Protein AF-A0A2V8J1L5-F1 (afdb_monomer_lite)

Secondary structure (DSSP, 8-state):
-EEEEHHHHHHHHHHS-HHHHHHHTT--HHHHHHHHHHTT---PPTTHHHHHHTT---PPPPPPPPPTT--SEEEE---------S--------HHHHHHHSGGG-----TTPPP--HHHHHHHHHHHHSPP-TTSEEEPPTTS--EEEEGGGHHHHHHHHHHHHHHHHHTT-EEEEETTEEEEEETTEEEEEEEEEEEEEEEPPPPHHHHHHHHTT-----EEEEEEEEEEEEEE-SS-EEEEEE--SS--SGGGHHHHHHHHHHHHHHHHHHHHHHHHHHHHHHHHHHHHHHHHHHHHHHHHHHHHHHHHHHHHHHHHHHHHHHHHHHHHH----TTSHHHHHHHHHHHHHHHH-SSHHHHT--SEEEEEEEEEHHHHHHHHHH---SSPPP-TT---TTPPSSEEEESS----STTEEEEEEEEEHHHHGGGEE-S-TTSPPEEEE-HHHHHHHHHSS-TT--PPP-----------

Structure (mmCIF, N/CA/C/O backbone):
data_AF-A0A2V8J1L5-F1
#
_entry.id   AF-A0A2V8J1L5-F1
#
loop_
_atom_site.group_PDB
_atom_site.id
_atom_site.type_symbol
_atom_site.label_atom_id
_atom_site.label_alt_id
_atom_site.label_comp_id
_atom_site.label_asym_id
_atom_site.label_entity_id
_atom_site.label_seq_id
_atom_site.pdbx_PDB_ins_code
_atom_site.Cartn_x
_atom_site.Cartn_y
_atom_site.Cartn_z
_atom_site.occupancy
_atom_site.B_iso_or_equiv
_atom_site.auth_seq_id
_atom_site.auth_comp_id
_atom_site.auth_asym_id
_atom_site.auth_atom_id
_atom_site.pdbx_PDB_model_num
ATOM 1 N N . MET A 1 1 ? -48.090 1.209 -6.505 1.00 56.41 1 MET A N 1
ATOM 2 C CA . MET A 1 1 ? -47.798 2.512 -7.142 1.00 56.41 1 MET A CA 1
ATOM 3 C C . MET A 1 1 ? -48.940 3.460 -6.830 1.00 56.41 1 MET A C 1
ATOM 5 O O . MET A 1 1 ? -50.083 3.038 -6.953 1.00 56.41 1 MET A O 1
ATOM 9 N N . LYS A 1 2 ? -48.657 4.685 -6.379 1.00 75.19 2 LYS A N 1
ATOM 10 C CA . LYS A 1 2 ? -49.671 5.734 -6.174 1.00 75.19 2 LYS A CA 1
ATOM 11 C C . LYS A 1 2 ? -49.362 6.879 -7.139 1.00 75.19 2 LYS A C 1
ATOM 13 O O . LYS A 1 2 ? -48.231 7.352 -7.162 1.00 75.19 2 LYS A O 1
ATOM 18 N N . THR A 1 3 ? -50.331 7.294 -7.946 1.00 74.50 3 THR A N 1
ATOM 19 C CA . THR A 1 3 ? -50.197 8.422 -8.880 1.00 74.50 3 THR A CA 1
ATOM 20 C C . THR A 1 3 ? -50.952 9.624 -8.342 1.00 74.50 3 THR A C 1
ATOM 22 O O . THR A 1 3 ? -52.100 9.479 -7.930 1.00 74.50 3 THR A O 1
ATOM 25 N N . LEU A 1 4 ? -50.324 10.792 -8.352 1.00 80.69 4 LEU A N 1
ATOM 26 C CA . LEU A 1 4 ? -50.929 12.054 -7.924 1.00 80.69 4 LEU A CA 1
ATOM 27 C C . LEU A 1 4 ? -50.424 13.205 -8.784 1.00 80.69 4 LEU A C 1
ATOM 29 O O . LEU A 1 4 ? -49.338 13.133 -9.354 1.00 80.69 4 LEU A O 1
ATOM 33 N N . THR A 1 5 ? -51.209 14.262 -8.903 1.00 79.88 5 THR A N 1
ATOM 34 C CA . THR A 1 5 ? -50.835 15.425 -9.710 1.00 79.88 5 THR A CA 1
ATOM 35 C C . THR A 1 5 ? -49.842 16.326 -8.974 1.00 79.88 5 THR A C 1
ATOM 37 O O . THR A 1 5 ? -49.750 16.341 -7.743 1.00 79.88 5 THR A O 1
ATOM 40 N N . ARG A 1 6 ? -49.072 17.111 -9.732 1.00 79.75 6 ARG A N 1
ATOM 41 C CA . ARG A 1 6 ? -48.124 18.092 -9.179 1.00 79.75 6 ARG A CA 1
ATOM 42 C C . ARG A 1 6 ? -48.792 19.101 -8.234 1.00 79.75 6 ARG A C 1
ATOM 44 O O . ARG A 1 6 ? -48.203 19.442 -7.207 1.00 79.75 6 ARG A O 1
ATOM 51 N N . ASP A 1 7 ? -50.005 19.537 -8.561 1.00 77.94 7 ASP A N 1
ATOM 52 C CA . ASP A 1 7 ? -50.777 20.490 -7.756 1.00 77.94 7 ASP A CA 1
ATOM 53 C C . ASP A 1 7 ? -51.245 19.868 -6.433 1.00 77.94 7 ASP A C 1
ATOM 55 O O . ASP A 1 7 ? -51.150 20.498 -5.379 1.00 77.94 7 ASP A O 1
ATOM 59 N N . GLU A 1 8 ? -51.658 18.598 -6.458 1.00 78.00 8 GLU A N 1
ATOM 60 C CA . GLU A 1 8 ? -52.021 17.847 -5.252 1.00 78.00 8 GLU A CA 1
ATOM 61 C C . GLU A 1 8 ? -50.819 17.653 -4.321 1.00 78.00 8 GLU A C 1
ATOM 63 O O . GLU A 1 8 ? -50.937 17.857 -3.112 1.00 78.00 8 GLU A O 1
ATOM 68 N N . LEU A 1 9 ? -49.636 17.322 -4.859 1.00 79.88 9 LEU A N 1
ATOM 69 C CA . LEU A 1 9 ? -48.426 17.186 -4.039 1.00 79.88 9 LEU A CA 1
ATOM 70 C C . LEU A 1 9 ? -48.035 18.507 -3.371 1.00 79.88 9 LEU A C 1
ATOM 72 O O . LEU A 1 9 ? -47.649 18.519 -2.201 1.00 79.88 9 LEU A O 1
ATOM 76 N N . TYR A 1 10 ? -48.146 19.612 -4.110 1.00 83.75 10 TYR A N 1
ATOM 77 C CA . TYR A 1 10 ? -47.922 20.950 -3.579 1.00 83.75 10 TYR A CA 1
ATOM 78 C C . TYR A 1 10 ? -48.914 21.264 -2.455 1.00 83.75 10 TYR A C 1
ATOM 80 O O . TYR A 1 10 ? -48.485 21.636 -1.365 1.00 83.75 10 TYR A O 1
ATOM 88 N N . ALA A 1 11 ? -50.214 21.035 -2.661 1.00 82.38 11 ALA A N 1
ATOM 89 C CA . ALA A 1 11 ? -51.213 21.244 -1.618 1.00 82.38 11 ALA A CA 1
ATOM 90 C C . ALA A 1 11 ? -50.866 20.455 -0.344 1.00 82.38 11 ALA A C 1
ATOM 92 O O . ALA A 1 11 ? -50.776 21.045 0.731 1.00 82.38 11 ALA A O 1
ATOM 93 N N . PHE A 1 12 ? -50.548 19.161 -0.462 1.00 82.38 12 PHE A N 1
ATOM 94 C CA . PHE A 1 12 ? -50.238 18.320 0.697 1.00 82.38 12 PHE A CA 1
ATOM 95 C C . PHE A 1 12 ? -49.022 18.790 1.498 1.00 82.38 12 PHE A C 1
ATOM 97 O O . PHE A 1 12 ? -49.065 18.803 2.730 1.00 82.38 12 PHE A O 1
ATOM 104 N N . VAL A 1 13 ? -47.944 19.192 0.821 1.00 83.06 13 VAL A N 1
ATOM 105 C CA . VAL A 1 13 ? -46.700 19.633 1.472 1.00 83.06 13 VAL A CA 1
ATOM 106 C C . VAL A 1 13 ? -46.868 20.977 2.199 1.00 83.06 13 VAL A C 1
ATOM 108 O O . VAL A 1 13 ? -46.108 21.267 3.124 1.00 83.06 13 VAL A O 1
ATOM 111 N N . TRP A 1 14 ? -47.876 21.774 1.831 1.00 83.75 14 TRP A N 1
ATOM 112 C CA . TRP A 1 14 ? -48.206 23.049 2.479 1.00 83.75 14 TRP A CA 1
ATOM 113 C C . TRP A 1 14 ? -49.392 22.976 3.454 1.00 83.75 14 TRP A C 1
ATOM 115 O O . TRP A 1 14 ? -49.579 23.915 4.227 1.00 83.75 14 TRP A O 1
ATOM 125 N N . THR A 1 15 ? -50.152 21.874 3.486 1.00 81.88 15 THR A N 1
ATOM 126 C CA . THR A 1 15 ? -51.226 21.632 4.472 1.00 81.88 15 THR A CA 1
ATOM 127 C C . THR A 1 15 ? -50.797 20.753 5.643 1.00 81.88 15 THR A C 1
ATOM 129 O O . THR A 1 15 ? -51.363 20.875 6.729 1.00 81.88 15 THR A O 1
ATOM 132 N N . GLU A 1 16 ? -49.785 19.895 5.471 1.00 81.56 16 GLU A N 1
ATOM 133 C CA . GLU A 1 16 ? -49.310 18.996 6.526 1.00 81.56 16 GLU A CA 1
ATOM 134 C C . GLU A 1 16 ? -47.774 18.908 6.624 1.00 81.56 16 GLU A C 1
ATOM 136 O O . GLU A 1 16 ? -47.071 19.041 5.622 1.00 81.56 16 GLU A O 1
ATOM 141 N N . PRO A 1 17 ? -47.222 18.615 7.822 1.00 82.25 17 PRO A N 1
ATOM 142 C CA . PRO A 1 17 ? -45.799 18.341 7.992 1.00 82.25 17 PRO A CA 1
ATOM 143 C C . PRO A 1 17 ? -45.277 17.234 7.064 1.00 82.25 17 PRO A C 1
ATOM 145 O O . PRO A 1 17 ? -45.873 16.162 6.942 1.00 82.25 17 PRO A O 1
ATOM 148 N N . THR A 1 18 ? -44.106 17.468 6.467 1.00 79.25 18 THR A N 1
ATOM 149 C CA . THR A 1 18 ? -43.484 16.622 5.432 1.00 79.25 18 THR A CA 1
ATOM 150 C C . THR A 1 18 ? -43.302 15.162 5.857 1.00 79.25 18 THR A C 1
ATOM 152 O O . THR A 1 18 ? -43.417 14.262 5.031 1.00 79.25 18 THR A O 1
ATOM 155 N N . ASN A 1 19 ? -43.085 14.894 7.147 1.00 78.94 19 ASN A N 1
ATOM 156 C CA . ASN A 1 19 ? -42.999 13.536 7.691 1.00 78.94 19 ASN A CA 1
ATOM 157 C C . ASN A 1 19 ? -44.333 12.765 7.615 1.00 78.94 19 ASN A C 1
ATOM 159 O O . ASN A 1 19 ? -44.323 11.566 7.342 1.00 78.94 19 ASN A O 1
ATOM 163 N N . LYS A 1 20 ? -45.477 13.435 7.812 1.00 81.94 20 LYS A N 1
ATOM 164 C CA . LYS A 1 20 ? -46.812 12.829 7.682 1.00 81.94 20 LYS A CA 1
ATOM 165 C C . LYS A 1 20 ? -47.155 12.556 6.224 1.00 81.94 20 LYS A C 1
ATOM 167 O O . LYS A 1 20 ? -47.644 11.474 5.909 1.00 81.94 20 LYS A O 1
ATOM 172 N N . VAL A 1 21 ? -46.847 13.505 5.339 1.00 82.62 21 VAL A N 1
ATOM 173 C CA . VAL A 1 21 ? -47.047 13.330 3.895 1.00 82.62 21 VAL A CA 1
ATOM 174 C C . VAL A 1 21 ? -46.188 12.175 3.379 1.00 82.62 21 VAL A C 1
ATOM 176 O O . VAL A 1 21 ? -46.703 11.292 2.703 1.00 82.62 21 VAL A O 1
ATOM 179 N N . ALA A 1 22 ? -44.912 12.109 3.767 1.00 82.62 22 ALA A N 1
ATOM 180 C CA . ALA A 1 22 ? -44.010 11.031 3.365 1.00 82.62 22 ALA A CA 1
ATOM 181 C C . ALA A 1 22 ? -44.508 9.648 3.832 1.00 82.62 22 ALA A C 1
ATOM 183 O O . ALA A 1 22 ? -44.512 8.699 3.048 1.00 82.62 22 ALA A O 1
ATOM 184 N N . ALA A 1 23 ? -45.025 9.559 5.064 1.00 80.81 23 ALA A N 1
ATOM 185 C CA . ALA A 1 23 ? -45.602 8.330 5.605 1.00 80.81 23 ALA A CA 1
ATOM 186 C C . ALA A 1 23 ? -46.853 7.854 4.840 1.00 80.81 23 ALA A C 1
ATOM 188 O O . ALA A 1 23 ? -47.013 6.657 4.638 1.00 80.81 23 ALA A O 1
ATOM 189 N N . ARG A 1 24 ? -47.719 8.760 4.354 1.00 79.94 24 ARG A N 1
ATOM 190 C CA . ARG A 1 24 ? -48.908 8.385 3.551 1.00 79.94 24 ARG A CA 1
ATOM 191 C C . ARG A 1 24 ? -48.561 7.702 2.229 1.00 79.94 24 ARG A C 1
ATOM 193 O O . ARG A 1 24 ? -49.374 6.942 1.693 1.00 79.94 24 ARG A O 1
ATOM 200 N N . TYR A 1 25 ? -47.380 7.994 1.696 1.00 78.12 25 TYR A N 1
ATOM 201 C CA . TYR A 1 25 ? -46.907 7.475 0.417 1.00 78.12 25 TYR A CA 1
ATOM 202 C C . TYR A 1 25 ? -45.793 6.430 0.564 1.00 78.12 25 TYR A C 1
ATOM 204 O O . TYR A 1 25 ? -45.195 6.061 -0.441 1.00 78.12 25 TYR A O 1
ATOM 212 N N . ASP A 1 26 ? -45.539 5.936 1.782 1.00 77.56 26 ASP A N 1
ATOM 213 C CA . ASP A 1 26 ? -44.512 4.928 2.088 1.00 77.56 26 ASP A CA 1
ATOM 214 C C . ASP A 1 26 ? -43.117 5.297 1.552 1.00 77.56 26 ASP A C 1
ATOM 216 O O . ASP A 1 26 ? -42.356 4.455 1.076 1.00 77.56 26 ASP A O 1
ATOM 220 N N . ILE A 1 27 ? -42.765 6.582 1.615 1.00 80.62 27 ILE A N 1
ATOM 221 C CA . ILE A 1 27 ? -41.447 7.095 1.225 1.00 80.62 27 ILE A CA 1
ATOM 222 C C . ILE A 1 27 ? -40.771 7.785 2.407 1.00 80.62 27 ILE A C 1
ATOM 224 O O . ILE A 1 27 ? -41.415 8.280 3.329 1.00 80.62 27 ILE A O 1
ATOM 228 N N . SER A 1 28 ? -39.440 7.849 2.388 1.00 79.88 28 SER A N 1
ATOM 229 C CA . SER A 1 28 ? -38.703 8.619 3.396 1.00 79.88 28 SER A CA 1
ATOM 230 C C . SER A 1 28 ? -38.920 10.127 3.215 1.00 79.88 28 SER A C 1
ATOM 232 O O . SER A 1 28 ? -39.103 10.608 2.098 1.00 79.88 28 SER A O 1
ATOM 234 N N . GLU A 1 29 ? -38.809 10.904 4.296 1.00 76.88 29 GLU A N 1
ATOM 235 C CA . GLU A 1 29 ? -38.898 12.375 4.252 1.00 76.88 29 GLU A CA 1
ATOM 236 C C . GLU A 1 29 ? -37.869 12.988 3.280 1.00 76.88 29 GLU A C 1
ATOM 238 O O . GLU A 1 29 ? -38.171 13.914 2.527 1.00 76.88 29 GLU A O 1
ATOM 243 N N . ARG A 1 30 ? -36.661 12.4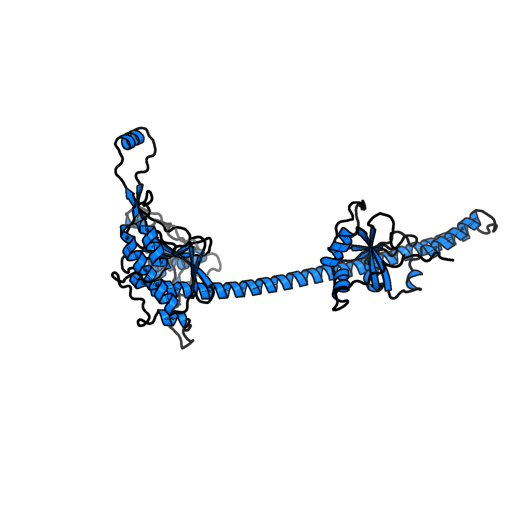05 3.214 1.00 79.38 30 ARG A N 1
ATOM 244 C CA . ARG A 1 30 ? -35.637 12.768 2.218 1.00 79.38 30 ARG A CA 1
ATOM 245 C C . ARG A 1 30 ? -36.055 12.400 0.790 1.00 79.38 30 ARG A C 1
ATOM 247 O O . ARG A 1 30 ? -35.729 13.135 -0.138 1.00 79.38 30 ARG A O 1
ATOM 254 N N . GLY A 1 31 ? -36.746 11.274 0.612 1.00 79.38 31 GLY A N 1
ATOM 255 C CA . GLY A 1 31 ? -37.302 10.833 -0.669 1.00 79.38 31 GLY A CA 1
ATOM 256 C C . GLY A 1 31 ? -38.382 11.781 -1.184 1.00 79.38 31 GLY A C 1
ATOM 257 O O . GLY A 1 31 ? -38.307 12.212 -2.332 1.00 79.38 31 GLY A O 1
ATOM 258 N N . LEU A 1 32 ? -39.306 12.197 -0.313 1.00 82.44 32 LEU A N 1
ATOM 259 C CA . LEU A 1 32 ? -40.313 13.211 -0.630 1.00 82.44 32 LEU A CA 1
ATOM 260 C C . LEU A 1 32 ? -39.659 14.552 -1.007 1.00 82.44 32 LEU A C 1
ATOM 262 O O . LEU A 1 32 ? -40.033 15.155 -2.006 1.00 82.44 32 LEU A O 1
ATOM 266 N N . GLY A 1 33 ? -38.616 14.978 -0.284 1.00 82.25 33 GLY A N 1
ATOM 267 C CA . GLY A 1 33 ? -37.857 16.187 -0.633 1.00 82.25 33 GLY A CA 1
ATOM 268 C C . GLY A 1 33 ? -37.204 16.128 -2.022 1.00 82.25 33 GLY A C 1
ATOM 269 O O . GLY A 1 33 ? -37.282 17.092 -2.782 1.00 82.25 33 GLY A O 1
ATOM 270 N N . LYS A 1 34 ? -36.606 14.986 -2.393 1.00 81.19 34 LYS A N 1
ATOM 271 C CA . LYS A 1 34 ? -36.044 14.772 -3.742 1.00 81.19 34 LYS A CA 1
ATOM 272 C C . LYS A 1 34 ? -37.122 14.778 -4.828 1.00 81.19 34 LYS A C 1
ATOM 274 O O . LYS A 1 34 ? -36.873 15.281 -5.921 1.00 81.19 34 LYS A O 1
ATOM 279 N N . LEU A 1 35 ? -38.296 14.226 -4.529 1.00 81.81 35 LEU A N 1
ATOM 280 C CA . LEU A 1 35 ? -39.433 14.206 -5.443 1.00 81.81 35 LEU A CA 1
ATOM 281 C C . LEU A 1 35 ? -39.946 15.627 -5.716 1.00 81.81 35 LEU A C 1
ATOM 283 O O . LEU A 1 35 ? -40.062 16.017 -6.875 1.00 81.81 35 LEU A O 1
ATOM 287 N N . CYS A 1 36 ? -40.153 16.430 -4.668 1.00 81.56 36 CYS A N 1
ATOM 288 C CA . CYS A 1 36 ? -40.554 17.830 -4.812 1.00 81.56 36 CYS A CA 1
ATOM 289 C C . CYS A 1 36 ? -39.526 18.638 -5.617 1.00 81.56 36 CYS A C 1
ATOM 291 O O . CYS A 1 36 ? -39.906 19.389 -6.511 1.00 81.56 36 CYS A O 1
ATOM 293 N N . ALA A 1 37 ? -38.227 18.428 -5.372 1.00 83.12 37 ALA A N 1
ATOM 294 C CA . ALA A 1 37 ? -37.167 19.090 -6.131 1.00 83.12 37 ALA A CA 1
ATOM 295 C C . ALA A 1 37 ? -37.188 18.715 -7.625 1.00 83.12 37 ALA A C 1
ATOM 297 O O . ALA A 1 37 ? -37.082 19.591 -8.480 1.00 83.12 37 ALA A O 1
ATOM 298 N N . ARG A 1 38 ? -37.383 17.429 -7.954 1.00 80.69 38 ARG A N 1
ATOM 299 C CA . ARG A 1 38 ? -37.445 16.942 -9.344 1.00 80.69 38 ARG A CA 1
ATOM 300 C C . ARG A 1 38 ? -38.617 17.543 -10.127 1.00 80.69 38 ARG A C 1
ATOM 302 O O . ARG A 1 38 ? -38.470 17.813 -11.313 1.00 80.69 38 ARG A O 1
ATOM 309 N N . HIS A 1 39 ? -39.750 17.766 -9.463 1.00 77.31 39 HIS A N 1
ATOM 310 C CA . HIS A 1 39 ? -40.958 18.346 -10.063 1.00 77.31 39 HIS A CA 1
ATOM 311 C C . HIS A 1 39 ? -41.092 19.862 -9.835 1.00 77.31 39 HIS A C 1
ATOM 313 O O . HIS A 1 39 ? -42.157 20.430 -10.082 1.00 77.31 39 HIS A O 1
ATOM 319 N N . ASN A 1 40 ? -40.024 20.528 -9.377 1.00 81.06 40 ASN A N 1
ATOM 320 C CA . ASN A 1 40 ? -39.986 21.968 -9.118 1.00 81.06 40 ASN A CA 1
ATOM 321 C C . ASN A 1 40 ? -41.160 22.455 -8.239 1.00 81.06 40 ASN A C 1
ATOM 323 O O . ASN A 1 40 ? -41.874 23.402 -8.582 1.00 81.06 40 ASN A O 1
ATOM 327 N N . ILE A 1 41 ? -41.412 21.738 -7.142 1.00 83.69 41 ILE A N 1
ATOM 328 C CA . ILE A 1 41 ? -42.432 22.050 -6.138 1.00 83.69 41 ILE A CA 1
ATOM 329 C C . ILE A 1 41 ? -41.723 22.685 -4.932 1.00 83.69 41 ILE A C 1
ATOM 331 O O . ILE A 1 41 ? -40.901 22.010 -4.300 1.00 83.69 41 ILE A O 1
ATOM 335 N N . PRO A 1 42 ? -42.018 23.951 -4.579 1.00 83.38 42 PRO A N 1
ATOM 336 C CA . PRO A 1 42 ? -41.418 24.583 -3.410 1.00 83.38 42 PRO A CA 1
ATOM 337 C C . PRO A 1 42 ? -41.948 23.932 -2.127 1.00 83.38 42 PRO A C 1
ATOM 339 O O . PRO A 1 42 ? -43.129 23.593 -2.026 1.00 83.38 42 PRO A O 1
ATOM 342 N N . VAL A 1 43 ? -41.067 23.757 -1.140 1.00 85.88 43 VAL A N 1
ATOM 343 C CA . VAL A 1 43 ? -41.372 23.105 0.144 1.00 85.88 43 VAL A CA 1
ATOM 344 C C . VAL A 1 43 ? -41.197 24.090 1.309 1.00 85.88 43 VAL A C 1
ATOM 346 O O . VAL A 1 43 ? -40.298 24.932 1.247 1.00 85.88 43 VAL A O 1
ATOM 349 N N . PRO A 1 44 ? -41.999 23.999 2.389 1.00 82.19 44 PRO A N 1
ATOM 350 C CA . PRO A 1 44 ? -41.877 24.895 3.532 1.00 82.19 44 PRO A CA 1
ATOM 351 C C . PRO A 1 44 ? -40.461 24.882 4.135 1.00 82.19 44 PRO A C 1
ATOM 353 O O . PRO A 1 44 ? -39.918 23.806 4.413 1.00 82.19 44 PRO A O 1
ATOM 356 N N . PRO A 1 45 ? -39.850 26.053 4.397 1.00 79.06 45 PRO A N 1
ATOM 357 C CA . PRO A 1 45 ? -38.526 26.118 5.002 1.00 79.06 45 PRO A CA 1
ATOM 358 C C . PRO A 1 45 ? -38.532 25.599 6.447 1.00 79.06 45 PRO A C 1
ATOM 360 O O . PRO A 1 45 ? -39.563 25.530 7.126 1.00 79.06 45 PRO A O 1
ATOM 363 N N . ARG A 1 46 ? -37.348 25.257 6.967 1.00 74.81 46 ARG A N 1
ATOM 364 C CA . ARG A 1 46 ? -37.203 24.762 8.346 1.00 74.81 46 ARG A CA 1
ATOM 365 C C . ARG A 1 46 ? -37.795 25.754 9.353 1.00 74.81 46 ARG A C 1
ATOM 367 O O . ARG A 1 46 ? -37.508 26.948 9.320 1.00 74.81 46 ARG A O 1
ATOM 374 N N . GLY A 1 47 ? -38.628 25.241 10.258 1.00 71.62 47 GLY A N 1
ATOM 375 C CA . GLY A 1 47 ? -39.319 26.042 11.271 1.00 71.62 47 GLY A CA 1
ATOM 376 C C . GLY A 1 47 ? -40.588 26.751 10.783 1.00 71.62 47 GLY A C 1
ATOM 377 O O . GLY A 1 47 ? -41.243 27.393 11.601 1.00 71.62 47 GLY A O 1
ATOM 378 N N . TRP A 1 48 ? -40.977 26.620 9.507 1.00 84.94 48 TRP A N 1
ATOM 379 C CA . TRP A 1 48 ? -42.242 27.158 8.987 1.00 84.94 48 TRP A CA 1
ATOM 380 C C . TRP A 1 48 ? -43.444 26.583 9.749 1.00 84.94 48 TRP A C 1
ATOM 382 O O . TRP A 1 48 ? -44.192 27.341 10.354 1.00 84.94 48 TRP A O 1
ATOM 392 N N . TRP A 1 49 ? -43.530 25.254 9.879 1.00 81.75 49 TRP A N 1
ATOM 393 C CA . TRP A 1 49 ? -44.587 24.577 10.644 1.00 81.75 49 TRP A CA 1
ATOM 394 C C . TRP A 1 49 ? -44.631 24.960 12.131 1.00 81.75 49 TRP A C 1
ATOM 396 O O . TRP A 1 49 ? -45.712 25.074 12.702 1.00 81.75 49 TRP A O 1
ATOM 406 N N . ALA A 1 50 ? -43.478 25.225 12.754 1.00 78.88 50 ALA A N 1
ATOM 407 C CA . ALA A 1 50 ? -43.416 25.696 14.140 1.00 78.88 50 ALA A CA 1
ATOM 408 C C . ALA A 1 50 ? -43.940 27.137 14.284 1.00 78.88 50 ALA A C 1
ATOM 410 O O . ALA A 1 50 ? -44.591 27.465 15.273 1.00 78.88 50 ALA A O 1
ATOM 411 N N . LYS A 1 51 ? -43.694 27.997 13.284 1.00 79.19 51 LYS A N 1
ATOM 412 C CA . LYS A 1 51 ? -44.239 29.362 13.225 1.00 79.19 51 LYS A CA 1
ATOM 413 C C . LYS A 1 51 ? -45.749 29.355 12.955 1.00 79.19 51 LYS A C 1
ATOM 415 O O . LYS A 1 51 ? -46.454 30.122 13.606 1.00 79.19 51 LYS A O 1
ATOM 420 N N . THR A 1 52 ? -46.235 28.467 12.082 1.00 80.31 52 THR A N 1
ATOM 421 C CA . THR A 1 52 ? -47.673 28.264 11.824 1.00 80.31 52 THR A CA 1
ATOM 422 C C . THR A 1 52 ? -48.401 27.773 13.075 1.00 80.31 52 THR A C 1
ATOM 424 O O . THR A 1 52 ? -49.411 28.353 13.458 1.00 80.31 52 THR A O 1
ATOM 427 N N . ALA A 1 53 ? -47.854 26.773 13.777 1.00 77.88 53 ALA A N 1
ATOM 428 C CA . ALA A 1 53 ? -48.431 26.258 15.023 1.00 77.88 53 ALA A CA 1
ATOM 429 C C . ALA A 1 53 ? -48.447 27.298 16.161 1.00 77.88 53 ALA A C 1
ATOM 431 O O . ALA A 1 53 ? -49.318 27.260 17.022 1.00 77.88 53 ALA A O 1
ATOM 432 N N . ALA A 1 54 ? -47.513 28.254 16.142 1.00 79.50 54 ALA A N 1
ATOM 433 C CA . ALA A 1 54 ? -47.458 29.381 17.072 1.00 79.50 54 ALA A CA 1
ATOM 434 C C . ALA A 1 54 ? -48.312 30.595 16.634 1.00 79.50 54 ALA A C 1
ATOM 436 O O . ALA A 1 54 ? -48.136 31.685 17.176 1.00 79.50 54 ALA A O 1
ATOM 437 N N . GLY A 1 55 ? -49.188 30.443 15.629 1.00 77.25 55 GLY A N 1
ATOM 438 C CA . GLY A 1 55 ? -50.126 31.479 15.177 1.00 77.25 55 GLY A CA 1
ATOM 439 C C . GLY A 1 55 ? -49.498 32.660 14.424 1.00 77.25 55 GLY A C 1
ATOM 440 O O . GLY A 1 55 ? -50.141 33.695 14.255 1.00 77.25 55 GLY A O 1
ATOM 441 N N . LYS A 1 56 ? -48.239 32.554 13.975 1.00 75.81 56 LYS A N 1
ATOM 442 C CA . LYS A 1 56 ? -47.554 33.644 13.258 1.00 75.81 56 LYS A CA 1
ATOM 443 C C . LYS A 1 56 ? -47.936 33.655 11.777 1.00 75.81 56 LYS A C 1
ATOM 445 O O . LYS A 1 56 ? -48.001 32.606 11.141 1.00 75.81 56 LYS A O 1
ATOM 450 N N . ARG A 1 57 ? -48.104 34.852 11.196 1.00 72.44 57 ARG A N 1
ATOM 451 C CA . ARG A 1 57 ? -48.298 35.018 9.744 1.00 72.44 57 ARG A CA 1
ATOM 452 C C . ARG A 1 57 ? -47.035 34.576 9.000 1.00 72.44 57 ARG A C 1
ATOM 454 O O . ARG A 1 57 ? -45.970 35.163 9.180 1.00 72.44 57 ARG A O 1
ATOM 461 N N . VAL A 1 58 ? -47.160 33.548 8.168 1.00 79.06 58 VAL A N 1
ATOM 462 C CA . VAL A 1 58 ? -46.084 33.002 7.331 1.00 79.06 58 VAL A CA 1
ATOM 463 C C . VAL A 1 58 ? -46.475 33.095 5.856 1.00 79.06 58 VAL A C 1
ATOM 465 O O . VAL A 1 58 ? -47.648 32.975 5.516 1.00 79.06 58 VAL A O 1
ATOM 468 N N . LYS A 1 59 ? -45.498 33.338 4.976 1.00 76.56 59 LYS A N 1
ATOM 469 C CA . LYS A 1 59 ? -45.710 33.397 3.523 1.00 76.56 59 LYS A CA 1
ATOM 470 C C . LYS A 1 59 ? -45.610 31.986 2.934 1.00 76.56 59 LYS A C 1
ATOM 472 O O . LYS A 1 59 ? -44.688 31.247 3.285 1.00 76.56 59 LYS A O 1
ATOM 477 N N . GLN A 1 60 ? -46.550 31.637 2.060 1.00 81.56 60 GLN A N 1
ATOM 478 C CA . GLN A 1 60 ? -46.496 30.447 1.211 1.00 81.56 60 GLN A CA 1
ATOM 479 C C . GLN A 1 60 ? -45.987 30.852 -0.177 1.00 81.56 60 GLN A C 1
ATOM 481 O O . GLN A 1 60 ? -46.444 31.848 -0.738 1.00 81.56 60 GLN A O 1
ATOM 486 N N . GLU A 1 61 ? -44.999 30.126 -0.701 1.00 80.00 61 GLU A N 1
ATOM 487 C CA . GLU A 1 61 ? -44.459 30.374 -2.043 1.00 80.00 61 GLU A CA 1
ATOM 488 C C . GLU A 1 61 ? -45.377 29.743 -3.095 1.00 80.00 61 GLU A C 1
ATOM 490 O O . GLU A 1 61 ? -45.679 28.555 -2.960 1.00 80.00 61 GLU A O 1
ATOM 495 N N . PRO A 1 62 ? -45.843 30.493 -4.115 1.00 79.25 62 PRO A N 1
ATOM 496 C CA . PRO A 1 62 ? -46.747 29.965 -5.134 1.00 79.25 62 PRO A CA 1
ATOM 497 C C . PRO A 1 62 ? -46.050 28.918 -6.010 1.00 79.25 62 PRO A C 1
ATOM 499 O O . PRO A 1 62 ? -44.845 28.994 -6.251 1.00 79.25 62 PRO A O 1
ATOM 502 N N . LEU A 1 63 ? -46.821 27.949 -6.504 1.00 80.62 63 LEU A N 1
ATOM 503 C CA . LEU A 1 63 ? -46.316 26.890 -7.374 1.00 80.62 63 LEU A CA 1
ATOM 504 C C . LEU A 1 63 ? -45.902 27.465 -8.750 1.00 80.62 63 LEU A C 1
ATOM 506 O O . LEU A 1 63 ? -46.744 28.055 -9.429 1.00 80.62 63 LEU A O 1
ATOM 510 N N . PRO A 1 64 ? -44.639 27.300 -9.198 1.00 79.50 64 PRO A N 1
ATOM 511 C CA . PRO A 1 64 ? -44.196 27.783 -10.511 1.00 79.50 64 PRO A CA 1
ATOM 512 C C . PRO A 1 64 ? -44.908 27.064 -11.675 1.00 79.50 64 PRO A C 1
ATOM 514 O O . PRO A 1 64 ? -45.261 25.893 -11.512 1.00 79.50 64 PRO A O 1
ATOM 517 N N . PRO A 1 65 ? -45.078 27.682 -12.861 1.00 73.31 65 PRO A N 1
ATOM 518 C CA . PRO A 1 65 ? -45.653 27.008 -14.030 1.00 73.31 65 PRO A CA 1
ATOM 519 C C . PRO A 1 65 ? -44.761 25.857 -14.535 1.00 73.31 65 PRO A C 1
ATOM 521 O O . PRO A 1 65 ? -43.542 25.878 -14.360 1.00 73.31 65 PRO A O 1
ATOM 524 N N . LEU A 1 66 ? -45.376 24.839 -15.149 1.00 69.50 66 LEU A N 1
ATOM 525 C CA . LEU A 1 66 ? -44.671 23.700 -15.755 1.00 69.50 66 LEU A CA 1
ATOM 526 C C . LEU A 1 66 ? -43.874 24.141 -16.994 1.00 69.50 66 LEU A C 1
ATOM 528 O O . LEU A 1 66 ? -44.374 24.904 -17.819 1.00 69.50 66 LEU A O 1
ATOM 532 N N . ALA A 1 67 ? -42.653 23.626 -17.151 1.00 62.28 67 ALA A N 1
ATOM 533 C CA . ALA A 1 67 ? -41.879 23.786 -18.383 1.00 62.28 67 ALA A CA 1
ATOM 534 C C . ALA A 1 67 ? -42.421 22.862 -19.493 1.00 62.28 67 ALA A C 1
ATOM 536 O O . ALA A 1 67 ? -42.945 21.781 -19.204 1.00 62.28 67 ALA A O 1
ATOM 537 N N . ALA A 1 68 ? -42.280 23.263 -20.762 1.00 45.81 68 ALA A N 1
ATOM 538 C CA . ALA A 1 68 ? -42.744 22.478 -21.908 1.00 45.81 68 ALA A CA 1
ATOM 539 C C . ALA A 1 68 ? -42.129 21.062 -21.898 1.00 45.81 68 ALA A C 1
ATOM 541 O O . ALA A 1 68 ? -40.910 20.913 -21.942 1.00 45.81 68 ALA A O 1
ATOM 542 N N . GLY A 1 69 ? -42.979 20.030 -21.816 1.00 55.19 69 GLY A N 1
ATOM 543 C CA . GLY A 1 69 ? -42.576 18.616 -21.828 1.00 55.19 69 GLY A CA 1
ATOM 544 C C . GLY A 1 69 ? -42.503 17.912 -20.464 1.00 55.19 69 GLY A C 1
ATOM 545 O O . GLY A 1 69 ? -42.186 16.725 -20.428 1.00 55.19 69 GLY A O 1
ATOM 546 N N . GLN A 1 70 ? -42.810 18.578 -19.343 1.00 57.84 70 GLN A N 1
ATOM 547 C CA . GLN A 1 70 ? -42.879 17.908 -18.035 1.00 57.84 70 GLN A CA 1
ATOM 548 C C . GLN A 1 70 ? -44.254 17.258 -17.783 1.00 57.84 70 GLN A C 1
ATOM 550 O O . GLN A 1 70 ? -45.276 17.933 -17.924 1.00 57.84 70 GLN A O 1
ATOM 555 N N . PRO A 1 71 ? -44.310 15.978 -17.360 1.00 60.50 71 PRO A N 1
ATOM 556 C CA . PRO A 1 71 ? -45.571 15.324 -17.026 1.00 60.50 71 PRO A CA 1
ATOM 557 C C . PRO A 1 71 ? -46.183 15.936 -15.756 1.00 60.50 71 PRO A C 1
ATOM 559 O O . PRO A 1 71 ? -45.503 16.110 -14.743 1.00 60.50 71 PRO A O 1
ATOM 562 N N . SER A 1 72 ? -47.484 16.242 -15.800 1.00 61.38 72 SER A N 1
ATOM 563 C CA . SER A 1 72 ? -48.269 16.747 -14.659 1.00 61.38 72 SER A CA 1
ATOM 564 C C . SER A 1 72 ? -48.595 15.666 -13.620 1.00 61.38 72 SER A C 1
ATOM 566 O O . SER A 1 72 ? -48.962 15.989 -12.488 1.00 61.38 72 SER A O 1
ATOM 568 N N . LEU A 1 73 ? -48.434 14.393 -13.996 1.00 68.06 73 LEU A N 1
ATOM 569 C CA . LEU A 1 73 ? -48.650 13.224 -13.151 1.00 68.06 73 LEU A CA 1
ATOM 570 C C . LEU A 1 73 ? -47.331 12.780 -12.498 1.00 68.06 73 LEU A C 1
ATOM 572 O O . LEU A 1 73 ? -46.338 12.523 -13.180 1.00 68.06 73 LEU A O 1
ATOM 576 N N . ILE A 1 74 ? -47.336 12.661 -11.174 1.00 70.69 74 ILE A N 1
ATOM 577 C CA . ILE A 1 74 ? -46.226 12.179 -10.357 1.00 70.69 74 ILE A CA 1
ATOM 578 C C . ILE A 1 74 ? -46.546 10.751 -9.916 1.00 70.69 74 ILE A C 1
ATOM 580 O O . ILE A 1 74 ? -47.479 10.512 -9.147 1.00 70.69 74 ILE A O 1
ATOM 584 N N . THR A 1 75 ? -45.751 9.793 -10.384 1.00 72.81 75 THR A N 1
ATOM 585 C CA . THR A 1 75 ? -45.828 8.403 -9.925 1.00 72.81 75 THR A CA 1
ATOM 586 C C . THR A 1 75 ? -44.919 8.225 -8.717 1.00 72.81 75 THR A C 1
ATOM 588 O O . THR A 1 75 ? -43.698 8.336 -8.829 1.00 72.81 75 THR A O 1
ATOM 591 N N . ILE A 1 76 ? -45.509 7.942 -7.556 1.00 70.88 76 ILE A N 1
ATOM 592 C CA . ILE A 1 76 ? -44.773 7.564 -6.352 1.00 70.88 76 ILE A CA 1
ATOM 593 C C . ILE A 1 76 ? -44.770 6.043 -6.229 1.00 70.88 76 ILE A C 1
ATOM 595 O O . ILE A 1 76 ? -45.781 5.388 -5.940 1.00 70.88 76 ILE A O 1
ATOM 599 N N . GLU A 1 77 ? -43.587 5.478 -6.431 1.00 66.06 77 GLU A N 1
ATOM 600 C CA . GLU A 1 77 ? -43.254 4.136 -5.981 1.00 66.06 77 GLU A CA 1
ATOM 601 C C . GLU A 1 77 ? -42.931 4.218 -4.490 1.00 66.06 77 GLU A C 1
ATOM 603 O O . GLU A 1 77 ? -41.833 4.605 -4.088 1.00 66.06 77 GLU A O 1
ATOM 608 N N . GLY A 1 78 ? -43.931 3.922 -3.654 1.00 58.12 78 GLY A N 1
ATOM 609 C CA . GLY A 1 78 ? -43.689 3.684 -2.235 1.00 58.12 78 GLY A CA 1
ATOM 610 C C . GLY A 1 78 ? -42.650 2.578 -2.080 1.00 58.12 78 GLY A C 1
ATOM 611 O O . GLY A 1 78 ? -42.580 1.677 -2.921 1.00 58.12 78 GLY A O 1
ATOM 612 N N . GLN A 1 79 ? -41.844 2.636 -1.021 1.00 53.72 79 GLN A N 1
ATOM 613 C CA . GLN A 1 79 ? -41.017 1.498 -0.653 1.00 53.72 79 GLN A CA 1
ATOM 614 C C . GLN A 1 79 ? -41.974 0.333 -0.427 1.00 53.72 79 GLN A C 1
ATOM 616 O O . GLN A 1 79 ? -42.685 0.299 0.576 1.00 53.72 79 GLN A O 1
ATOM 621 N N . GLN A 1 80 ? -42.022 -0.608 -1.370 1.00 45.53 80 GLN A N 1
ATOM 622 C CA . GLN A 1 80 ? -42.583 -1.911 -1.081 1.00 45.53 80 GLN A CA 1
ATOM 623 C C . GLN A 1 80 ? -41.782 -2.420 0.110 1.00 45.53 80 GLN A C 1
ATOM 625 O O . GLN A 1 80 ? -40.603 -2.758 -0.003 1.00 45.53 80 GLN A O 1
ATOM 630 N N . LYS A 1 81 ? -42.405 -2.395 1.288 1.00 42.84 81 LYS A N 1
ATOM 631 C CA . LYS A 1 81 ? -41.995 -3.253 2.380 1.00 42.84 81 LYS A CA 1
ATOM 632 C C . LYS A 1 81 ? -42.165 -4.637 1.785 1.00 42.84 81 LYS A C 1
ATOM 634 O O . LYS A 1 81 ? -43.300 -5.051 1.583 1.00 42.84 81 LYS A O 1
ATOM 639 N N . ALA A 1 82 ? -41.057 -5.229 1.346 1.00 33.78 82 ALA A N 1
ATOM 640 C CA . ALA A 1 82 ? -41.070 -6.520 0.691 1.00 33.78 82 ALA A CA 1
ATOM 641 C C . ALA A 1 82 ? -41.899 -7.457 1.571 1.00 33.78 82 ALA A C 1
ATOM 643 O O . ALA A 1 82 ? -41.508 -7.758 2.702 1.00 33.78 82 ALA A O 1
ATOM 644 N N . GLU A 1 83 ? -43.081 -7.842 1.093 1.00 32.38 83 GLU A N 1
ATOM 645 C CA . GLU A 1 83 ? -43.673 -9.070 1.580 1.00 32.38 83 GLU A CA 1
ATOM 646 C C . GLU A 1 83 ? -42.667 -10.169 1.230 1.00 32.38 83 GLU A C 1
ATOM 648 O O . GLU A 1 83 ? -42.093 -10.134 0.137 1.00 32.38 83 GLU A O 1
ATOM 653 N N . PRO A 1 84 ? -42.349 -11.071 2.170 1.00 39.41 84 PRO A N 1
ATOM 654 C CA . PRO A 1 84 ? -41.339 -12.088 1.951 1.00 39.41 84 PRO A CA 1
ATOM 655 C C . PRO A 1 84 ? -41.889 -13.103 0.951 1.00 39.41 84 PRO A C 1
ATOM 657 O O . PRO A 1 84 ? -42.495 -14.110 1.312 1.00 39.41 84 PRO A O 1
ATOM 660 N N . THR A 1 85 ? -41.698 -12.817 -0.331 1.00 34.34 85 THR A N 1
ATOM 661 C CA . THR A 1 85 ? -41.952 -13.753 -1.411 1.00 34.34 85 THR A CA 1
ATOM 662 C C . THR A 1 85 ? -40.918 -14.868 -1.302 1.00 34.34 85 THR A C 1
ATOM 664 O O . THR A 1 85 ? -39.739 -14.659 -1.566 1.00 34.34 85 THR A O 1
ATOM 667 N N . ALA A 1 86 ? -41.397 -16.029 -0.859 1.00 36.44 86 ALA A N 1
ATOM 668 C CA . ALA A 1 86 ? -40.851 -17.365 -1.076 1.00 36.44 86 ALA A CA 1
ATOM 669 C C . ALA A 1 86 ? -39.331 -17.558 -0.882 1.00 36.44 86 ALA A C 1
ATOM 671 O O . ALA A 1 86 ? -38.537 -17.350 -1.791 1.00 36.44 86 ALA A O 1
ATOM 672 N N . ALA A 1 87 ? -38.977 -18.102 0.288 1.00 40.62 87 ALA A N 1
ATOM 673 C CA . ALA A 1 87 ? -37.980 -19.169 0.448 1.00 40.62 87 ALA A CA 1
ATOM 674 C C . ALA A 1 87 ? -36.639 -19.034 -0.306 1.00 40.62 87 ALA A C 1
ATOM 676 O O . ALA A 1 87 ? -36.088 -20.024 -0.779 1.00 40.62 87 ALA A O 1
ATOM 677 N N . LEU A 1 88 ? -36.067 -17.834 -0.349 1.00 43.28 88 LEU A N 1
ATOM 678 C CA . LEU A 1 88 ? -34.616 -17.698 -0.337 1.00 43.28 88 LEU A CA 1
ATOM 679 C C . LEU A 1 88 ? -34.217 -17.803 1.128 1.00 43.28 88 LEU A C 1
ATOM 681 O O . LEU A 1 88 ? -34.690 -17.010 1.943 1.00 43.28 88 LEU A O 1
ATOM 685 N N . GLU A 1 89 ? -33.451 -18.843 1.454 1.00 41.19 89 GLU A N 1
ATOM 686 C CA . GLU A 1 89 ? -32.888 -19.102 2.777 1.00 41.19 89 GLU A CA 1
ATOM 687 C C . GLU A 1 89 ? -32.563 -17.770 3.458 1.00 41.19 89 GLU A C 1
ATOM 689 O O . GLU A 1 89 ? -31.730 -16.998 2.975 1.00 41.19 89 GLU A O 1
ATOM 694 N N . ALA A 1 90 ? -33.281 -17.458 4.548 1.00 42.91 90 ALA A N 1
ATOM 695 C CA . ALA A 1 90 ? -32.880 -16.369 5.430 1.00 42.91 90 ALA A CA 1
ATOM 696 C C . ALA A 1 90 ? -31.375 -16.538 5.644 1.00 42.91 90 ALA A C 1
ATOM 698 O O . ALA A 1 90 ? -30.997 -17.682 5.904 1.00 42.91 90 ALA A O 1
ATOM 699 N N . PRO A 1 91 ? -30.529 -15.495 5.493 1.00 47.97 91 PRO A N 1
ATOM 700 C CA . PRO A 1 91 ? -29.094 -15.664 5.662 1.00 47.97 91 PRO A CA 1
ATOM 701 C C . PRO A 1 91 ? -28.908 -16.349 7.005 1.00 47.97 91 PRO A C 1
ATOM 703 O O . PRO A 1 91 ? -29.225 -15.762 8.046 1.00 47.97 91 PRO A O 1
ATOM 706 N N . SER A 1 92 ? -28.550 -17.635 6.958 1.00 64.75 92 SER A N 1
ATOM 707 C CA . SER A 1 92 ? -28.489 -18.460 8.147 1.00 64.75 92 SER A CA 1
ATOM 708 C C . SER A 1 92 ? -27.472 -17.753 9.010 1.00 64.75 92 SER A C 1
ATOM 710 O O . SER A 1 92 ? -26.340 -17.540 8.562 1.00 64.75 92 SER A O 1
ATOM 712 N N . LEU A 1 93 ? -27.906 -17.270 10.175 1.00 66.75 93 LEU A N 1
ATOM 713 C CA . LEU A 1 93 ? -27.006 -16.574 11.079 1.00 66.75 93 LEU A CA 1
ATOM 714 C C . LEU A 1 93 ? -25.756 -17.445 11.215 1.00 66.75 93 LEU A C 1
ATOM 716 O O . LEU A 1 93 ? -25.919 -18.661 11.369 1.00 66.75 93 LEU A O 1
ATOM 720 N N . PRO A 1 94 ? -24.546 -16.862 11.124 1.00 81.06 94 PRO A N 1
ATOM 721 C CA . PRO A 1 94 ? -23.325 -17.614 11.354 1.00 81.06 94 PRO A CA 1
ATOM 722 C C . PRO A 1 94 ? -23.509 -18.490 12.598 1.00 81.06 94 PRO A C 1
ATOM 724 O O . PRO A 1 94 ? -24.087 -17.997 13.578 1.00 81.06 94 PRO A O 1
ATOM 727 N N . PRO A 1 95 ? -23.119 -19.774 12.560 1.00 84.50 95 PRO A N 1
ATOM 728 C CA . PRO A 1 95 ? -23.441 -20.730 13.619 1.00 84.50 95 PRO A CA 1
ATOM 729 C C . PRO A 1 95 ? -22.996 -20.231 15.000 1.00 84.50 95 PRO A C 1
ATOM 731 O O . PRO A 1 95 ? -23.669 -20.482 15.995 1.00 84.50 95 PRO A O 1
ATOM 734 N N . GLU A 1 96 ? -21.930 -19.434 15.054 1.00 85.12 96 GLU A N 1
ATOM 735 C CA . GLU A 1 96 ? -21.429 -18.787 16.263 1.00 85.12 96 GLU A CA 1
ATOM 736 C C . GLU A 1 96 ? -22.386 -17.706 16.800 1.00 85.12 96 GLU A C 1
ATOM 738 O O . GLU A 1 96 ? -22.582 -17.598 18.006 1.00 85.12 96 GLU A O 1
ATOM 743 N N . ILE A 1 97 ? -23.037 -16.926 15.929 1.00 84.12 97 ILE A N 1
ATOM 744 C CA . ILE A 1 97 ? -24.065 -15.945 16.327 1.00 84.12 97 ILE A CA 1
ATOM 745 C C . ILE A 1 97 ? -25.355 -16.660 16.737 1.00 84.12 97 ILE A C 1
ATOM 747 O O . ILE A 1 97 ? -26.004 -16.255 17.700 1.00 84.12 97 ILE A O 1
ATOM 751 N N . ALA A 1 98 ? -25.738 -17.720 16.019 1.00 85.19 98 ALA A N 1
ATOM 752 C CA . ALA A 1 98 ? -26.905 -18.527 16.368 1.00 85.19 98 ALA A CA 1
ATOM 753 C C . ALA A 1 98 ? -26.746 -19.166 17.758 1.00 85.19 98 ALA A C 1
ATOM 755 O O . ALA A 1 98 ? -27.679 -19.123 18.558 1.00 85.19 98 ALA A O 1
ATOM 756 N N . PHE A 1 99 ? -25.545 -19.665 18.070 1.00 88.06 99 PHE A N 1
ATOM 757 C CA . PHE A 1 99 ? -25.197 -20.206 19.381 1.00 88.06 99 PHE A CA 1
ATOM 758 C C . PHE A 1 99 ? -25.394 -19.181 20.508 1.00 88.06 99 PHE A C 1
ATOM 760 O O . PHE A 1 99 ? -25.999 -19.510 21.525 1.00 88.06 99 PHE A O 1
ATOM 767 N N . GLU A 1 100 ? -24.952 -17.931 20.329 1.00 88.25 100 GLU A N 1
ATOM 768 C CA . GLU A 1 100 ? -25.108 -16.885 21.355 1.00 88.25 100 GLU A CA 1
ATOM 769 C C . GLU A 1 100 ? -26.551 -16.423 21.571 1.00 88.25 100 GLU A C 1
ATOM 771 O O . GLU A 1 100 ? -26.874 -15.906 22.642 1.00 88.25 100 GLU A O 1
ATOM 776 N N . ARG A 1 101 ? -27.417 -16.604 20.569 1.00 86.88 101 ARG A N 1
ATOM 777 C CA . ARG A 1 101 ? -28.838 -16.238 20.644 1.00 86.88 101 ARG A CA 1
ATOM 778 C C . ARG A 1 101 ? -29.703 -17.278 21.330 1.00 86.88 101 ARG A C 1
ATOM 780 O O . ARG A 1 101 ? -30.824 -16.946 21.717 1.00 86.88 101 ARG A O 1
ATOM 787 N N . ASP A 1 102 ? -29.209 -18.503 21.467 1.00 86.62 102 ASP A N 1
ATOM 788 C CA . ASP A 1 102 ? -29.899 -19.546 22.209 1.00 86.62 102 ASP A CA 1
ATOM 789 C C . ASP A 1 102 ? -29.929 -19.174 23.707 1.00 86.62 102 ASP A C 1
ATOM 791 O O . ASP A 1 102 ? -28.865 -19.020 24.318 1.00 86.62 102 ASP A O 1
ATOM 795 N N . PRO A 1 103 ? -31.121 -19.040 24.326 1.00 87.25 103 PRO A N 1
ATOM 796 C CA . PRO A 1 103 ? -31.255 -18.741 25.750 1.00 87.25 103 PRO A CA 1
ATOM 797 C C . PRO A 1 103 ? -30.485 -19.697 26.669 1.00 87.25 103 PRO A C 1
ATOM 799 O O . PRO A 1 103 ? -30.091 -19.297 27.764 1.00 87.25 103 PRO A O 1
ATOM 802 N N . VAL A 1 104 ? -30.239 -20.940 26.239 1.00 87.25 104 VAL A N 1
ATOM 803 C CA . VAL A 1 104 ? -29.463 -21.933 27.001 1.00 87.25 104 VAL A CA 1
ATOM 804 C C . VAL A 1 104 ? -27.996 -21.509 27.160 1.00 87.25 104 VAL A C 1
ATOM 806 O O . VAL A 1 104 ? -27.349 -21.866 28.144 1.00 87.25 104 VAL A O 1
ATOM 809 N N . ASN A 1 105 ? -27.479 -20.696 26.236 1.00 87.81 105 ASN A N 1
ATOM 810 C CA . ASN A 1 105 ? -26.098 -20.208 26.231 1.00 87.81 105 ASN A CA 1
ATOM 811 C C . ASN A 1 105 ? -25.953 -18.804 26.837 1.00 87.81 105 ASN A C 1
ATOM 813 O O . ASN A 1 105 ? -24.872 -18.201 26.780 1.00 87.81 105 ASN A O 1
ATOM 817 N N . PHE A 1 106 ? -27.022 -18.255 27.420 1.00 89.56 106 PHE A N 1
ATOM 818 C CA . PHE A 1 106 ? -26.968 -16.934 28.030 1.00 89.56 106 PHE A CA 1
ATOM 819 C C . PHE A 1 106 ? -26.038 -16.914 29.241 1.00 89.56 106 PHE A C 1
ATOM 821 O O . PHE A 1 106 ? -26.064 -17.787 30.109 1.00 89.56 106 PHE A O 1
ATOM 828 N N . ILE A 1 107 ? -25.191 -15.888 29.295 1.00 89.00 107 ILE A N 1
ATOM 829 C CA . ILE A 1 107 ? -24.260 -15.699 30.400 1.00 89.00 107 ILE A CA 1
ATOM 830 C C . ILE A 1 107 ? -25.036 -15.117 31.573 1.00 89.00 107 ILE A C 1
ATOM 832 O O . ILE A 1 107 ? -25.482 -13.972 31.531 1.00 89.00 107 ILE A O 1
ATOM 836 N N . VAL A 1 108 ? -25.151 -15.899 32.640 1.00 87.94 108 VAL A N 1
ATOM 837 C CA . VAL A 1 108 ? -25.755 -15.455 33.895 1.00 87.94 108 VAL A CA 1
ATOM 838 C C . VAL A 1 108 ? -24.651 -14.958 34.823 1.00 87.94 108 VAL A C 1
ATOM 840 O O . VAL A 1 108 ? -23.735 -15.703 35.172 1.00 87.94 108 VAL A O 1
ATOM 843 N N . VAL A 1 109 ? -24.727 -13.686 35.217 1.00 89.12 109 VAL A N 1
ATOM 844 C CA . VAL A 1 109 ? -23.765 -13.074 36.141 1.00 89.12 109 VAL A CA 1
ATOM 845 C C . VAL A 1 109 ? -24.284 -13.192 37.570 1.00 89.12 109 VAL A C 1
ATOM 847 O O . VAL A 1 109 ? -25.247 -12.524 37.942 1.00 89.12 109 VAL A O 1
ATOM 850 N N . ASP A 1 110 ? -23.614 -13.994 38.394 1.00 86.06 110 ASP A N 1
ATOM 851 C CA . ASP A 1 110 ? -23.849 -13.999 39.838 1.00 86.06 110 ASP A CA 1
ATOM 852 C C . ASP A 1 110 ? -23.084 -12.840 40.505 1.00 86.06 110 ASP A C 1
ATOM 854 O O . ASP A 1 110 ? -21.850 -12.822 40.558 1.00 86.06 110 ASP A O 1
ATOM 858 N N . GLN A 1 111 ? -23.836 -11.868 41.035 1.00 79.06 111 GLN A N 1
ATOM 859 C CA . GLN A 1 111 ? -23.295 -10.689 41.723 1.00 79.06 111 GLN A CA 1
ATOM 860 C C . GLN A 1 111 ? -22.690 -10.988 43.105 1.00 79.06 111 GLN A C 1
ATOM 862 O O . GLN A 1 111 ? -22.205 -10.079 43.776 1.00 79.06 111 GLN A O 1
ATOM 867 N N . ASN A 1 112 ? -22.684 -12.242 43.553 1.00 81.25 112 ASN A N 1
ATOM 868 C CA . ASN A 1 112 ? -22.015 -12.674 44.780 1.00 81.25 112 ASN A CA 1
ATOM 869 C C . ASN A 1 112 ? -20.925 -13.724 44.519 1.00 81.25 112 ASN A C 1
ATOM 871 O O . ASN A 1 112 ? -20.305 -14.222 45.463 1.00 81.25 112 ASN A O 1
ATOM 875 N N . ALA A 1 113 ? -20.639 -14.031 43.250 1.00 82.25 113 ALA A N 1
ATOM 876 C CA . ALA A 1 113 ? -19.631 -15.013 42.891 1.00 82.25 113 ALA A CA 1
ATOM 877 C C . ALA A 1 113 ? -18.234 -14.607 43.381 1.00 82.25 113 ALA A C 1
ATOM 879 O O . ALA A 1 113 ? -17.812 -13.446 43.295 1.00 82.25 113 ALA A O 1
ATOM 880 N N . ARG A 1 114 ? -17.474 -15.604 43.851 1.00 87.25 114 ARG A N 1
ATOM 881 C CA . ARG A 1 114 ? -16.053 -15.432 44.172 1.00 87.25 114 ARG A CA 1
ATOM 882 C C . ARG A 1 114 ? -15.264 -15.181 42.889 1.00 87.25 114 ARG A C 1
ATOM 884 O O . ARG A 1 114 ? -15.477 -15.843 41.873 1.00 87.25 114 ARG A O 1
ATOM 891 N N . LEU A 1 115 ? -14.308 -14.257 42.948 1.00 88.50 115 LEU A N 1
ATOM 892 C CA . LEU A 1 115 ? -13.369 -14.056 41.849 1.00 88.50 115 LEU A CA 1
ATOM 893 C C . LEU A 1 115 ? -12.440 -15.272 41.767 1.00 88.50 115 LEU A C 1
ATOM 895 O O . LEU A 1 115 ? -11.778 -15.611 42.747 1.00 88.50 115 LEU A O 1
ATOM 899 N N . THR A 1 116 ? -12.405 -15.940 40.621 1.00 88.75 116 THR A N 1
ATOM 900 C CA . THR A 1 116 ? -11.620 -17.145 40.321 1.00 88.75 116 THR A CA 1
ATOM 901 C C . THR A 1 116 ? -10.570 -16.868 39.247 1.00 88.75 116 THR A C 1
ATOM 903 O O . THR A 1 116 ? -9.441 -17.336 39.401 1.00 88.75 116 THR A O 1
ATOM 906 N N . HIS A 1 117 ? -10.896 -16.040 38.251 1.00 86.38 117 HIS A N 1
ATOM 907 C CA . HIS A 1 117 ? -10.038 -15.725 37.109 1.00 86.38 117 HIS A CA 1
ATOM 908 C C . HIS A 1 117 ? -8.839 -14.850 37.516 1.00 86.38 117 HIS A C 1
ATOM 910 O O . HIS A 1 117 ? -9.024 -13.786 38.110 1.00 86.38 117 HIS A O 1
ATOM 916 N N . SER A 1 118 ? -7.612 -15.259 37.169 1.00 86.44 118 SER A N 1
ATOM 917 C CA . SER A 1 118 ? -6.358 -14.587 37.570 1.00 86.44 118 SER A CA 1
ATOM 918 C C . SER A 1 118 ? -6.319 -13.109 37.162 1.00 86.44 118 SER A C 1
ATOM 920 O O . SER A 1 118 ? -6.247 -12.246 38.032 1.00 86.44 118 SER A O 1
ATOM 922 N N . LEU A 1 119 ? -6.524 -12.806 35.870 1.00 85.44 119 LEU A N 1
ATOM 923 C CA . LEU A 1 119 ? -6.534 -11.425 35.350 1.00 85.44 119 LEU A CA 1
ATOM 924 C C . LEU A 1 119 ? -7.517 -10.493 36.079 1.00 85.44 119 LEU A C 1
ATOM 926 O O . LEU A 1 119 ? -7.245 -9.303 36.238 1.00 85.44 119 LEU A O 1
ATOM 930 N N . ILE A 1 120 ? -8.662 -11.022 36.521 1.00 89.31 120 ILE A N 1
ATOM 931 C CA . ILE A 1 120 ? -9.689 -10.249 37.228 1.00 89.31 120 ILE A CA 1
ATOM 932 C C . ILE A 1 120 ? -9.362 -10.118 38.716 1.00 89.31 120 ILE A C 1
ATOM 934 O O . ILE A 1 120 ? -9.606 -9.063 39.299 1.00 89.31 120 ILE A O 1
ATOM 938 N N . LYS A 1 121 ? -8.788 -11.151 39.346 1.00 89.44 121 LYS A N 1
ATOM 939 C CA . LYS A 1 121 ? -8.297 -11.073 40.731 1.00 89.44 121 LYS A CA 1
ATOM 940 C C . LYS A 1 121 ? -7.230 -9.993 40.871 1.00 89.44 121 LYS A C 1
ATOM 942 O O . LYS A 1 121 ? -7.341 -9.151 41.764 1.00 89.44 121 LYS A O 1
ATOM 947 N N . ASP A 1 122 ? -6.253 -9.997 39.969 1.00 87.38 122 ASP A N 1
ATOM 948 C CA . ASP A 1 122 ? -5.149 -9.038 39.973 1.00 87.38 122 ASP A CA 1
ATOM 949 C C . ASP A 1 122 ? -5.675 -7.622 39.715 1.00 87.38 122 ASP A C 1
ATOM 951 O O . ASP A 1 122 ? -5.434 -6.715 40.515 1.00 87.38 122 ASP A O 1
ATOM 955 N N . ALA A 1 123 ? -6.531 -7.454 38.698 1.00 88.50 123 ALA A N 1
ATOM 956 C CA . ALA A 1 123 ? -7.207 -6.186 38.428 1.00 88.50 123 ALA A CA 1
ATOM 957 C C . ALA A 1 123 ? -8.026 -5.686 39.632 1.00 88.50 123 ALA A C 1
ATOM 959 O O . ALA A 1 123 ? -7.943 -4.512 39.996 1.00 88.50 123 ALA A O 1
ATOM 960 N N . SER A 1 124 ? -8.792 -6.559 40.295 1.00 89.94 124 SER A N 1
ATOM 961 C CA . SER A 1 124 ? -9.597 -6.186 41.462 1.00 89.94 124 SER A CA 1
ATOM 962 C C . SER A 1 124 ? -8.737 -5.757 42.648 1.00 89.94 124 SER A C 1
ATOM 964 O O . SER A 1 124 ? -9.162 -4.882 43.406 1.00 89.94 124 SER A O 1
ATOM 966 N N . LYS A 1 125 ? -7.582 -6.395 42.864 1.00 89.38 125 LYS A N 1
ATOM 967 C CA . LYS A 1 125 ? -6.658 -6.051 43.950 1.00 89.38 125 LYS A CA 1
ATOM 968 C C . LYS A 1 125 ? -6.046 -4.672 43.708 1.00 89.38 125 LYS A C 1
ATOM 970 O O . LYS A 1 125 ? -6.103 -3.822 44.596 1.00 89.38 125 LYS A O 1
ATOM 975 N N . GLU A 1 126 ? -5.562 -4.435 42.492 1.00 89.25 126 GLU A N 1
ATOM 976 C CA . GLU A 1 126 ? -4.964 -3.162 42.076 1.00 89.25 126 GLU A CA 1
ATOM 977 C C . GLU A 1 126 ? -5.964 -1.997 42.099 1.00 89.25 126 GLU A C 1
ATOM 979 O O . GLU A 1 126 ? -5.657 -0.910 42.584 1.00 89.25 126 GLU A O 1
ATOM 984 N N . LEU A 1 127 ? -7.202 -2.205 41.642 1.00 89.75 127 LEU A N 1
ATOM 985 C CA . LEU A 1 127 ? -8.227 -1.154 41.673 1.00 89.75 127 LEU A CA 1
ATOM 986 C C . LEU A 1 127 ? -8.616 -0.739 43.102 1.00 89.75 127 LEU A C 1
ATOM 988 O O . LEU A 1 127 ? -9.007 0.405 43.328 1.00 89.75 127 LEU A O 1
ATOM 992 N N . ARG A 1 128 ? -8.536 -1.647 44.083 1.00 90.94 128 ARG A N 1
ATOM 993 C CA . ARG A 1 128 ? -8.893 -1.337 45.479 1.00 90.94 128 ARG A CA 1
ATOM 994 C C . ARG A 1 128 ? -7.791 -0.575 46.211 1.00 90.94 128 ARG A C 1
ATOM 996 O O . ARG A 1 128 ? -8.109 0.289 47.029 1.00 90.94 128 ARG A O 1
ATOM 1003 N N . SER A 1 129 ? -6.527 -0.887 45.927 1.00 88.81 129 SER A N 1
ATOM 1004 C CA . SER A 1 129 ? -5.372 -0.269 46.589 1.00 88.81 129 SER A CA 1
ATOM 1005 C C . SER A 1 129 ? -5.107 1.159 46.105 1.00 88.81 129 SER A C 1
ATOM 1007 O O . SER A 1 129 ? -4.651 1.999 46.879 1.00 88.81 129 SER A O 1
ATOM 1009 N N . ARG A 1 130 ? -5.414 1.461 44.840 1.00 88.00 130 ARG A N 1
ATOM 1010 C CA . ARG A 1 130 ? -5.060 2.743 44.221 1.00 88.00 130 ARG A CA 1
ATOM 1011 C C . ARG A 1 130 ? -5.974 3.904 44.657 1.00 88.00 130 ARG A C 1
ATOM 1013 O O . ARG A 1 130 ? -7.162 3.709 44.960 1.00 88.00 130 ARG A O 1
ATOM 1020 N N . PRO A 1 131 ? -5.444 5.141 44.699 1.00 87.56 131 PRO A N 1
ATOM 1021 C CA . PRO A 1 131 ? -6.267 6.334 44.851 1.00 87.56 131 PRO A CA 1
ATOM 1022 C C . PRO A 1 131 ? -7.097 6.574 43.582 1.00 87.56 131 PRO A C 1
ATOM 1024 O O . PRO A 1 131 ? -6.673 6.241 42.474 1.00 87.56 131 PRO A O 1
ATOM 1027 N N . ALA A 1 132 ? -8.292 7.137 43.757 1.00 88.56 132 ALA A N 1
ATOM 1028 C CA . ALA A 1 132 ? -9.105 7.595 42.637 1.00 88.56 132 ALA A CA 1
ATOM 1029 C C . ALA A 1 132 ? -8.543 8.907 42.074 1.00 88.56 132 ALA A C 1
ATOM 1031 O O . ALA A 1 132 ? -7.916 9.679 42.801 1.00 88.56 132 ALA A O 1
ATOM 1032 N N . ASP A 1 133 ? -8.765 9.148 40.786 1.00 86.81 133 ASP A N 1
ATOM 1033 C CA . ASP A 1 133 ? -8.447 10.421 40.149 1.00 86.81 133 ASP A CA 1
ATOM 1034 C C . ASP A 1 133 ? -9.410 11.543 40.591 1.00 86.81 133 ASP A C 1
ATOM 1036 O O . ASP A 1 133 ? -10.316 11.345 41.406 1.00 86.81 133 ASP A O 1
ATOM 1040 N N . ARG A 1 134 ? -9.214 12.747 40.036 1.00 81.62 134 ARG A N 1
ATOM 1041 C CA . ARG A 1 134 ? -10.046 13.931 40.320 1.00 81.62 134 ARG A CA 1
ATOM 1042 C C . ARG A 1 134 ? -11.539 13.729 40.026 1.00 81.62 134 ARG A C 1
ATOM 1044 O O . ARG A 1 134 ? -12.360 14.446 40.587 1.00 81.62 134 ARG A O 1
ATOM 1051 N N . ASP A 1 135 ? -11.869 12.779 39.151 1.00 82.44 135 ASP A N 1
ATOM 1052 C CA . ASP A 1 135 ? -13.228 12.471 38.711 1.00 82.44 135 ASP A CA 1
ATOM 1053 C C . ASP A 1 135 ? -13.801 11.261 39.482 1.00 82.44 135 ASP A C 1
ATOM 1055 O O . ASP A 1 135 ? -14.892 10.783 39.173 1.00 82.44 135 ASP A O 1
ATOM 1059 N N . GLY A 1 136 ? -13.088 10.752 40.498 1.00 84.44 136 GLY A N 1
ATOM 1060 C CA . GLY A 1 136 ? -13.514 9.625 41.329 1.00 84.44 136 GLY A CA 1
ATOM 1061 C C . GLY A 1 136 ? -13.349 8.253 40.666 1.00 84.44 136 GLY A C 1
ATOM 1062 O O . GLY A 1 136 ? -13.928 7.274 41.148 1.00 84.44 136 GLY A O 1
ATOM 1063 N N . ILE A 1 137 ? -12.571 8.162 39.583 1.00 89.50 137 ILE A N 1
ATOM 1064 C CA . ILE A 1 137 ? -12.337 6.936 38.815 1.00 89.50 137 ILE A CA 1
ATOM 1065 C C . ILE A 1 137 ? -10.979 6.327 39.176 1.00 89.50 137 ILE A C 1
ATOM 1067 O O . ILE A 1 137 ? -9.974 7.014 39.343 1.00 89.50 137 ILE A O 1
ATOM 1071 N N . VAL A 1 138 ? -10.935 5.001 39.277 1.00 90.50 138 VAL A N 1
ATOM 1072 C CA . VAL A 1 138 ? -9.707 4.215 39.404 1.00 90.50 138 VAL A CA 1
ATOM 1073 C C . VAL A 1 138 ? -9.484 3.444 38.105 1.00 90.50 138 VAL A C 1
ATOM 1075 O O . VAL A 1 138 ? -10.434 2.976 37.474 1.00 90.50 138 VAL A O 1
ATOM 1078 N N . HIS A 1 139 ? -8.226 3.314 37.692 1.00 89.25 139 HIS A N 1
ATOM 1079 C CA . HIS A 1 139 ? -7.825 2.561 36.507 1.00 89.25 139 HIS A CA 1
ATOM 1080 C C . HIS A 1 139 ? -6.794 1.490 36.862 1.00 89.25 139 HIS A C 1
ATOM 1082 O O . HIS A 1 139 ? -5.978 1.675 37.770 1.00 89.25 139 HIS A O 1
ATOM 1088 N N . THR A 1 140 ? -6.829 0.378 36.135 1.00 86.81 140 THR A N 1
ATOM 1089 C CA . THR A 1 140 ? -5.844 -0.700 36.265 1.00 86.81 140 THR A CA 1
ATOM 1090 C C . THR A 1 140 ? -4.483 -0.321 35.660 1.00 86.81 140 THR A C 1
ATOM 1092 O O . THR A 1 140 ? -4.432 0.442 34.690 1.00 86.81 140 THR A O 1
ATOM 1095 N N . PRO A 1 141 ? -3.365 -0.822 36.224 1.00 79.06 141 PRO A N 1
ATOM 1096 C CA . PRO A 1 141 ? -2.026 -0.633 35.667 1.00 79.06 141 PRO A CA 1
ATOM 1097 C C . PRO A 1 141 ? -1.747 -1.557 34.468 1.00 79.06 141 PRO A C 1
ATOM 1099 O O . PRO A 1 141 ? -2.533 -2.453 34.146 1.00 79.06 141 PRO A O 1
ATOM 1102 N N . ALA A 1 142 ? -0.595 -1.352 33.818 1.00 73.69 142 ALA A N 1
ATOM 1103 C CA . ALA A 1 142 ? -0.131 -2.233 32.750 1.00 73.69 142 ALA A CA 1
ATOM 1104 C C . ALA A 1 142 ? 0.016 -3.684 33.245 1.00 73.69 142 ALA A C 1
ATOM 1106 O O . ALA A 1 142 ? 0.526 -3.917 34.337 1.00 73.69 142 ALA A O 1
ATOM 1107 N N . GLY A 1 143 ? -0.457 -4.649 32.448 1.00 74.25 143 GLY A N 1
ATOM 1108 C CA . GLY A 1 143 ? -0.444 -6.081 32.784 1.00 74.25 143 GLY A CA 1
ATOM 1109 C C . GLY A 1 143 ? -1.742 -6.625 33.400 1.00 74.25 143 GLY A C 1
ATOM 1110 O O . GLY A 1 143 ? -1.902 -7.837 33.484 1.00 74.25 143 GLY A O 1
ATOM 1111 N N . CYS A 1 144 ? -2.700 -5.765 33.758 1.00 82.00 144 CYS A N 1
ATOM 1112 C CA . CYS A 1 144 ? -4.033 -6.163 34.228 1.00 82.00 144 CYS A CA 1
ATOM 1113 C C . CYS A 1 144 ? -5.115 -5.966 33.151 1.00 82.00 144 CYS A C 1
ATOM 1115 O O . CYS A 1 144 ? -4.885 -5.322 32.125 1.00 82.00 144 CYS A O 1
ATOM 1117 N N . ALA A 1 145 ? -6.324 -6.483 33.399 1.00 84.00 145 ALA A N 1
ATOM 1118 C CA . ALA A 1 145 ? -7.469 -6.222 32.529 1.00 84.00 145 ALA A CA 1
ATOM 1119 C C . ALA A 1 145 ? -7.783 -4.708 32.433 1.00 84.00 145 ALA A C 1
ATOM 1121 O O . ALA A 1 145 ? -7.780 -4.033 33.460 1.00 84.00 145 ALA A O 1
ATOM 1122 N N . ASP A 1 146 ? -8.063 -4.162 31.240 1.00 88.44 146 ASP A N 1
ATOM 1123 C CA . ASP A 1 146 ? -8.307 -2.720 31.001 1.00 88.44 146 ASP A CA 1
ATOM 1124 C C . ASP A 1 146 ? -9.674 -2.314 31.584 1.00 88.44 146 ASP A C 1
ATOM 1126 O O . ASP A 1 146 ? -10.726 -2.505 30.962 1.00 88.44 146 ASP A O 1
ATOM 1130 N N . VAL A 1 147 ? -9.662 -1.771 32.807 1.00 91.00 147 VAL A N 1
ATOM 1131 C CA . VAL A 1 147 ? -10.865 -1.400 33.562 1.00 91.00 147 VAL A CA 1
ATOM 1132 C C . VAL A 1 147 ? -10.716 0.001 34.144 1.00 91.00 147 VAL A C 1
ATOM 1134 O O . VAL A 1 147 ? -9.695 0.331 34.747 1.00 91.00 147 VAL A O 1
ATOM 1137 N N . ARG A 1 148 ? -11.753 0.831 33.977 1.00 91.56 148 ARG A N 1
ATOM 1138 C CA . ARG A 1 148 ? -11.831 2.193 34.531 1.00 91.56 148 ARG A CA 1
ATOM 1139 C C . ARG A 1 148 ? -13.181 2.429 35.186 1.00 91.56 148 ARG A C 1
ATOM 1141 O O . ARG A 1 148 ? -14.169 2.660 34.490 1.00 91.56 148 ARG A O 1
ATOM 1148 N N . VAL A 1 149 ? -13.225 2.354 36.508 1.00 92.88 149 VAL A N 1
ATOM 1149 C CA . VAL A 1 149 ? -14.465 2.419 37.292 1.00 92.88 149 VAL A CA 1
ATOM 1150 C C . VAL A 1 149 ? -14.227 3.138 38.615 1.00 92.88 149 VAL A C 1
ATOM 1152 O O . VAL A 1 149 ? -13.096 3.237 39.083 1.00 92.88 149 VAL A O 1
ATOM 1155 N N . SER A 1 150 ? -15.284 3.639 39.237 1.00 92.38 150 SER A N 1
ATOM 1156 C CA . SER A 1 150 ? -15.229 4.175 40.597 1.00 92.38 150 SER A CA 1
ATOM 1157 C C . SER A 1 150 ? -15.051 3.065 41.633 1.00 92.38 150 SER A C 1
ATOM 1159 O O . SER A 1 150 ? -15.368 1.901 41.378 1.00 92.38 150 SER A O 1
ATOM 1161 N N . LYS A 1 151 ? -14.600 3.422 42.846 1.00 89.31 151 LYS A N 1
ATOM 1162 C CA . LYS A 1 151 ? -14.425 2.452 43.945 1.00 89.31 151 LYS A CA 1
ATOM 1163 C C . LYS A 1 151 ? -15.710 1.693 44.294 1.00 89.31 151 LYS A C 1
ATOM 1165 O O . LYS A 1 151 ? -15.640 0.512 44.623 1.00 89.31 151 LYS A O 1
ATOM 1170 N N . ALA A 1 152 ? -16.866 2.345 44.172 1.00 89.50 152 ALA A N 1
ATOM 1171 C CA . ALA A 1 152 ? -18.169 1.730 44.419 1.00 89.50 152 ALA A CA 1
ATOM 1172 C C . ALA A 1 152 ? -18.520 0.657 43.371 1.00 89.50 152 ALA A C 1
ATOM 1174 O O . ALA A 1 152 ? -19.099 -0.374 43.704 1.00 89.50 152 ALA A O 1
ATOM 1175 N N . SER A 1 153 ? -18.120 0.865 42.115 1.00 91.69 153 SER A N 1
ATOM 1176 C CA . SER A 1 153 ? -18.455 -0.018 40.995 1.00 91.69 153 SER A CA 1
ATOM 1177 C C . SER A 1 153 ? -17.484 -1.188 40.804 1.00 91.69 153 SER A C 1
ATOM 1179 O O . SER A 1 153 ? -17.752 -2.052 39.969 1.00 91.69 153 SER A O 1
ATOM 1181 N N . ILE A 1 154 ? -16.381 -1.265 41.568 1.00 90.25 154 ILE A N 1
ATOM 1182 C CA . ILE A 1 154 ? -15.366 -2.328 41.426 1.00 90.25 154 ILE A CA 1
ATOM 1183 C C . ILE A 1 154 ? -16.000 -3.719 41.540 1.00 90.25 154 ILE A C 1
ATOM 1185 O O . ILE A 1 154 ? -15.754 -4.560 40.684 1.00 90.25 154 ILE A O 1
ATOM 1189 N N . GLY A 1 155 ? -16.826 -3.971 42.562 1.00 90.00 155 GLY A N 1
ATOM 1190 C CA . GLY A 1 155 ? -17.415 -5.300 42.788 1.00 90.00 155 GLY A CA 1
ATOM 1191 C C . GLY A 1 155 ? -18.216 -5.796 41.582 1.00 90.00 155 GLY A C 1
ATOM 1192 O O . GLY A 1 155 ? -17.888 -6.830 40.998 1.00 90.00 155 GLY A O 1
ATOM 1193 N N . ARG A 1 156 ? -19.190 -4.985 41.153 1.00 91.00 156 ARG A N 1
ATOM 1194 C CA . ARG A 1 156 ? -20.042 -5.265 39.991 1.00 91.00 156 ARG A CA 1
ATOM 1195 C C . ARG A 1 156 ? -19.224 -5.406 38.704 1.00 91.00 156 ARG A C 1
ATOM 1197 O O . ARG A 1 156 ? -19.436 -6.344 37.942 1.00 91.00 156 ARG A O 1
ATOM 1204 N N . ALA A 1 157 ? -18.267 -4.508 38.467 1.00 91.12 157 ALA A N 1
ATOM 1205 C CA . ALA A 1 157 ? -17.433 -4.532 37.268 1.00 91.12 157 ALA A CA 1
ATOM 1206 C C . ALA A 1 157 ? -16.601 -5.819 37.157 1.00 91.12 157 ALA A C 1
ATOM 1208 O O . ALA A 1 157 ? -16.546 -6.423 36.087 1.00 91.12 157 ALA A O 1
ATOM 1209 N N . MET A 1 158 ? -15.990 -6.266 38.259 1.00 92.25 158 MET A N 1
ATOM 1210 C CA . MET A 1 158 ? -15.177 -7.486 38.274 1.00 92.25 158 MET A CA 1
ATOM 1211 C C . MET A 1 158 ? -16.015 -8.742 38.038 1.00 92.25 158 MET A C 1
ATOM 1213 O O . MET A 1 158 ? -15.569 -9.639 37.332 1.00 92.25 158 MET A O 1
ATOM 1217 N N . GLN A 1 159 ? -17.236 -8.805 38.570 1.00 91.62 159 GLN A N 1
ATOM 1218 C CA . GLN A 1 159 ? -18.123 -9.956 38.374 1.00 91.62 159 GLN A CA 1
ATOM 1219 C C . GLN A 1 159 ? -18.622 -10.065 36.937 1.00 91.62 159 GLN A C 1
ATOM 1221 O O . GLN A 1 159 ? -18.555 -11.141 36.347 1.00 91.62 159 GLN A O 1
ATOM 1226 N N . ILE A 1 160 ? -19.048 -8.942 36.350 1.00 91.81 160 ILE A N 1
ATOM 1227 C CA . ILE A 1 160 ? -19.467 -8.888 34.946 1.00 91.81 160 ILE A CA 1
ATOM 1228 C C . ILE A 1 160 ? -18.306 -9.297 34.037 1.00 91.81 160 ILE A C 1
ATOM 1230 O O . ILE A 1 160 ? -18.477 -10.128 33.145 1.00 91.81 160 ILE A O 1
ATOM 1234 N N . PHE A 1 161 ? -17.113 -8.742 34.268 1.00 91.62 161 PHE A N 1
ATOM 1235 C CA . PHE A 1 161 ? -15.961 -9.049 33.428 1.00 91.62 161 PHE A CA 1
ATOM 1236 C C . PHE A 1 161 ? -15.501 -10.500 33.613 1.00 91.62 161 PHE A C 1
ATOM 1238 O O . PHE A 1 161 ? -15.248 -11.181 32.627 1.00 91.62 161 PHE A O 1
ATOM 1245 N N . GLN A 1 162 ? -15.485 -11.026 34.840 1.00 92.75 162 GLN A N 1
ATOM 1246 C CA . GLN A 1 162 ? -15.184 -12.437 35.082 1.00 92.75 162 GLN A CA 1
ATOM 1247 C C . GLN A 1 162 ? -16.158 -13.373 34.366 1.00 92.75 162 GLN A C 1
ATOM 1249 O O . GLN A 1 162 ? -15.712 -14.324 33.731 1.00 92.75 162 GLN A O 1
ATOM 1254 N N . ALA A 1 163 ? -17.465 -13.122 34.467 1.00 92.06 163 ALA A N 1
ATOM 1255 C CA . ALA A 1 163 ? -18.466 -13.956 33.813 1.00 92.06 163 ALA A CA 1
ATOM 1256 C C . ALA A 1 163 ? -18.269 -13.961 32.292 1.00 92.06 163 ALA A C 1
ATOM 1258 O O . ALA A 1 163 ? -18.318 -15.019 31.671 1.00 92.06 163 ALA A O 1
ATOM 1259 N N . LEU A 1 164 ? -17.962 -1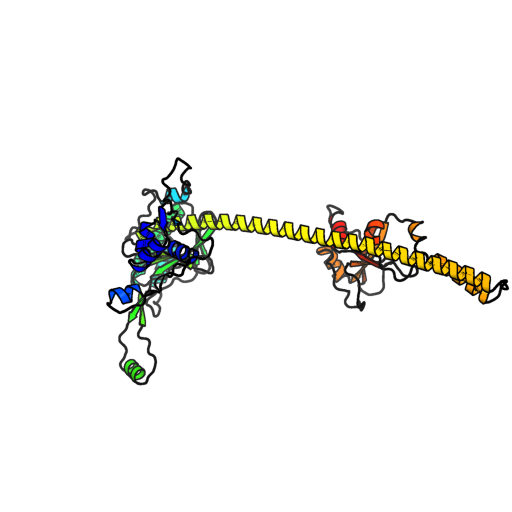2.798 31.707 1.00 91.69 164 LEU A N 1
ATOM 1260 C CA . LEU A 1 164 ? -17.620 -12.689 30.293 1.00 91.69 164 LEU A CA 1
ATOM 1261 C C . LEU A 1 164 ? -16.366 -13.507 29.944 1.00 91.69 164 LEU A C 1
ATOM 1263 O O . LEU A 1 164 ? -16.411 -14.291 29.001 1.00 91.69 164 LEU A O 1
ATOM 1267 N N . LEU A 1 165 ? -15.270 -13.349 30.693 1.00 90.50 165 LEU A N 1
ATOM 1268 C CA . LEU A 1 165 ? -14.007 -14.038 30.406 1.00 90.50 165 LEU A CA 1
ATOM 1269 C C . LEU A 1 165 ? -14.145 -15.559 30.529 1.00 90.50 165 LEU A C 1
ATOM 1271 O O . LEU A 1 165 ? -13.838 -16.264 29.575 1.00 90.50 165 LEU A O 1
ATOM 1275 N N . LEU A 1 166 ? -14.700 -16.063 31.634 1.00 91.69 166 LEU A N 1
ATOM 1276 C CA . LEU A 1 166 ? -14.911 -17.504 31.834 1.00 91.69 166 LEU A CA 1
ATOM 1277 C C . LEU A 1 166 ? -15.804 -18.107 30.746 1.00 91.69 166 LEU A C 1
ATOM 1279 O O . LEU A 1 166 ? -15.582 -19.225 30.282 1.00 91.69 166 LEU A O 1
ATOM 1283 N N . ALA A 1 167 ? -16.831 -17.368 30.327 1.00 91.06 167 ALA A N 1
ATOM 1284 C CA . ALA A 1 167 ? -17.731 -17.841 29.295 1.00 91.06 167 ALA A CA 1
ATOM 1285 C C . ALA A 1 167 ? -17.075 -17.802 27.901 1.00 91.06 167 ALA A C 1
ATOM 1287 O O . ALA A 1 167 ? -17.394 -18.641 27.064 1.00 91.06 167 ALA A O 1
ATOM 1288 N N . LEU A 1 168 ? -16.163 -16.864 27.631 1.00 90.88 168 LEU A N 1
ATOM 1289 C CA . LEU A 1 168 ? -15.360 -16.846 26.404 1.00 90.88 168 LEU A CA 1
ATOM 1290 C C . LEU A 1 168 ? -14.338 -17.995 26.376 1.00 90.88 168 LEU A C 1
ATOM 1292 O O . LEU A 1 168 ? -14.211 -18.652 25.346 1.00 90.88 168 LEU A O 1
ATOM 1296 N N . GLU A 1 169 ? -13.685 -18.299 27.504 1.00 90.62 169 GLU A N 1
ATOM 1297 C CA . GLU A 1 169 ? -12.773 -19.450 27.630 1.00 90.62 169 GLU A CA 1
ATOM 1298 C C . GLU A 1 169 ? -13.504 -20.773 27.397 1.00 90.62 169 GLU A C 1
ATOM 1300 O O . GLU A 1 169 ? -13.042 -21.612 26.627 1.00 90.62 169 GLU A O 1
ATOM 1305 N N . LYS A 1 170 ? -14.695 -20.940 27.992 1.00 90.31 170 LYS A N 1
ATOM 1306 C CA . LYS A 1 170 ? -15.539 -22.128 27.784 1.00 90.31 170 LYS A CA 1
ATOM 1307 C C . LYS A 1 170 ? -15.915 -22.330 26.310 1.00 90.31 170 LYS A C 1
ATOM 1309 O O . LYS A 1 170 ? -16.120 -23.462 25.883 1.00 90.31 170 LYS A O 1
ATOM 1314 N N . ARG A 1 171 ? -16.001 -21.243 25.539 1.00 88.06 171 ARG A N 1
ATOM 1315 C CA . ARG A 1 171 ? -16.290 -21.242 24.096 1.00 88.06 171 ARG A CA 1
ATOM 1316 C C . ARG A 1 171 ? -15.034 -21.365 23.221 1.00 88.06 171 ARG A C 1
ATOM 1318 O O . ARG A 1 171 ? -15.137 -21.295 22.002 1.00 88.06 171 ARG A O 1
ATOM 1325 N N . GLY A 1 172 ? -13.854 -21.551 23.819 1.00 86.50 172 GLY A N 1
ATOM 1326 C CA . GLY A 1 172 ? -12.592 -21.746 23.099 1.00 86.50 172 GLY A CA 1
ATOM 1327 C C . GLY A 1 172 ? -11.938 -20.460 22.584 1.00 86.50 172 GLY A C 1
ATOM 1328 O O . GLY A 1 172 ? -11.017 -20.526 21.772 1.00 86.50 172 GLY A O 1
ATOM 1329 N N . HIS A 1 173 ? -12.388 -19.286 23.032 1.00 89.94 173 HIS A N 1
ATOM 1330 C CA . HIS A 1 173 ? -11.737 -18.019 22.703 1.00 89.94 173 HIS A CA 1
ATOM 1331 C C . HIS A 1 173 ? -10.559 -17.754 23.638 1.00 89.94 173 HIS A C 1
ATOM 1333 O O . HIS A 1 173 ? -10.604 -18.072 24.826 1.00 89.94 173 HIS A O 1
ATOM 1339 N N . THR A 1 174 ? -9.504 -17.136 23.107 1.00 88.56 174 THR A N 1
ATOM 1340 C CA . THR A 1 174 ? -8.309 -16.798 23.884 1.00 88.56 174 THR A CA 1
ATOM 1341 C C . THR A 1 174 ? -8.303 -15.326 24.260 1.00 88.56 174 THR A C 1
ATOM 1343 O O . THR A 1 174 ? -8.873 -14.473 23.576 1.00 88.56 174 THR A O 1
ATOM 1346 N N . MET A 1 175 ? -7.640 -15.018 25.368 1.00 88.06 175 MET A N 1
ATOM 1347 C CA . MET A 1 175 ? -7.461 -13.654 25.839 1.00 88.06 175 MET A CA 1
ATOM 1348 C C . MET A 1 175 ? -6.009 -13.407 26.205 1.00 88.06 175 MET A C 1
ATOM 1350 O O . MET A 1 175 ? -5.313 -14.290 26.702 1.00 88.06 175 MET A O 1
ATOM 1354 N N . SER A 1 176 ? -5.553 -12.188 25.962 1.00 87.75 176 SER A N 1
ATOM 1355 C CA . SER A 1 176 ? -4.215 -11.749 26.325 1.00 87.75 176 SER A CA 1
ATOM 1356 C C . SER A 1 176 ? -4.256 -10.323 26.853 1.00 87.75 176 SER A C 1
ATOM 1358 O O . SER A 1 176 ? -5.164 -9.541 26.563 1.00 87.75 176 SER A O 1
ATOM 1360 N N . VAL A 1 177 ? -3.268 -9.979 27.671 1.00 86.56 177 VAL A N 1
ATOM 1361 C CA . VAL A 1 177 ? -3.054 -8.607 28.119 1.00 86.56 177 VAL A CA 1
ATOM 1362 C C . VAL A 1 177 ? -1.688 -8.177 27.624 1.00 86.56 177 VAL A C 1
ATOM 1364 O O . VAL A 1 177 ? -0.687 -8.822 27.924 1.00 86.56 177 VAL A O 1
ATOM 1367 N N . LYS A 1 178 ? -1.648 -7.086 26.862 1.00 83.38 178 LYS A N 1
ATOM 1368 C CA . LYS A 1 178 ? -0.413 -6.499 26.339 1.00 83.38 178 LYS A CA 1
ATOM 1369 C C . LYS A 1 178 ? -0.448 -4.994 26.566 1.00 83.38 178 LYS A C 1
ATOM 1371 O O . LYS A 1 178 ? -1.456 -4.354 26.274 1.00 83.38 178 LYS A O 1
ATOM 1376 N N . ASP A 1 179 ? 0.613 -4.443 27.150 1.00 78.50 179 ASP A N 1
ATOM 1377 C CA . ASP A 1 179 ? 0.762 -3.003 27.423 1.00 78.50 179 ASP A CA 1
ATOM 1378 C C . ASP A 1 179 ? -0.418 -2.381 28.203 1.00 78.50 179 ASP A C 1
ATOM 1380 O O . ASP A 1 179 ? -0.825 -1.244 27.966 1.00 78.50 179 ASP A O 1
ATOM 1384 N N . GLY A 1 180 ? -1.027 -3.147 29.120 1.00 73.12 180 GLY A N 1
ATOM 1385 C CA . GLY A 1 180 ? -2.200 -2.702 29.892 1.00 73.12 180 GLY A CA 1
ATOM 1386 C C . GLY A 1 180 ? -3.512 -2.635 29.110 1.00 73.12 180 GLY A C 1
ATOM 1387 O O . GLY A 1 180 ? -4.481 -2.046 29.584 1.00 73.12 180 GLY A O 1
ATOM 1388 N N . LYS A 1 181 ? -3.552 -3.220 27.912 1.00 85.62 181 LYS A N 1
ATOM 1389 C CA . LYS A 1 181 ? -4.752 -3.378 27.091 1.00 85.62 181 LYS A CA 1
ATOM 1390 C C . LYS A 1 181 ? -5.166 -4.849 27.103 1.00 85.62 181 LYS A C 1
ATOM 1392 O O . LYS A 1 181 ? -4.326 -5.731 26.931 1.00 85.62 181 LYS A O 1
ATOM 1397 N N . THR A 1 182 ? -6.457 -5.116 27.279 1.00 87.19 182 THR A N 1
ATOM 1398 C CA . THR A 1 182 ? -7.011 -6.472 27.153 1.00 87.19 182 THR A CA 1
ATOM 1399 C C . THR A 1 182 ? -7.389 -6.741 25.709 1.00 87.19 182 THR A C 1
ATOM 1401 O O . THR A 1 182 ? -8.105 -5.944 25.104 1.00 87.19 182 THR A O 1
ATOM 1404 N N . PHE A 1 183 ? -6.938 -7.872 25.183 1.00 89.88 183 PHE A N 1
ATOM 1405 C CA . PHE A 1 183 ? -7.290 -8.375 23.866 1.00 89.88 183 PHE A CA 1
ATOM 1406 C C . PHE A 1 183 ? -8.057 -9.685 24.009 1.00 89.88 183 PHE A C 1
ATOM 1408 O O . PHE A 1 183 ? -7.644 -10.576 24.750 1.00 89.88 183 PHE A O 1
ATOM 1415 N N . ILE A 1 184 ? -9.177 -9.790 23.303 1.00 90.75 184 ILE A N 1
ATOM 1416 C CA . ILE A 1 184 ? -9.969 -11.012 23.180 1.00 90.75 184 ILE A CA 1
ATOM 1417 C C . ILE A 1 184 ? -9.899 -11.437 21.718 1.00 90.75 184 ILE A C 1
ATOM 1419 O O . ILE A 1 184 ? -10.295 -10.671 20.840 1.00 90.75 184 ILE A O 1
ATOM 1423 N N . THR A 1 185 ? -9.400 -12.642 21.460 1.00 90.19 185 THR A N 1
ATOM 1424 C CA . THR A 1 185 ? -9.267 -13.189 20.110 1.00 90.19 185 THR A CA 1
ATOM 1425 C C . THR A 1 185 ? -10.483 -14.044 19.778 1.00 90.19 185 THR A C 1
ATOM 1427 O O . THR A 1 185 ? -10.680 -15.117 20.352 1.00 90.19 185 THR A O 1
ATOM 1430 N N . VAL A 1 186 ? -11.293 -13.577 18.828 1.00 88.31 186 VAL A N 1
ATOM 1431 C CA . VAL A 1 186 ? -12.507 -14.259 18.357 1.00 88.31 186 VAL A CA 1
ATOM 1432 C C . VAL A 1 186 ? -12.330 -14.592 16.882 1.00 88.31 186 VAL A C 1
ATOM 1434 O O . VAL A 1 186 ? -12.009 -13.713 16.090 1.00 88.31 186 VAL A O 1
ATOM 1437 N N . LEU A 1 187 ? -12.507 -15.865 16.508 1.00 85.38 187 LEU A N 1
ATOM 1438 C CA . LEU A 1 187 ? -12.305 -16.356 15.132 1.00 85.38 187 LEU A CA 1
ATOM 1439 C C . LEU A 1 187 ? -10.929 -15.993 14.525 1.00 85.38 187 LEU A C 1
ATOM 1441 O O . LEU A 1 187 ? -10.807 -15.804 13.318 1.00 85.38 187 LEU A O 1
ATOM 1445 N N . GLY A 1 188 ? -9.893 -15.902 15.368 1.00 84.69 188 GLY A N 1
ATOM 1446 C CA . GLY A 1 188 ? -8.532 -15.522 14.968 1.00 84.69 188 GLY A CA 1
ATOM 1447 C C . GLY A 1 188 ? -8.267 -14.012 14.923 1.00 84.69 188 GLY A C 1
ATOM 1448 O O . GLY A 1 188 ? -7.121 -13.617 14.742 1.00 84.69 188 GLY A O 1
ATOM 1449 N N . GLU A 1 189 ? -9.280 -13.171 15.149 1.00 86.62 189 GLU A N 1
ATOM 1450 C CA . GLU A 1 189 ? -9.142 -11.711 15.150 1.00 86.62 189 GLU A CA 1
ATOM 1451 C C . GLU A 1 189 ? -9.025 -11.159 16.581 1.00 86.62 189 GLU A C 1
ATOM 1453 O O . GLU A 1 189 ? -9.936 -11.370 17.392 1.00 86.62 189 GLU A O 1
ATOM 1458 N N . PRO A 1 190 ? -7.935 -10.447 16.925 1.00 89.69 190 PRO A N 1
ATOM 1459 C CA . PRO A 1 190 ? -7.769 -9.845 18.241 1.00 89.69 190 PRO A CA 1
ATOM 1460 C C . PRO A 1 190 ? -8.541 -8.524 18.349 1.00 89.69 190 PRO A C 1
ATOM 1462 O O . PRO A 1 190 ? -8.281 -7.566 17.623 1.00 89.69 190 PRO A O 1
ATOM 1465 N N . PHE A 1 191 ? -9.440 -8.429 19.326 1.00 88.56 191 PHE A N 1
ATOM 1466 C CA . PHE A 1 191 ? -10.176 -7.205 19.638 1.00 88.56 191 PHE A CA 1
ATOM 1467 C C . PHE A 1 191 ? -9.743 -6.626 20.969 1.00 88.56 191 PHE A C 1
ATOM 1469 O O . PHE A 1 191 ? -9.765 -7.311 21.992 1.00 88.56 191 PHE A O 1
ATOM 1476 N N . ARG A 1 192 ? -9.428 -5.330 20.987 1.00 90.31 192 ARG A N 1
ATOM 1477 C CA . ARG A 1 192 ? -9.175 -4.625 22.238 1.00 90.31 192 ARG A CA 1
ATOM 1478 C C . ARG A 1 192 ? -10.496 -4.410 22.970 1.00 90.31 192 ARG A C 1
ATOM 1480 O O . ARG A 1 192 ? -11.405 -3.772 22.437 1.00 90.31 192 ARG A O 1
ATOM 1487 N N . VAL A 1 193 ? -10.579 -4.873 24.212 1.00 91.31 193 VAL A N 1
ATOM 1488 C CA . VAL A 1 193 ? -11.758 -4.729 25.072 1.00 91.31 193 VAL A CA 1
ATOM 1489 C C . VAL A 1 193 ? -11.398 -3.940 26.325 1.00 91.31 193 VAL A C 1
ATOM 1491 O O . VAL A 1 193 ? -10.360 -4.158 26.938 1.00 91.31 193 VAL A O 1
ATOM 1494 N N . SER A 1 194 ? -12.256 -2.993 26.699 1.00 90.69 194 SER A N 1
ATOM 1495 C CA . SER A 1 194 ? -12.105 -2.198 27.923 1.00 90.69 194 SER A CA 1
ATOM 1496 C C . SER A 1 194 ? -13.458 -2.014 28.597 1.00 90.69 194 SER A C 1
ATOM 1498 O O . SER A 1 194 ? -14.453 -1.726 27.924 1.00 90.69 194 SER A O 1
ATOM 1500 N N . LEU A 1 195 ? -13.494 -2.154 29.921 1.00 92.12 195 LEU A N 1
ATOM 1501 C CA . LEU A 1 195 ? -14.682 -1.906 30.735 1.00 92.12 195 LEU A CA 1
ATOM 1502 C C . LEU A 1 195 ? -14.583 -0.523 31.379 1.00 92.12 195 LEU A C 1
ATOM 1504 O O . LEU A 1 195 ? -13.661 -0.250 32.147 1.00 92.12 195 LEU A O 1
ATOM 1508 N N . LYS A 1 196 ? -15.533 0.363 31.076 1.00 91.31 196 LYS A N 1
ATOM 1509 C CA . LYS A 1 196 ? -15.531 1.744 31.573 1.00 91.31 196 LYS A CA 1
ATOM 1510 C C . LYS A 1 196 ? -16.849 2.126 32.217 1.00 91.31 196 LYS A C 1
ATOM 1512 O O . LYS A 1 196 ? -17.912 1.849 31.670 1.00 91.31 196 LYS A O 1
ATOM 1517 N N . GLU A 1 197 ? -16.764 2.845 33.323 1.00 91.62 197 GLU A N 1
ATOM 1518 C CA . GLU A 1 197 ? -17.887 3.566 33.906 1.00 91.62 197 GLU A CA 1
ATOM 1519 C C . GLU A 1 197 ? -18.060 4.923 33.212 1.00 91.62 197 GLU A C 1
ATOM 1521 O O . GLU A 1 197 ? -17.085 5.619 32.920 1.00 91.62 197 GLU A O 1
ATOM 1526 N N . HIS A 1 198 ? -19.301 5.293 32.897 1.00 86.81 198 HIS A N 1
ATOM 1527 C CA . HIS A 1 198 ? -19.600 6.626 32.392 1.00 86.81 198 HIS A CA 1
ATOM 1528 C C . HIS A 1 198 ? -19.556 7.642 33.536 1.00 86.81 198 HIS A C 1
ATOM 1530 O O . HIS A 1 198 ? -20.070 7.403 34.627 1.00 86.81 198 HIS A O 1
ATOM 1536 N N . SER A 1 199 ? -18.987 8.813 33.262 1.00 86.38 199 SER A N 1
ATOM 1537 C CA . SER A 1 199 ? -19.085 9.957 34.165 1.00 86.38 199 SER A CA 1
ATOM 1538 C C . SER A 1 199 ? -20.225 10.862 33.714 1.00 86.38 199 SER A C 1
ATOM 1540 O O . SER A 1 199 ? -20.368 11.159 32.526 1.00 86.38 199 SER A O 1
ATOM 1542 N N . ARG A 1 200 ? -21.039 11.319 34.663 1.00 85.38 200 ARG A N 1
ATOM 1543 C CA . ARG A 1 200 ? -22.058 12.346 34.450 1.00 85.38 200 ARG A CA 1
ATOM 1544 C C . ARG A 1 200 ? -21.519 13.693 34.901 1.00 85.38 200 ARG A C 1
ATOM 1546 O O . ARG A 1 200 ? -20.941 13.821 35.977 1.00 85.38 200 ARG A O 1
ATOM 1553 N N . GLN A 1 201 ? -21.728 14.703 34.070 1.00 87.44 201 GLN A N 1
ATOM 1554 C CA . GLN A 1 201 ? -21.392 16.078 34.400 1.00 87.44 201 GLN A CA 1
ATOM 1555 C C . GLN A 1 201 ? -22.447 16.636 35.355 1.00 87.44 201 GLN A C 1
ATOM 1557 O O . GLN A 1 201 ? -23.643 16.587 35.078 1.00 87.44 201 GLN A O 1
ATOM 1562 N N . THR A 1 202 ? -21.990 17.147 36.488 1.00 84.56 202 THR A N 1
ATOM 1563 C CA . THR A 1 202 ? -22.811 17.778 37.521 1.00 84.56 202 THR A CA 1
ATOM 1564 C C . THR A 1 202 ? -22.286 19.181 37.784 1.00 84.56 202 THR A C 1
ATOM 1566 O O . THR A 1 202 ? -21.111 19.459 37.555 1.00 84.56 202 THR A O 1
ATOM 1569 N N . VAL A 1 203 ? -23.156 20.084 38.223 1.00 84.44 203 VAL A N 1
ATOM 1570 C CA . VAL A 1 203 ? -22.762 21.444 38.600 1.00 84.44 203 VAL A CA 1
ATOM 1571 C C . VAL A 1 203 ? -22.448 21.427 40.089 1.00 84.44 203 VAL A C 1
ATOM 1573 O O . VAL A 1 203 ? -23.299 21.021 40.880 1.00 84.44 203 VAL A O 1
ATOM 1576 N N . ARG A 1 204 ? -21.229 21.818 40.469 1.00 83.94 204 ARG A N 1
ATOM 1577 C CA . ARG A 1 204 ? -20.891 22.059 41.874 1.00 83.94 204 ARG A CA 1
ATOM 1578 C C . ARG A 1 204 ? -21.220 23.493 42.257 1.00 83.94 204 ARG A C 1
ATOM 1580 O O . ARG A 1 204 ? -21.219 24.387 41.410 1.00 83.94 204 ARG A O 1
ATOM 1587 N N . GLU A 1 205 ? -21.445 23.703 43.544 1.00 82.44 205 GLU A N 1
ATOM 1588 C CA . GLU A 1 205 ? -21.510 25.047 44.102 1.00 82.44 205 GLU A CA 1
ATOM 1589 C C . GLU A 1 205 ? -20.139 25.726 43.960 1.00 82.44 205 GLU A C 1
ATOM 1591 O O . GLU A 1 205 ? -19.084 25.098 44.132 1.00 82.44 205 GLU A O 1
ATOM 1596 N N . LEU A 1 206 ? -20.167 26.992 43.543 1.00 82.88 206 LEU A N 1
ATOM 1597 C CA . LEU A 1 206 ? -18.972 27.819 43.417 1.00 82.88 206 LEU A CA 1
ATOM 1598 C C . LEU A 1 206 ? -18.573 28.316 44.806 1.00 82.88 206 LEU A C 1
ATOM 1600 O O . LEU A 1 206 ? -19.432 28.625 45.629 1.00 82.88 206 LEU A O 1
ATOM 1604 N N . THR A 1 207 ? -17.275 28.410 45.069 1.00 85.62 207 THR A N 1
ATOM 1605 C CA . THR A 1 207 ? -16.794 29.014 46.318 1.00 85.62 207 THR A CA 1
ATOM 1606 C C . THR A 1 207 ? -17.016 30.530 46.306 1.00 85.62 207 THR A C 1
ATOM 1608 O O . THR A 1 207 ? -17.181 31.139 45.248 1.00 85.62 207 THR A O 1
ATOM 1611 N N . GLU A 1 208 ? -16.999 31.180 47.473 1.00 82.38 208 GLU A N 1
ATOM 1612 C CA . GLU A 1 208 ? -17.138 32.646 47.563 1.00 82.38 208 GLU A CA 1
ATOM 1613 C C . GLU A 1 208 ? -16.073 33.402 46.749 1.00 82.38 208 GLU A C 1
ATOM 1615 O O . GLU A 1 208 ? -16.358 34.426 46.117 1.00 82.38 208 GLU A O 1
ATOM 1620 N N . ASP A 1 209 ? -14.856 32.865 46.684 1.00 82.25 209 ASP A N 1
ATOM 1621 C CA . ASP A 1 209 ? -13.782 33.429 45.867 1.00 82.25 209 ASP A CA 1
ATOM 1622 C C . ASP A 1 209 ? -14.009 33.209 44.371 1.00 82.25 209 ASP A C 1
ATOM 1624 O O . ASP A 1 209 ? -13.756 34.108 43.570 1.00 82.25 209 ASP A O 1
ATOM 1628 N N . GLU A 1 210 ? -14.574 32.075 43.969 1.00 84.62 210 GLU A N 1
ATOM 1629 C CA . GLU A 1 210 ? -14.983 31.834 42.584 1.00 84.62 210 GLU A CA 1
ATOM 1630 C C . GLU A 1 210 ? -16.169 32.716 42.173 1.00 84.62 210 GLU A C 1
ATOM 1632 O O . GLU A 1 210 ? -16.202 33.249 41.062 1.00 84.62 210 GLU A O 1
ATOM 1637 N N . HIS A 1 211 ? -17.119 32.952 43.081 1.00 85.38 211 HIS A N 1
ATOM 1638 C CA . HIS A 1 211 ? -18.166 33.952 42.898 1.00 85.38 211 HIS A CA 1
ATOM 1639 C C . HIS A 1 211 ? -17.571 35.357 42.732 1.00 85.38 211 HIS A C 1
ATOM 1641 O O . HIS A 1 211 ? -18.012 36.109 41.860 1.00 85.38 211 HIS A O 1
ATOM 1647 N N . ARG A 1 212 ? -16.535 35.710 43.506 1.00 81.69 212 ARG A N 1
ATOM 1648 C CA . ARG A 1 212 ? -15.793 36.977 43.376 1.00 81.69 212 ARG A CA 1
ATOM 1649 C C . ARG A 1 212 ? -15.084 37.093 42.025 1.00 81.69 212 ARG A C 1
ATOM 1651 O O . ARG A 1 212 ? -15.218 38.126 41.377 1.00 81.69 212 ARG A O 1
ATOM 1658 N N . GLN A 1 213 ? -14.404 36.044 41.570 1.00 83.56 213 GLN A N 1
ATOM 1659 C CA . GLN A 1 213 ? -13.747 36.001 40.258 1.00 83.56 213 GLN A CA 1
ATOM 1660 C C . GLN A 1 213 ? -14.758 36.167 39.118 1.00 83.56 213 GLN A C 1
ATOM 1662 O O . GLN A 1 213 ? -14.533 36.938 38.185 1.00 83.56 213 GLN A O 1
ATOM 1667 N N . ARG A 1 214 ? -15.923 35.522 39.230 1.00 82.25 214 ARG A N 1
ATOM 1668 C CA . ARG A 1 214 ? -17.009 35.653 38.255 1.00 82.25 214 ARG A CA 1
ATOM 1669 C C . ARG A 1 214 ? -17.578 37.076 38.210 1.00 82.25 214 ARG A C 1
ATOM 1671 O O . ARG A 1 214 ? -17.866 37.576 37.127 1.00 82.25 214 ARG A O 1
ATOM 1678 N N . ARG A 1 215 ? -17.678 37.754 39.365 1.00 85.31 215 ARG A N 1
ATOM 1679 C CA . ARG A 1 215 ? -18.033 39.188 39.457 1.00 85.31 215 ARG A CA 1
ATOM 1680 C C . ARG A 1 215 ? -16.988 40.102 38.798 1.00 85.31 215 ARG A C 1
ATOM 1682 O O . ARG A 1 215 ? -17.353 41.156 38.298 1.00 85.31 215 ARG A O 1
ATOM 1689 N N . GLN A 1 216 ? -15.719 39.691 38.761 1.00 85.62 216 GLN A N 1
ATOM 1690 C CA . GLN A 1 216 ? -14.618 40.398 38.087 1.00 85.62 216 GLN A CA 1
ATOM 1691 C C . GLN A 1 216 ? -14.492 40.055 36.588 1.00 85.62 216 GLN A C 1
ATOM 1693 O O . GLN A 1 216 ? -13.527 40.457 35.945 1.00 85.62 216 GLN A O 1
ATOM 1698 N N . GLY A 1 217 ? -15.443 39.306 36.019 1.00 81.75 217 GLY A N 1
ATOM 1699 C CA . GLY A 1 217 ? -15.445 38.942 34.599 1.00 81.75 217 GLY A CA 1
ATOM 1700 C C . GLY A 1 217 ? -14.573 37.734 34.234 1.00 81.75 217 GLY A C 1
ATOM 1701 O O . GLY A 1 217 ? -14.441 37.428 33.050 1.00 81.75 217 GLY A O 1
ATOM 1702 N N . MET A 1 218 ? -14.000 37.015 35.208 1.00 84.31 218 MET A N 1
ATOM 1703 C CA . MET A 1 218 ? -13.269 35.769 34.941 1.00 84.31 218 MET A CA 1
ATOM 1704 C C . MET A 1 218 ? -14.217 34.594 34.668 1.00 84.31 218 MET A C 1
ATOM 1706 O O . MET A 1 218 ? -15.280 34.450 35.278 1.00 84.31 218 MET A O 1
ATOM 1710 N N . THR A 1 219 ? -13.799 33.707 33.761 1.00 82.38 219 THR A N 1
ATOM 1711 C CA . THR A 1 219 ? -14.536 32.476 33.452 1.00 82.38 219 THR A CA 1
ATOM 1712 C C . THR A 1 219 ? -14.242 31.414 34.506 1.00 82.38 219 THR A C 1
ATOM 1714 O O . THR A 1 219 ? -13.126 30.909 34.584 1.00 82.38 219 THR A O 1
ATOM 1717 N N . VAL A 1 220 ? -15.262 31.032 35.277 1.00 82.31 220 VAL A N 1
ATOM 1718 C CA . VAL A 1 220 ? -15.197 29.907 36.219 1.00 82.31 220 VAL A CA 1
ATOM 1719 C C . VAL A 1 220 ? -16.056 28.765 35.694 1.00 82.31 220 VAL A C 1
ATOM 1721 O O . VAL A 1 220 ? -17.225 28.967 35.360 1.00 82.31 220 VAL A O 1
ATOM 1724 N N . ASN A 1 221 ? -15.481 27.564 35.621 1.00 81.62 221 ASN A N 1
ATOM 1725 C CA . ASN A 1 221 ? -16.180 26.359 35.190 1.00 81.62 221 ASN A CA 1
ATOM 1726 C C . ASN A 1 221 ? -16.742 25.597 36.415 1.00 81.62 221 ASN A C 1
ATOM 1728 O O . ASN A 1 221 ? -15.964 24.966 37.131 1.00 81.62 221 ASN A O 1
ATOM 1732 N N . PRO A 1 222 ? -18.068 25.617 36.664 1.00 84.50 222 PRO A N 1
ATOM 1733 C CA . PRO A 1 222 ? -18.676 24.926 37.802 1.00 84.50 222 PRO A CA 1
ATOM 1734 C C . PRO A 1 222 ? -18.924 23.434 37.533 1.00 84.50 222 PRO A C 1
ATOM 1736 O O . PRO A 1 222 ? -19.502 22.741 38.369 1.00 84.50 222 PRO A O 1
ATOM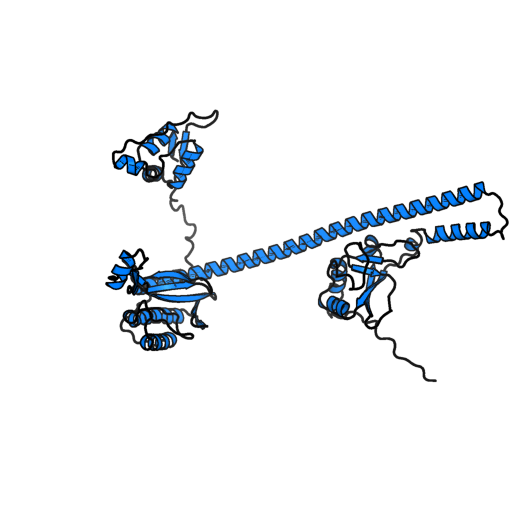 1739 N N . TYR A 1 223 ? -18.574 22.927 36.352 1.00 86.31 223 TYR A N 1
ATOM 1740 C CA . TYR A 1 223 ? -18.889 21.561 35.974 1.00 86.31 223 TYR A CA 1
ATOM 1741 C C . TYR A 1 223 ? -17.850 20.573 36.506 1.00 86.31 223 TYR A C 1
ATOM 1743 O O . TYR A 1 223 ? -16.658 20.694 36.230 1.00 86.31 223 TYR A O 1
ATOM 1751 N N . VAL A 1 224 ? -18.327 19.552 37.215 1.00 85.19 224 VAL A N 1
ATOM 1752 C CA . VAL A 1 224 ? -17.529 18.440 37.740 1.00 85.19 224 VAL A CA 1
ATOM 1753 C C . VAL A 1 224 ? -18.092 17.125 37.227 1.00 85.19 224 VAL A C 1
ATOM 1755 O O . VAL A 1 224 ? -19.306 16.900 37.240 1.00 85.19 224 VAL A O 1
ATOM 1758 N N . LEU A 1 225 ? -17.207 16.242 36.780 1.00 87.25 225 LEU A N 1
ATOM 1759 C CA . LEU A 1 225 ? -17.562 14.887 36.389 1.00 87.25 225 LEU A CA 1
ATOM 1760 C C . LEU A 1 225 ? -17.663 14.011 37.637 1.00 87.25 225 LEU A C 1
ATOM 1762 O O . LEU A 1 225 ? -16.760 13.991 38.467 1.00 87.25 225 LEU A O 1
ATOM 1766 N N . LYS A 1 226 ? -18.773 13.285 37.766 1.00 85.81 226 LYS A N 1
ATOM 1767 C CA . LYS A 1 226 ? -18.972 12.286 38.816 1.00 85.81 226 LYS A CA 1
ATOM 1768 C C . LYS A 1 226 ? -19.280 10.921 38.202 1.00 85.81 226 LYS A C 1
ATOM 1770 O O . LYS A 1 226 ? -19.980 10.870 37.187 1.00 85.81 226 LYS A O 1
ATOM 1775 N N . PRO A 1 227 ? -18.794 9.824 38.797 1.00 88.25 227 PRO A N 1
ATOM 1776 C CA . PRO A 1 227 ? -19.098 8.476 38.332 1.00 88.25 227 PRO A CA 1
ATOM 1777 C C . PRO A 1 227 ? -20.606 8.212 38.418 1.00 88.25 227 PRO A C 1
ATOM 1779 O O . PRO A 1 227 ? -21.241 8.577 39.408 1.00 88.25 227 PRO A O 1
ATOM 1782 N N . SER A 1 228 ? -21.202 7.640 37.366 1.00 86.88 228 SER A N 1
ATOM 1783 C CA . SER A 1 228 ? -22.658 7.445 37.293 1.00 86.88 228 SER A CA 1
ATOM 1784 C C . SER A 1 228 ? -23.146 6.067 37.738 1.00 86.88 228 SER A C 1
ATOM 1786 O O . SER A 1 228 ? -24.355 5.870 37.850 1.00 86.88 228 SER A O 1
ATOM 1788 N N . GLY A 1 229 ? -22.244 5.109 37.945 1.00 85.25 229 GLY A N 1
ATOM 1789 C CA . GLY A 1 229 ? -22.552 3.690 38.119 1.00 85.25 229 GLY A CA 1
ATOM 1790 C C . GLY A 1 229 ? -22.866 2.950 36.812 1.00 85.25 229 GLY A C 1
ATOM 1791 O O . GLY A 1 229 ? -23.042 1.732 36.840 1.00 85.25 229 GLY A O 1
ATOM 1792 N N . GLU A 1 230 ? -22.936 3.648 35.670 1.00 89.38 230 GLU A N 1
ATOM 1793 C CA . GLU A 1 230 ? -23.286 3.052 34.373 1.00 89.38 230 GLU A CA 1
ATOM 1794 C C . GLU A 1 230 ? -22.046 2.479 33.683 1.00 89.38 230 GLU A C 1
ATOM 1796 O O . GLU A 1 230 ? -21.212 3.201 33.121 1.00 89.38 230 GLU A O 1
ATOM 1801 N N . LEU A 1 231 ? -21.944 1.156 33.690 1.00 91.38 231 LEU A N 1
ATOM 1802 C CA . LEU A 1 231 ? -20.841 0.408 33.109 1.00 91.38 231 LEU A CA 1
ATOM 1803 C C . LEU A 1 231 ? -21.047 0.182 31.612 1.00 91.38 231 LEU A C 1
ATOM 1805 O O . LEU A 1 231 ? -22.166 0.041 31.117 1.00 91.38 231 LEU A O 1
ATOM 1809 N N . ALA A 1 232 ? -19.947 0.122 30.870 1.00 90.81 232 ALA A N 1
ATOM 1810 C CA . ALA A 1 232 ? -19.965 -0.193 29.456 1.00 90.81 232 ALA A CA 1
ATOM 1811 C C . ALA A 1 232 ? -18.694 -0.871 28.986 1.00 90.81 232 ALA A C 1
ATOM 1813 O O . ALA A 1 232 ? -17.587 -0.391 29.240 1.00 90.81 232 ALA A O 1
ATOM 1814 N N . PHE A 1 233 ? -18.874 -1.917 28.191 1.00 91.00 233 PHE A N 1
ATOM 1815 C CA . PHE A 1 233 ? -17.800 -2.446 27.383 1.00 91.00 233 PHE A CA 1
ATOM 1816 C C . PHE A 1 233 ? -17.603 -1.602 26.131 1.00 91.00 233 PHE A C 1
ATOM 1818 O O . PHE A 1 233 ? -18.542 -1.182 25.438 1.00 91.00 233 PHE A O 1
ATOM 1825 N N . ARG A 1 234 ? -16.335 -1.380 25.818 1.00 87.88 234 ARG A N 1
ATOM 1826 C CA . ARG A 1 234 ? -15.908 -0.799 24.559 1.00 87.88 234 ARG A CA 1
ATOM 1827 C C . ARG A 1 234 ? -15.058 -1.809 23.804 1.00 87.88 234 ARG A C 1
ATOM 1829 O O . ARG A 1 234 ? -14.249 -2.500 24.419 1.00 87.88 234 ARG A O 1
ATOM 1836 N N . ILE A 1 235 ? -15.280 -1.869 22.494 1.00 87.50 235 ILE A N 1
ATOM 1837 C CA . ILE A 1 235 ? -14.528 -2.699 21.552 1.00 87.50 235 ILE A CA 1
ATOM 1838 C C . ILE A 1 235 ? -13.802 -1.766 20.602 1.00 87.50 235 ILE A C 1
ATOM 1840 O O . ILE A 1 235 ? -14.398 -0.835 20.043 1.00 87.50 235 ILE A O 1
ATOM 1844 N N . GLY A 1 236 ? -12.526 -2.029 20.411 1.00 80.56 236 GLY A N 1
ATOM 1845 C CA . GLY A 1 236 ? -11.661 -1.218 19.590 1.00 80.56 236 GLY A CA 1
ATOM 1846 C C . GLY A 1 236 ? -10.588 -2.026 18.896 1.00 80.56 236 GLY A C 1
ATOM 1847 O O . GLY A 1 236 ? -10.409 -3.217 19.154 1.00 80.56 236 GLY A O 1
ATOM 1848 N N . ASP A 1 237 ? -9.865 -1.323 18.044 1.00 70.12 237 ASP A N 1
ATOM 1849 C CA . ASP A 1 237 ? -8.549 -1.726 17.587 1.00 70.12 237 ASP A CA 1
ATOM 1850 C C . ASP A 1 237 ? -7.481 -1.094 18.506 1.00 70.12 237 ASP A C 1
ATOM 1852 O O . ASP A 1 237 ? -7.755 -0.626 19.623 1.00 70.12 237 ASP A O 1
ATOM 1856 N N . GLU A 1 238 ? -6.226 -1.118 18.072 1.00 54.53 238 GLU A N 1
ATOM 1857 C CA . GLU A 1 238 ? -5.112 -0.572 18.837 1.00 54.53 238 GLU A CA 1
ATOM 1858 C C . GLU A 1 238 ? -5.223 0.947 19.094 1.00 54.53 238 GLU A C 1
ATOM 1860 O O . GLU A 1 238 ? -4.778 1.415 20.157 1.00 54.53 238 GLU A O 1
ATOM 1865 N N . TYR A 1 239 ? -5.884 1.680 18.188 1.00 50.88 239 TYR A N 1
ATOM 1866 C CA . TYR A 1 239 ? -5.895 3.143 18.082 1.00 50.88 239 TYR A CA 1
ATOM 1867 C C . TYR A 1 239 ? -7.277 3.781 18.308 1.00 50.88 239 TYR A C 1
ATOM 1869 O O . TYR A 1 239 ? -7.365 4.940 18.713 1.00 50.88 239 TYR A O 1
ATOM 1877 N N . SER A 1 240 ? -8.361 3.036 18.106 1.00 63.94 240 SER A N 1
ATOM 1878 C CA . SER A 1 240 ? -9.743 3.506 18.153 1.00 63.94 240 SER A CA 1
ATOM 1879 C C . SER A 1 240 ? -10.600 2.587 19.008 1.00 63.94 240 SER A C 1
ATOM 1881 O O . SER A 1 240 ? -10.488 1.369 18.957 1.00 63.94 240 SER A O 1
ATOM 1883 N N . MET A 1 241 ? -11.483 3.175 19.813 1.00 73.62 241 MET A N 1
ATOM 1884 C CA . MET A 1 241 ? -12.327 2.447 20.753 1.00 73.62 241 MET A CA 1
ATOM 1885 C C . MET A 1 241 ? -13.778 2.887 20.588 1.00 73.62 241 MET A C 1
ATOM 1887 O O . MET A 1 241 ? -14.134 4.026 20.890 1.00 73.62 241 MET A O 1
ATOM 1891 N N . THR A 1 242 ? -14.633 1.971 20.148 1.00 72.25 242 THR A N 1
ATOM 1892 C CA . THR A 1 242 ? -16.063 2.224 19.936 1.00 72.25 242 THR A CA 1
ATOM 1893 C C . THR A 1 242 ? -16.891 1.662 21.085 1.00 72.25 242 THR A C 1
ATOM 1895 O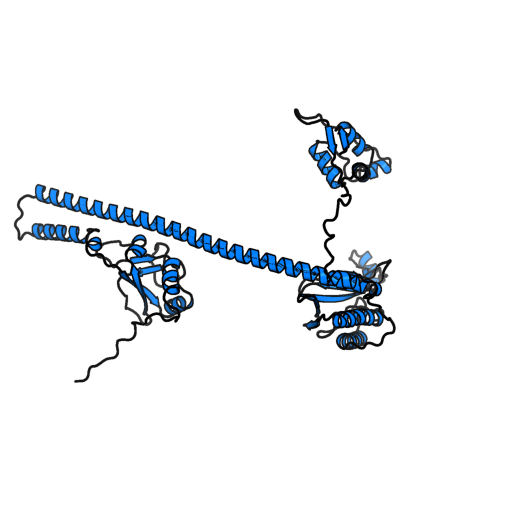 O . THR A 1 242 ? -16.574 0.620 21.660 1.00 72.25 242 THR A O 1
ATOM 1898 N N . LYS A 1 243 ? -17.968 2.360 21.456 1.00 68.31 243 LYS A N 1
ATOM 1899 C CA . LYS A 1 243 ? -18.917 1.848 22.451 1.00 68.31 243 LYS A CA 1
ATOM 1900 C C . LYS A 1 243 ? -19.610 0.612 21.868 1.00 68.31 243 LYS A C 1
ATOM 1902 O O . LYS A 1 243 ? -20.166 0.703 20.780 1.00 68.31 243 LYS A O 1
ATOM 1907 N N . ALA A 1 244 ? -19.557 -0.512 22.579 1.00 75.44 244 ALA A N 1
ATOM 1908 C CA . ALA A 1 244 ? -20.173 -1.757 22.129 1.00 75.44 244 ALA A CA 1
ATOM 1909 C C . ALA A 1 244 ? -21.491 -2.008 22.859 1.00 75.44 244 ALA A C 1
ATOM 1911 O O . ALA A 1 244 ? -22.561 -1.973 22.260 1.00 75.44 244 ALA A O 1
ATOM 1912 N N . THR A 1 245 ? -21.421 -2.181 24.177 1.00 85.62 245 THR A N 1
ATOM 1913 C CA . THR A 1 245 ? -22.579 -2.521 25.008 1.00 85.62 245 THR A CA 1
ATOM 1914 C C . THR A 1 245 ? -22.467 -1.806 26.344 1.00 85.62 245 THR A C 1
ATOM 1916 O O . THR A 1 245 ? -21.370 -1.655 26.879 1.00 85.62 245 THR A O 1
ATOM 1919 N N . ALA A 1 246 ? -23.580 -1.300 26.867 1.00 87.06 246 ALA A N 1
ATOM 1920 C CA . ALA A 1 246 ? -23.590 -0.471 28.065 1.00 87.06 246 ALA A CA 1
ATOM 1921 C C . ALA A 1 246 ? -24.869 -0.649 28.868 1.00 87.06 246 ALA A C 1
ATOM 1923 O O . ALA A 1 246 ? -25.894 -1.041 28.313 1.00 87.06 246 ALA A O 1
ATOM 1924 N N . ASP A 1 247 ? -24.805 -0.256 30.137 1.00 87.31 247 ASP A N 1
ATOM 1925 C CA . ASP A 1 247 ? -25.987 -0.020 30.948 1.00 87.31 247 ASP A CA 1
ATOM 1926 C C . ASP A 1 247 ? -26.933 0.960 30.249 1.00 87.31 247 ASP A C 1
ATOM 1928 O O . ASP A 1 247 ? -26.535 2.026 29.761 1.00 87.31 247 ASP A O 1
ATOM 1932 N N . GLY A 1 248 ? -28.204 0.579 30.202 1.00 82.69 248 GLY A N 1
ATOM 1933 C CA . GLY A 1 248 ? -29.289 1.397 29.695 1.00 82.69 248 GLY A CA 1
ATOM 1934 C C . GLY A 1 248 ? -30.420 1.511 30.709 1.00 82.69 248 GLY A C 1
ATOM 1935 O O . GLY A 1 248 ? -30.481 0.804 31.708 1.00 82.69 248 GLY A O 1
ATOM 1936 N N . LYS A 1 249 ? -31.391 2.379 30.407 1.00 76.88 249 LYS A N 1
ATOM 1937 C CA . LYS A 1 249 ? -32.566 2.591 31.272 1.00 76.88 249 LYS A CA 1
ATOM 1938 C C . LYS A 1 249 ? -33.432 1.335 31.457 1.00 76.88 249 LYS A C 1
ATOM 1940 O O . LYS A 1 249 ? -34.169 1.259 32.428 1.00 76.88 249 LYS A O 1
ATOM 1945 N N . LYS A 1 250 ? -33.392 0.404 30.495 1.00 76.31 250 LYS A N 1
ATOM 1946 C CA . LYS A 1 250 ? -34.261 -0.788 30.438 1.00 76.31 250 LYS A CA 1
ATOM 1947 C C . LYS A 1 250 ? -33.524 -2.118 30.610 1.00 76.31 250 LYS A C 1
ATOM 1949 O O . LYS A 1 250 ? -34.172 -3.112 30.900 1.00 76.31 250 LYS A O 1
ATOM 1954 N N . ARG A 1 251 ? -32.212 -2.155 30.374 1.00 81.69 251 ARG A N 1
ATOM 1955 C CA . ARG A 1 251 ? -31.406 -3.380 30.417 1.00 81.69 251 ARG A CA 1
ATOM 1956 C C . ARG A 1 251 ? -30.036 -3.050 30.993 1.00 81.69 251 ARG A C 1
ATOM 1958 O O . ARG A 1 251 ? -29.462 -2.019 30.630 1.00 81.69 251 ARG A O 1
ATOM 1965 N N . ARG A 1 252 ? -29.545 -3.903 31.889 1.00 88.25 252 ARG A N 1
ATOM 1966 C CA . ARG A 1 252 ? -28.216 -3.757 32.477 1.00 88.25 252 ARG A CA 1
ATOM 1967 C C . ARG A 1 252 ? -27.155 -4.450 31.623 1.00 88.25 252 ARG A C 1
ATOM 1969 O O . ARG A 1 252 ? -27.464 -5.224 30.713 1.00 88.25 252 ARG A O 1
ATOM 1976 N N . LEU A 1 253 ? -25.895 -4.132 31.892 1.00 87.44 253 LEU A N 1
ATOM 1977 C CA . LEU A 1 253 ? -24.750 -4.676 31.177 1.00 87.44 253 LEU A CA 1
ATOM 1978 C C . LEU A 1 253 ? -24.639 -6.198 31.347 1.00 87.44 253 LEU A C 1
ATOM 1980 O O . LEU A 1 253 ? -24.363 -6.886 30.368 1.00 87.44 253 LEU A O 1
ATOM 1984 N N . GLU A 1 254 ? -24.904 -6.712 32.551 1.00 89.19 254 GLU A N 1
ATOM 1985 C CA . GLU A 1 254 ? -24.925 -8.147 32.861 1.00 89.19 254 GLU A CA 1
ATOM 1986 C C . GLU A 1 254 ? -25.900 -8.941 31.976 1.00 89.19 254 GLU A C 1
ATOM 1988 O O . GLU A 1 254 ? -25.558 -10.025 31.518 1.00 89.19 254 GLU A O 1
ATOM 1993 N N . ASP A 1 255 ? -27.051 -8.362 31.629 1.00 86.50 255 ASP A N 1
ATOM 1994 C CA . ASP A 1 255 ? -28.072 -9.012 30.791 1.00 86.50 255 ASP A CA 1
ATOM 1995 C C . ASP A 1 255 ? -27.774 -8.902 29.283 1.00 86.50 255 ASP A C 1
ATOM 1997 O O . ASP A 1 255 ? -28.577 -9.308 28.441 1.00 86.50 255 ASP A O 1
ATOM 2001 N N . SER A 1 256 ? -26.664 -8.254 28.916 1.00 86.62 256 SER A N 1
ATOM 2002 C CA . SER A 1 256 ? -26.320 -7.919 27.528 1.00 86.62 256 SER A CA 1
ATOM 2003 C C . SER A 1 256 ? -24.988 -8.526 27.078 1.00 86.62 256 SER A C 1
ATOM 2005 O O . SER A 1 256 ? -24.460 -8.132 26.037 1.00 86.62 256 SER A O 1
ATOM 2007 N N . LEU A 1 257 ? -24.425 -9.473 27.834 1.00 88.75 257 LEU A N 1
ATOM 2008 C CA . LEU A 1 257 ? -23.117 -10.057 27.529 1.00 88.75 257 LEU A CA 1
ATOM 2009 C C . LEU A 1 257 ? -23.114 -10.879 26.234 1.00 88.75 257 LEU A C 1
ATOM 2011 O O . LEU A 1 257 ? -22.184 -10.750 25.446 1.00 88.75 257 LEU A O 1
ATOM 2015 N N . ASN A 1 258 ? -24.164 -11.649 25.945 1.00 88.19 258 ASN A N 1
ATOM 2016 C CA . ASN A 1 258 ? -24.253 -12.384 24.676 1.00 88.19 258 ASN A CA 1
ATOM 2017 C C . ASN A 1 258 ? -24.372 -11.433 23.476 1.00 88.19 258 ASN A C 1
ATOM 2019 O O . ASN A 1 258 ? -23.700 -11.633 22.472 1.00 88.19 258 ASN A O 1
ATOM 2023 N N . VAL A 1 259 ? -25.094 -10.312 23.616 1.00 86.62 259 VAL A N 1
ATOM 2024 C CA . VAL A 1 259 ? -25.134 -9.250 22.588 1.00 86.62 259 VAL A CA 1
ATOM 2025 C C . VAL A 1 259 ? -23.738 -8.665 22.353 1.00 86.62 259 VAL A C 1
ATOM 2027 O O . VAL A 1 259 ? -23.373 -8.325 21.228 1.00 86.62 259 VAL A O 1
ATOM 2030 N N . PHE A 1 260 ? -22.932 -8.536 23.406 1.00 87.19 260 PHE A N 1
ATOM 2031 C CA . PHE A 1 260 ? -21.544 -8.109 23.279 1.00 87.19 260 PHE A CA 1
ATOM 2032 C C . PHE A 1 260 ? -20.692 -9.133 22.503 1.00 87.19 260 PHE A C 1
ATOM 2034 O O . PHE A 1 260 ? -19.925 -8.731 21.627 1.00 87.19 260 PHE A O 1
ATOM 2041 N N . ILE A 1 261 ? -20.866 -10.435 22.757 1.00 87.50 261 ILE A N 1
ATOM 2042 C CA . ILE A 1 261 ? -20.166 -11.507 22.028 1.00 87.50 261 ILE A CA 1
ATOM 2043 C C . ILE A 1 261 ? -20.622 -11.573 20.563 1.00 87.50 261 ILE A C 1
ATOM 2045 O O . ILE A 1 261 ? -19.772 -11.615 19.676 1.00 87.50 261 ILE A O 1
ATOM 2049 N N . GLU A 1 262 ? -21.923 -11.465 20.277 1.00 86.19 262 GLU A N 1
ATOM 2050 C CA . GLU A 1 262 ? -22.447 -11.368 18.905 1.00 86.19 262 GLU A CA 1
ATOM 2051 C C . GLU A 1 262 ? -21.789 -10.215 18.134 1.00 86.19 262 GLU A C 1
ATOM 2053 O O . GLU A 1 262 ? -21.389 -10.370 16.979 1.00 86.19 262 GLU A O 1
ATOM 2058 N N . ASN A 1 263 ? -21.625 -9.057 18.783 1.00 84.75 263 ASN A N 1
ATOM 2059 C CA . ASN A 1 263 ? -20.948 -7.909 18.184 1.00 84.75 263 ASN A CA 1
ATOM 2060 C C . ASN A 1 263 ? -19.460 -8.179 17.909 1.00 84.75 263 ASN A C 1
ATOM 2062 O O . ASN A 1 263 ? -18.943 -7.689 16.905 1.00 84.75 263 ASN A O 1
ATOM 2066 N N . LEU A 1 264 ? -18.764 -8.929 18.772 1.00 86.94 264 LEU A N 1
ATOM 2067 C CA . LEU A 1 264 ? -17.378 -9.346 18.529 1.00 86.94 264 LEU A CA 1
ATOM 2068 C C . LEU A 1 264 ? -17.288 -10.302 17.336 1.00 86.94 264 LEU A C 1
ATOM 2070 O O . LEU A 1 264 ? -16.484 -10.070 16.436 1.00 86.94 264 LEU A O 1
ATOM 2074 N N . ILE A 1 265 ? -18.150 -11.320 17.286 1.00 87.25 265 ILE A N 1
ATOM 2075 C CA . ILE A 1 265 ? -18.202 -12.293 16.186 1.00 87.25 265 ILE A CA 1
ATOM 2076 C C . ILE A 1 265 ? -18.508 -11.585 14.860 1.00 87.25 265 ILE A C 1
ATOM 2078 O O . ILE A 1 265 ? -17.788 -11.761 13.879 1.00 87.25 265 ILE A O 1
ATOM 2082 N N . GLY A 1 266 ? -19.524 -10.717 14.831 1.00 83.56 266 GLY A N 1
ATOM 2083 C CA . GLY A 1 266 ? -19.880 -9.954 13.633 1.00 83.56 266 GLY A CA 1
ATOM 2084 C C . GLY A 1 266 ? -18.752 -9.037 13.148 1.00 83.56 266 GLY A C 1
ATOM 2085 O O . GLY A 1 266 ? -18.545 -8.887 11.943 1.00 83.56 266 GLY A O 1
ATOM 2086 N N . ARG A 1 267 ? -17.976 -8.447 14.068 1.00 84.25 267 ARG A N 1
ATOM 2087 C CA . ARG A 1 267 ? -16.772 -7.674 13.719 1.00 84.25 267 ARG A CA 1
ATOM 2088 C C . ARG A 1 267 ? -15.663 -8.561 13.158 1.00 84.25 267 ARG A C 1
ATOM 2090 O O . ARG A 1 267 ? -15.049 -8.160 12.175 1.00 84.25 267 ARG A O 1
ATOM 2097 N N . ALA A 1 268 ? -15.441 -9.746 13.726 1.00 86.62 268 ALA A N 1
ATOM 2098 C CA . ALA A 1 268 ? -14.436 -10.696 13.245 1.00 86.62 268 ALA A CA 1
ATOM 2099 C C . ALA A 1 268 ? -14.712 -11.137 11.802 1.00 86.62 268 ALA A C 1
ATOM 2101 O O . ALA A 1 268 ? -13.827 -11.083 10.950 1.00 86.62 268 ALA A O 1
ATOM 2102 N N . LEU A 1 269 ? -15.965 -11.493 11.504 1.00 84.81 269 LEU A N 1
ATOM 2103 C CA . LEU A 1 269 ? -16.381 -11.904 10.161 1.00 84.81 269 LEU A CA 1
ATOM 2104 C C . LEU A 1 269 ? -16.200 -10.777 9.132 1.00 84.81 269 LEU A C 1
ATOM 2106 O O . LEU A 1 269 ? -15.665 -11.010 8.048 1.00 84.81 269 LEU A O 1
ATOM 2110 N N . ASN A 1 270 ? -16.585 -9.548 9.490 1.00 82.62 270 ASN A N 1
ATOM 2111 C CA . ASN A 1 270 ? -16.407 -8.386 8.618 1.00 82.62 270 ASN A CA 1
ATOM 2112 C C . ASN A 1 270 ? -14.930 -8.050 8.375 1.00 82.62 270 ASN A C 1
ATOM 2114 O O . ASN A 1 270 ? -14.566 -7.708 7.251 1.00 82.62 270 ASN A O 1
ATOM 2118 N N . GLU A 1 271 ? -14.073 -8.137 9.394 1.00 83.12 271 GLU A N 1
ATOM 2119 C CA . GLU A 1 271 ? -12.647 -7.837 9.225 1.00 83.12 271 GLU A CA 1
ATOM 2120 C C . GLU A 1 271 ? -11.949 -8.890 8.358 1.00 83.12 271 GLU A C 1
ATOM 2122 O O . GLU A 1 271 ? -11.166 -8.539 7.473 1.00 83.12 271 GLU A O 1
ATOM 2127 N N . LYS A 1 272 ? -12.308 -10.170 8.517 1.00 83.31 272 LYS A N 1
ATOM 2128 C CA . LYS A 1 272 ? -11.820 -11.253 7.655 1.00 83.31 272 LYS A CA 1
ATOM 2129 C C . LYS A 1 272 ? -12.217 -11.043 6.189 1.00 83.31 272 LYS A C 1
ATOM 2131 O O . LYS A 1 272 ? -11.378 -11.208 5.306 1.00 83.31 272 LYS A O 1
ATOM 2136 N N . ALA A 1 273 ? -13.461 -10.632 5.928 1.00 83.25 273 ALA A N 1
ATOM 2137 C CA . ALA A 1 273 ? -13.927 -10.318 4.576 1.00 83.25 273 ALA A CA 1
ATOM 2138 C C . ALA A 1 273 ? -13.166 -9.128 3.966 1.00 83.25 273 ALA A C 1
ATOM 2140 O O . ALA A 1 273 ? -12.678 -9.220 2.842 1.00 83.25 273 ALA A O 1
ATOM 2141 N N . ARG A 1 274 ? -12.985 -8.047 4.737 1.00 81.44 274 ARG A N 1
ATOM 2142 C CA . ARG A 1 274 ? -12.223 -6.867 4.301 1.00 81.44 274 ARG A CA 1
ATOM 2143 C C . ARG A 1 274 ? -10.759 -7.175 4.019 1.00 81.44 274 ARG A C 1
ATOM 2145 O O . ARG A 1 274 ? -10.191 -6.605 3.095 1.00 81.44 274 ARG A O 1
ATOM 2152 N N . ARG A 1 275 ? -10.122 -8.045 4.809 1.00 80.88 275 ARG A N 1
ATOM 2153 C CA . ARG A 1 275 ? -8.731 -8.447 4.561 1.00 80.88 275 ARG A CA 1
ATOM 2154 C C . ARG A 1 275 ? -8.603 -9.207 3.243 1.00 80.88 275 ARG A C 1
ATOM 2156 O O . ARG A 1 275 ? -7.746 -8.854 2.445 1.00 80.88 275 ARG A O 1
ATOM 2163 N N . ALA A 1 276 ? -9.498 -10.161 2.991 1.00 83.69 276 ALA A N 1
ATOM 2164 C CA . ALA A 1 276 ? -9.511 -10.914 1.740 1.00 83.69 276 ALA A CA 1
ATOM 2165 C C . ALA A 1 276 ? -9.770 -10.021 0.511 1.00 83.69 276 ALA A C 1
ATOM 2167 O O . ALA A 1 276 ? -9.192 -10.250 -0.546 1.00 83.69 276 ALA A O 1
ATOM 2168 N N . GLU A 1 277 ? -10.624 -9.002 0.636 1.00 82.69 277 GLU A N 1
ATOM 2169 C CA . GLU A 1 277 ? -10.863 -8.020 -0.430 1.00 82.69 277 GLU A CA 1
ATOM 2170 C C . GLU A 1 277 ? -9.616 -7.170 -0.707 1.00 82.69 277 GLU A C 1
ATOM 2172 O O . GLU A 1 277 ? -9.175 -7.101 -1.851 1.00 82.69 277 GLU A O 1
ATOM 2177 N N . ARG A 1 278 ? -8.977 -6.624 0.338 1.00 82.75 278 ARG A N 1
ATOM 2178 C CA . ARG A 1 278 ? -7.725 -5.859 0.201 1.00 82.75 278 ARG A CA 1
ATOM 2179 C C . ARG A 1 278 ? -6.609 -6.676 -0.447 1.00 82.75 278 ARG A C 1
ATOM 2181 O O . ARG A 1 278 ? -5.918 -6.164 -1.316 1.00 82.75 278 ARG A O 1
ATOM 2188 N N . GLU A 1 279 ? -6.443 -7.939 -0.057 1.00 84.56 279 GLU A N 1
ATOM 2189 C CA . GLU A 1 279 ? -5.437 -8.829 -0.654 1.00 84.56 279 GLU A CA 1
ATOM 2190 C C . GLU A 1 279 ? -5.678 -9.038 -2.159 1.00 84.56 279 GLU A C 1
ATOM 2192 O O . GLU A 1 279 ? -4.732 -8.998 -2.946 1.00 84.56 279 GLU A O 1
ATOM 2197 N N . ARG A 1 280 ? -6.943 -9.195 -2.579 1.00 86.50 280 ARG A N 1
ATOM 2198 C CA . ARG A 1 280 ? -7.306 -9.303 -4.003 1.00 86.50 280 ARG A CA 1
ATOM 2199 C C . ARG A 1 280 ? -7.028 -8.007 -4.757 1.00 86.50 280 ARG A C 1
ATOM 2201 O O . ARG A 1 280 ? -6.400 -8.052 -5.810 1.00 86.50 280 ARG A O 1
ATOM 2208 N N . GLU A 1 281 ? -7.440 -6.865 -4.209 1.00 85.38 281 GLU A N 1
ATOM 2209 C CA . GLU A 1 281 ? -7.188 -5.549 -4.810 1.00 85.38 281 GLU A CA 1
ATOM 2210 C C . GLU A 1 281 ? -5.686 -5.257 -4.942 1.00 85.38 281 GLU A C 1
ATOM 2212 O O . GLU A 1 281 ? -5.232 -4.732 -5.959 1.00 85.38 281 GLU A O 1
ATOM 2217 N N . GLU A 1 282 ? -4.885 -5.613 -3.935 1.00 87.38 282 GLU A N 1
ATOM 2218 C CA . GLU A 1 282 ? -3.430 -5.467 -3.978 1.00 87.38 282 GLU A CA 1
ATOM 2219 C C . GLU A 1 282 ? -2.793 -6.370 -5.036 1.00 87.38 282 GLU A C 1
ATOM 2221 O O . GLU A 1 282 ? -1.891 -5.930 -5.757 1.00 87.38 282 GLU A O 1
ATOM 2226 N N . GLU A 1 283 ? -3.268 -7.610 -5.170 1.00 87.00 283 GLU A N 1
ATOM 2227 C CA . GLU A 1 283 ? -2.802 -8.530 -6.203 1.00 87.00 283 GLU A CA 1
ATOM 2228 C C . GLU A 1 283 ? -3.161 -8.031 -7.611 1.00 87.00 283 GLU A C 1
ATOM 2230 O O . GLU A 1 283 ? -2.313 -8.054 -8.511 1.00 87.00 283 GLU A O 1
ATOM 2235 N N . GLU A 1 284 ? -4.383 -7.534 -7.804 1.00 89.50 284 GLU A N 1
ATOM 2236 C CA . GLU A 1 284 ? -4.837 -6.930 -9.058 1.00 89.50 284 GLU A CA 1
ATOM 2237 C C . GLU A 1 284 ? -4.035 -5.676 -9.401 1.00 89.50 284 GLU A C 1
ATOM 2239 O O . GLU A 1 284 ? -3.535 -5.554 -10.522 1.00 89.50 284 GLU A O 1
ATOM 2244 N N . ARG A 1 285 ? -3.815 -4.784 -8.427 1.00 87.31 285 ARG A N 1
ATOM 2245 C CA . ARG A 1 285 ? -2.980 -3.589 -8.596 1.00 87.31 285 ARG A CA 1
ATOM 2246 C C . ARG A 1 285 ? -1.556 -3.962 -8.996 1.00 87.31 285 ARG A C 1
ATOM 2248 O O . ARG A 1 285 ? -1.009 -3.355 -9.914 1.00 87.31 285 ARG A O 1
ATOM 2255 N N . ARG A 1 286 ? -0.968 -4.980 -8.359 1.00 84.88 286 ARG A N 1
ATOM 2256 C CA . ARG A 1 286 ? 0.378 -5.473 -8.688 1.00 84.88 286 ARG A CA 1
ATOM 2257 C C . ARG A 1 286 ? 0.444 -6.021 -10.116 1.00 84.88 286 ARG A C 1
ATOM 2259 O O . ARG A 1 286 ? 1.376 -5.697 -10.847 1.00 84.88 286 ARG A O 1
ATOM 2266 N N . LYS A 1 287 ? -0.550 -6.814 -10.535 1.00 86.75 287 LYS A N 1
ATOM 2267 C CA . LYS A 1 287 ? -0.642 -7.341 -11.911 1.00 86.75 287 LYS A CA 1
ATOM 2268 C C . LYS A 1 287 ? -0.831 -6.221 -12.939 1.00 86.75 287 LYS A C 1
ATOM 2270 O O . LYS A 1 287 ? -0.198 -6.258 -13.992 1.00 86.75 287 LYS A O 1
ATOM 2275 N N . ALA A 1 288 ? -1.666 -5.226 -12.644 1.00 88.25 288 ALA A N 1
ATOM 2276 C CA . ALA A 1 288 ? -1.904 -4.083 -13.523 1.00 88.25 288 ALA A CA 1
ATOM 2277 C C . ALA A 1 288 ? -0.655 -3.199 -13.672 1.00 88.25 288 ALA A C 1
ATOM 2279 O O . ALA A 1 288 ? -0.306 -2.813 -14.785 1.00 88.25 288 ALA A O 1
ATOM 2280 N N . GLU A 1 289 ? 0.061 -2.927 -12.576 1.00 83.25 289 GLU A N 1
ATOM 2281 C CA . GLU A 1 289 ? 1.320 -2.178 -12.619 1.00 83.25 289 GLU A CA 1
ATOM 2282 C C . GLU A 1 289 ? 2.388 -2.911 -13.442 1.00 83.25 289 GLU A C 1
ATOM 2284 O O . GLU A 1 289 ? 3.103 -2.283 -14.224 1.00 83.25 289 GLU A O 1
ATOM 2289 N N . GLN A 1 290 ? 2.473 -4.239 -13.311 1.00 80.12 290 GLN A N 1
ATOM 2290 C CA . GLN A 1 290 ? 3.390 -5.044 -14.113 1.00 80.12 290 GLN A CA 1
ATOM 2291 C C . GLN A 1 290 ? 3.054 -4.967 -15.609 1.00 80.12 290 GLN A C 1
ATOM 2293 O O . GLN A 1 290 ? 3.950 -4.706 -16.410 1.00 80.12 290 GLN A O 1
ATOM 2298 N N . ARG A 1 291 ? 1.775 -5.108 -15.984 1.00 82.19 291 ARG A N 1
ATOM 2299 C CA . ARG A 1 291 ? 1.331 -4.966 -17.383 1.00 82.19 291 ARG A CA 1
ATOM 2300 C C . ARG A 1 291 ? 1.659 -3.590 -17.952 1.00 82.19 291 ARG A C 1
ATOM 2302 O O . ARG A 1 291 ? 2.212 -3.510 -19.041 1.00 82.19 291 ARG A O 1
ATOM 2309 N N . ARG A 1 292 ? 1.414 -2.521 -17.186 1.00 81.38 292 ARG A N 1
ATOM 2310 C CA . ARG A 1 292 ? 1.728 -1.153 -17.619 1.00 81.38 292 ARG A CA 1
ATOM 2311 C C . ARG A 1 292 ? 3.220 -0.972 -17.909 1.00 81.38 292 ARG A C 1
ATOM 2313 O O . ARG A 1 292 ? 3.579 -0.398 -18.928 1.00 81.38 292 ARG A O 1
ATOM 2320 N N . LYS A 1 293 ? 4.098 -1.498 -17.046 1.00 76.88 293 LYS A N 1
ATOM 2321 C CA . LYS A 1 293 ? 5.558 -1.454 -17.260 1.00 76.88 293 LYS A CA 1
ATOM 2322 C C . LYS A 1 293 ? 5.992 -2.254 -18.491 1.00 76.88 293 LYS A C 1
ATOM 2324 O O . LYS A 1 293 ? 6.918 -1.846 -19.188 1.00 76.88 293 LYS A O 1
ATOM 2329 N N . GLU A 1 294 ? 5.354 -3.394 -18.750 1.00 77.19 294 GLU A N 1
ATOM 2330 C CA . GLU A 1 294 ? 5.620 -4.211 -19.939 1.00 77.19 294 GLU A CA 1
ATOM 2331 C C . GLU A 1 294 ? 5.177 -3.497 -21.228 1.00 77.19 294 GLU A C 1
ATOM 2333 O O . GLU A 1 294 ? 5.945 -3.468 -22.191 1.00 77.19 294 GLU A O 1
ATOM 2338 N N . GLU A 1 295 ? 4.001 -2.862 -21.225 1.00 77.19 295 GLU A N 1
ATOM 2339 C CA . GLU A 1 295 ? 3.473 -2.061 -22.339 1.00 77.19 295 GLU A CA 1
ATOM 2340 C C . GLU A 1 295 ? 4.345 -0.830 -22.629 1.00 77.19 295 GLU A C 1
ATOM 2342 O O . GLU A 1 295 ? 4.800 -0.658 -23.760 1.00 77.19 295 GLU A O 1
ATOM 2347 N N . GLU A 1 296 ? 4.670 -0.027 -21.608 1.00 77.00 296 GLU A N 1
ATOM 2348 C CA . GLU A 1 296 ? 5.544 1.152 -21.742 1.00 77.00 296 GLU A CA 1
ATOM 2349 C C . GLU A 1 296 ? 6.907 0.774 -22.353 1.00 77.00 296 GLU A C 1
ATOM 2351 O O . GLU A 1 296 ? 7.460 1.484 -23.197 1.00 77.00 296 GLU A O 1
ATOM 2356 N N . ASN A 1 297 ? 7.461 -0.372 -21.962 1.00 74.25 297 ASN A N 1
ATOM 2357 C CA . ASN A 1 297 ? 8.711 -0.868 -22.523 1.00 74.25 297 ASN A CA 1
ATOM 2358 C C . ASN A 1 297 ? 8.594 -1.378 -23.950 1.00 74.25 297 ASN A C 1
ATOM 2360 O O . ASN A 1 297 ? 9.524 -1.191 -24.737 1.00 74.25 297 ASN A O 1
ATOM 2364 N N . TRP A 1 298 ? 7.499 -2.066 -24.264 1.00 78.44 298 TRP A N 1
ATOM 2365 C CA . TRP A 1 298 ? 7.224 -2.526 -25.616 1.00 78.44 298 TRP A CA 1
ATOM 2366 C C . TRP A 1 298 ? 7.157 -1.337 -26.577 1.00 78.44 298 TRP A C 1
ATOM 2368 O O . TRP A 1 298 ? 7.838 -1.335 -27.602 1.00 78.44 298 TRP A O 1
ATOM 2378 N N . GLU A 1 299 ? 6.428 -0.286 -26.200 1.00 76.00 299 GLU A N 1
ATOM 2379 C CA . GLU A 1 299 ? 6.346 0.952 -26.975 1.00 76.00 299 GLU A CA 1
ATOM 2380 C C . GLU A 1 299 ? 7.719 1.609 -27.147 1.00 76.00 299 GLU A C 1
ATOM 2382 O O . GLU A 1 299 ? 8.114 1.933 -28.269 1.00 76.00 299 GLU A O 1
ATOM 2387 N N . ARG A 1 300 ? 8.497 1.741 -26.063 1.00 76.94 300 ARG A N 1
ATOM 2388 C CA . ARG A 1 300 ? 9.875 2.263 -26.129 1.00 76.94 300 ARG A CA 1
ATOM 2389 C C . ARG A 1 300 ? 10.755 1.448 -27.077 1.00 76.94 300 ARG A C 1
ATOM 2391 O O . ARG A 1 300 ? 11.527 2.026 -27.838 1.00 76.94 300 ARG A O 1
ATOM 2398 N N . HIS A 1 301 ? 10.648 0.120 -27.044 1.00 80.75 301 HIS A N 1
ATOM 2399 C CA . HIS A 1 301 ? 11.409 -0.774 -27.916 1.00 80.75 301 HIS A CA 1
ATOM 2400 C C . HIS A 1 301 ? 11.033 -0.600 -29.394 1.00 80.75 301 HIS A C 1
ATOM 2402 O O . HIS A 1 301 ? 11.916 -0.516 -30.248 1.00 80.75 301 HIS A O 1
ATOM 2408 N N . GLU A 1 302 ? 9.740 -0.494 -29.702 1.00 82.75 302 GLU A N 1
ATOM 2409 C CA . GLU A 1 302 ? 9.261 -0.270 -31.070 1.00 82.75 302 GLU A CA 1
ATOM 2410 C C . GLU A 1 302 ? 9.651 1.113 -31.611 1.00 82.75 302 GLU A C 1
ATOM 2412 O O . GLU A 1 302 ? 10.063 1.229 -32.768 1.00 82.75 302 GLU A O 1
ATOM 2417 N N . ILE A 1 303 ? 9.605 2.156 -30.778 1.00 79.56 303 ILE A N 1
ATOM 2418 C CA . ILE A 1 303 ? 10.089 3.494 -31.150 1.00 79.56 303 ILE A CA 1
ATOM 2419 C C . ILE A 1 303 ? 11.597 3.459 -31.435 1.00 79.56 303 ILE A C 1
ATOM 2421 O O . ILE A 1 303 ? 12.028 3.956 -32.478 1.00 79.56 303 ILE A O 1
ATOM 2425 N N . ALA A 1 304 ? 12.389 2.824 -30.565 1.00 82.38 304 ALA A N 1
ATOM 2426 C CA . ALA A 1 304 ? 13.837 2.703 -30.738 1.00 82.38 304 ALA A CA 1
ATOM 2427 C C . ALA A 1 304 ? 14.206 1.962 -32.036 1.00 82.38 304 ALA A C 1
ATOM 2429 O O . ALA A 1 304 ? 15.103 2.390 -32.763 1.00 82.38 304 ALA A O 1
ATOM 2430 N N . LYS A 1 305 ? 13.472 0.894 -32.393 1.00 85.25 305 LYS A N 1
ATOM 2431 C CA . LYS A 1 305 ? 13.662 0.177 -33.669 1.00 85.25 305 LYS A CA 1
ATOM 2432 C C . LYS A 1 305 ? 13.505 1.096 -34.874 1.00 85.25 305 LYS A C 1
ATOM 2434 O O . LYS A 1 305 ? 14.361 1.084 -35.757 1.00 85.25 305 LYS A O 1
ATOM 2439 N N . ARG A 1 306 ? 12.416 1.871 -34.909 1.00 85.31 306 ARG A N 1
ATOM 2440 C CA . ARG A 1 306 ? 12.112 2.785 -36.021 1.00 85.31 306 ARG A CA 1
ATOM 2441 C C . ARG A 1 306 ? 13.171 3.874 -36.129 1.00 85.31 306 ARG A C 1
ATOM 2443 O O . ARG A 1 306 ? 13.790 4.011 -37.176 1.00 85.31 306 ARG A O 1
ATOM 2450 N N . GLN A 1 307 ? 13.463 4.547 -35.016 1.00 84.50 307 GLN A N 1
ATOM 2451 C CA . GLN A 1 307 ? 14.477 5.600 -34.969 1.00 84.50 307 GLN A CA 1
ATOM 2452 C C . GLN A 1 307 ? 15.846 5.101 -35.429 1.00 84.50 307 GLN A C 1
ATOM 2454 O O . GLN A 1 307 ? 16.527 5.777 -36.200 1.00 84.50 307 GLN A O 1
ATOM 2459 N N . ARG A 1 308 ? 16.254 3.904 -34.995 1.00 87.06 308 ARG A N 1
ATOM 2460 C CA . ARG A 1 308 ? 17.534 3.341 -35.417 1.00 87.06 308 ARG A CA 1
ATOM 2461 C C . ARG A 1 308 ? 17.564 3.035 -36.909 1.00 87.06 308 ARG A C 1
ATOM 2463 O O . ARG A 1 308 ? 18.579 3.283 -37.558 1.00 87.06 308 ARG A O 1
ATOM 2470 N N . PHE A 1 309 ? 16.485 2.471 -37.441 1.00 88.12 309 PHE A N 1
ATOM 2471 C CA . PHE A 1 309 ? 16.385 2.190 -38.866 1.00 88.12 309 PHE A CA 1
ATOM 2472 C C . PHE A 1 309 ? 16.494 3.478 -39.691 1.00 88.12 309 PHE A C 1
ATOM 2474 O O . PHE A 1 309 ? 17.319 3.539 -40.602 1.00 88.12 309 PHE A O 1
ATOM 2481 N N . ASP A 1 310 ? 15.762 4.524 -39.307 1.00 88.38 310 ASP A N 1
ATOM 2482 C CA . ASP A 1 310 ? 15.790 5.823 -39.986 1.00 88.38 310 ASP A CA 1
ATOM 2483 C C . ASP A 1 310 ? 17.195 6.452 -39.962 1.00 88.38 310 ASP A C 1
ATOM 2485 O O . ASP A 1 310 ? 17.686 6.919 -40.990 1.00 88.38 310 ASP A O 1
ATOM 2489 N N . GLN A 1 311 ? 17.908 6.369 -38.831 1.00 86.19 311 GLN A N 1
ATOM 2490 C CA . GLN A 1 311 ? 19.307 6.815 -38.740 1.00 86.19 311 GLN A CA 1
ATOM 2491 C C . GLN A 1 311 ? 20.240 6.048 -39.689 1.00 86.19 311 GLN A C 1
ATOM 2493 O O . GLN A 1 311 ? 21.131 6.634 -40.303 1.00 86.19 311 GLN A O 1
ATOM 2498 N N . LEU A 1 312 ? 20.071 4.727 -39.817 1.00 87.62 312 LEU A N 1
ATOM 2499 C CA . LEU A 1 312 ? 20.885 3.923 -40.734 1.00 87.62 312 LEU A CA 1
ATOM 2500 C C . LEU A 1 312 ? 20.627 4.300 -42.197 1.00 87.62 312 LEU A C 1
ATOM 2502 O O . LEU A 1 312 ? 21.576 4.334 -42.985 1.00 87.62 312 LEU A O 1
ATOM 2506 N N . VAL A 1 313 ? 19.372 4.599 -42.547 1.00 89.75 313 VAL A N 1
ATOM 2507 C CA . VAL A 1 313 ? 18.996 5.115 -43.872 1.00 89.75 313 VAL A CA 1
ATOM 2508 C C . VAL A 1 313 ? 19.674 6.460 -44.128 1.00 89.75 313 VAL A C 1
ATOM 2510 O O . VAL A 1 313 ? 20.274 6.644 -45.188 1.00 89.75 313 VAL A O 1
ATOM 2513 N N . GLU A 1 314 ? 19.652 7.369 -43.154 1.00 89.50 314 GLU A N 1
ATOM 2514 C CA . GLU A 1 314 ? 20.305 8.674 -43.268 1.00 89.50 314 GLU A CA 1
ATOM 2515 C C . GLU A 1 314 ? 21.820 8.541 -43.481 1.00 89.50 314 GLU A C 1
ATOM 2517 O O . GLU A 1 314 ? 22.369 9.117 -44.423 1.00 89.50 314 GLU A O 1
ATOM 2522 N N . TYR A 1 315 ? 22.507 7.729 -42.670 1.00 86.75 315 TYR A N 1
ATOM 2523 C CA . TYR A 1 315 ? 23.947 7.497 -42.828 1.00 86.75 315 TYR A CA 1
ATOM 2524 C C . TYR A 1 315 ? 24.299 6.867 -44.170 1.00 86.75 315 TYR A C 1
ATOM 2526 O O . TYR A 1 315 ? 25.327 7.201 -44.765 1.00 86.75 315 TYR A O 1
ATOM 2534 N N . TRP A 1 316 ? 23.456 5.961 -44.661 1.00 89.81 316 TRP A N 1
ATOM 2535 C CA . TRP A 1 316 ? 23.650 5.367 -45.974 1.00 89.81 316 TRP A CA 1
ATOM 2536 C C . TRP A 1 316 ? 23.516 6.418 -47.082 1.00 89.81 316 TRP A C 1
ATOM 2538 O O . TRP A 1 316 ? 24.399 6.505 -47.936 1.00 89.81 316 TRP A O 1
ATOM 2548 N N . LEU A 1 317 ? 22.484 7.267 -47.022 1.00 92.31 317 LEU A N 1
ATOM 2549 C CA . LEU A 1 317 ? 22.266 8.341 -47.993 1.00 92.31 317 LEU A CA 1
ATOM 2550 C C . LEU A 1 317 ? 23.416 9.356 -47.992 1.00 92.31 317 LEU A C 1
ATOM 2552 O O . LEU A 1 317 ? 23.903 9.744 -49.053 1.00 92.31 317 LEU A O 1
ATOM 2556 N N . GLN A 1 318 ? 23.898 9.753 -46.810 1.00 90.06 318 GLN A N 1
ATOM 2557 C CA . GLN A 1 318 ? 25.070 10.622 -46.684 1.00 90.06 318 GLN A CA 1
ATOM 2558 C C . GLN A 1 318 ? 26.305 9.994 -47.339 1.00 90.06 318 GLN A C 1
ATOM 2560 O O . GLN A 1 318 ? 27.055 10.689 -48.024 1.00 90.06 318 GLN A O 1
ATOM 2565 N N . ASN A 1 319 ? 26.518 8.687 -47.164 1.00 90.62 319 ASN A N 1
ATOM 2566 C CA . ASN A 1 319 ? 27.664 8.013 -47.762 1.00 90.62 319 ASN A CA 1
ATOM 2567 C C . ASN A 1 319 ? 27.559 7.907 -49.290 1.00 90.62 319 ASN A C 1
ATOM 2569 O O . ASN A 1 319 ? 28.547 8.093 -49.998 1.00 90.62 319 ASN A O 1
ATOM 2573 N N . GLU A 1 320 ? 26.354 7.675 -49.807 1.00 92.56 320 GLU A N 1
ATOM 2574 C CA . GLU A 1 320 ? 26.093 7.672 -51.246 1.00 92.56 320 GLU A CA 1
ATOM 2575 C C . GLU A 1 320 ? 26.315 9.062 -51.863 1.00 92.56 320 GLU A C 1
ATOM 2577 O O . GLU A 1 320 ? 26.934 9.192 -52.919 1.00 92.56 320 GLU A O 1
ATOM 2582 N N . ASN A 1 321 ? 25.915 10.126 -51.161 1.00 93.81 321 ASN A N 1
ATOM 2583 C CA . ASN A 1 321 ? 26.206 11.499 -51.575 1.00 93.81 321 ASN A CA 1
ATOM 2584 C C . ASN A 1 321 ? 27.716 11.788 -51.602 1.00 93.81 321 ASN A C 1
ATOM 2586 O O . ASN A 1 321 ? 28.186 12.433 -52.539 1.00 93.81 321 ASN A O 1
ATOM 2590 N N . ARG A 1 322 ? 28.495 11.276 -50.635 1.00 93.06 322 ARG A N 1
ATOM 2591 C CA . ARG A 1 322 ? 29.967 11.394 -50.645 1.00 93.06 322 ARG A CA 1
ATOM 2592 C C . ARG A 1 322 ? 30.585 10.702 -51.861 1.00 93.06 322 ARG A C 1
ATOM 2594 O O . ARG A 1 322 ? 31.459 11.285 -52.494 1.00 93.06 322 ARG A O 1
ATOM 2601 N N . ARG A 1 323 ? 30.103 9.508 -52.231 1.00 93.00 323 ARG A N 1
ATOM 2602 C CA . ARG A 1 323 ? 30.550 8.796 -53.447 1.00 93.00 323 ARG A CA 1
ATOM 2603 C C . ARG A 1 323 ? 30.279 9.593 -54.712 1.00 93.00 323 ARG A C 1
ATOM 2605 O O . ARG A 1 323 ? 31.175 9.756 -55.534 1.00 93.00 323 ARG A O 1
ATOM 2612 N N . ARG A 1 324 ? 29.060 10.118 -54.848 1.00 94.50 324 ARG A N 1
ATOM 2613 C CA . ARG A 1 324 ? 28.671 10.947 -55.997 1.00 94.50 324 ARG A CA 1
ATOM 2614 C C . ARG A 1 324 ? 29.510 12.216 -56.087 1.00 94.50 324 ARG A C 1
ATOM 2616 O O . ARG A 1 324 ? 29.968 12.559 -57.170 1.00 94.50 324 ARG A O 1
ATOM 2623 N N . PHE A 1 325 ? 29.746 12.880 -54.955 1.00 94.75 325 PHE A N 1
ATOM 2624 C CA . PHE A 1 325 ? 30.601 14.062 -54.902 1.00 94.75 325 PHE A CA 1
ATOM 2625 C C . PHE A 1 325 ? 32.042 13.743 -55.307 1.00 94.75 325 PHE A C 1
ATOM 2627 O O . PHE A 1 325 ? 32.609 14.460 -56.123 1.00 94.75 325 PHE A O 1
ATOM 2634 N N . LEU A 1 326 ? 32.621 12.652 -54.797 1.00 93.12 326 LEU A N 1
ATOM 2635 C CA . LEU A 1 326 ? 33.980 12.250 -55.150 1.00 93.12 326 LEU A CA 1
ATOM 2636 C C . LEU A 1 326 ? 34.113 11.895 -56.640 1.00 93.12 326 LEU A C 1
ATOM 2638 O O . LEU A 1 326 ? 35.109 12.252 -57.265 1.00 93.12 326 LEU A O 1
ATOM 2642 N N . ALA A 1 327 ? 33.103 11.242 -57.222 1.00 92.50 327 ALA A N 1
ATOM 2643 C CA . ALA A 1 327 ? 33.060 10.959 -58.655 1.00 92.50 327 ALA A CA 1
ATOM 2644 C C . ALA A 1 327 ? 33.015 12.251 -59.491 1.00 92.50 327 ALA A C 1
ATOM 2646 O O . ALA A 1 327 ? 33.836 12.422 -60.389 1.00 92.50 327 ALA A O 1
ATOM 2647 N N . ALA A 1 328 ? 32.127 13.189 -59.141 1.00 94.00 328 ALA A N 1
ATOM 2648 C CA . ALA A 1 328 ? 32.041 14.494 -59.801 1.00 94.00 328 ALA A CA 1
ATOM 2649 C C . ALA A 1 328 ? 33.333 15.316 -59.640 1.00 94.00 328 ALA A C 1
ATOM 2651 O O . ALA A 1 328 ? 33.759 16.006 -60.562 1.00 94.00 328 ALA A O 1
ATOM 2652 N N . LEU A 1 329 ? 33.990 15.218 -58.480 1.00 91.69 329 LEU A N 1
ATOM 2653 C CA . LEU A 1 329 ? 35.266 15.876 -58.218 1.00 91.69 329 LEU A CA 1
ATOM 2654 C C . LEU A 1 329 ? 36.389 15.301 -59.095 1.00 91.69 329 LEU A C 1
ATOM 2656 O O . LEU A 1 329 ? 37.161 16.067 -59.663 1.00 91.69 329 LEU A O 1
ATOM 2660 N N . ARG A 1 330 ? 36.463 13.971 -59.248 1.00 89.50 330 ARG A N 1
ATOM 2661 C CA . ARG A 1 330 ? 37.420 13.317 -60.159 1.00 89.50 330 ARG A CA 1
ATOM 2662 C C . ARG A 1 330 ? 37.195 13.743 -61.614 1.00 89.50 330 ARG A C 1
ATOM 2664 O O . ARG A 1 330 ? 38.165 14.026 -62.309 1.00 89.50 330 ARG A O 1
ATOM 2671 N N . GLU A 1 331 ? 35.940 13.834 -62.051 1.00 91.50 331 GLU A N 1
ATOM 2672 C CA . GLU A 1 331 ? 35.588 14.308 -63.396 1.00 91.50 331 GLU A CA 1
ATOM 2673 C C . GLU A 1 331 ? 36.012 15.769 -63.624 1.00 91.50 331 GLU A C 1
ATOM 2675 O O . GLU A 1 331 ? 36.572 16.091 -64.668 1.00 91.50 331 GLU A O 1
ATOM 2680 N N . ALA A 1 332 ? 35.814 16.642 -62.631 1.00 91.56 332 ALA A N 1
ATOM 2681 C CA . ALA A 1 332 ? 36.184 18.054 -62.723 1.00 91.56 332 ALA A CA 1
ATOM 2682 C C . ALA A 1 332 ? 37.705 18.307 -62.703 1.00 91.56 332 ALA A C 1
ATOM 2684 O O . ALA A 1 332 ? 38.164 19.286 -63.289 1.00 91.56 332 ALA A O 1
ATOM 2685 N N . ILE A 1 333 ? 38.482 17.464 -62.012 1.00 89.62 333 ILE A N 1
ATOM 2686 C CA . ILE A 1 333 ? 39.941 17.622 -61.873 1.00 89.62 333 ILE A CA 1
ATOM 2687 C C . ILE A 1 333 ? 40.703 17.024 -63.073 1.00 89.62 333 ILE A C 1
ATOM 2689 O O . ILE A 1 333 ? 41.746 17.558 -63.447 1.00 89.62 333 ILE A O 1
ATOM 2693 N N . GLY A 1 334 ? 40.198 15.951 -63.695 1.00 82.88 334 GLY A N 1
ATOM 2694 C CA . GLY A 1 334 ? 40.868 15.279 -64.818 1.00 82.88 334 GLY A CA 1
ATOM 2695 C C . GLY A 1 334 ? 42.049 14.394 -64.389 1.00 82.88 334 GLY A C 1
ATOM 2696 O O . GLY A 1 334 ? 42.027 13.791 -63.315 1.00 82.88 334 GLY A O 1
ATOM 2697 N N . GLU A 1 335 ? 43.077 14.268 -65.238 1.00 83.50 335 GLU A N 1
ATOM 2698 C CA . GLU A 1 335 ? 44.259 13.447 -64.933 1.00 83.50 335 GLU A CA 1
ATOM 2699 C C . GLU A 1 335 ? 45.135 14.093 -63.853 1.00 83.50 335 GLU A C 1
ATOM 2701 O O . GLU A 1 335 ? 45.625 15.214 -63.995 1.00 83.50 335 GLU A O 1
ATOM 2706 N N . VAL A 1 336 ? 45.365 13.348 -62.771 1.00 85.44 336 VAL A N 1
ATOM 2707 C CA . VAL A 1 336 ? 46.189 13.769 -61.636 1.00 85.44 336 VAL A CA 1
ATOM 2708 C C . VAL A 1 336 ? 47.446 12.900 -61.581 1.00 85.44 336 VAL A C 1
ATOM 2710 O O . VAL A 1 336 ? 47.325 11.672 -61.616 1.00 85.44 336 VAL A O 1
ATOM 2713 N N . PRO A 1 337 ? 48.651 13.486 -61.439 1.00 86.94 337 PRO A N 1
ATOM 2714 C CA . PRO A 1 337 ? 49.869 12.714 -61.237 1.00 86.94 337 PRO A CA 1
ATOM 2715 C C . PRO A 1 337 ? 49.764 11.815 -59.990 1.00 86.94 337 PRO A C 1
ATOM 2717 O O . PRO A 1 337 ? 49.380 12.309 -58.921 1.00 86.94 337 PRO A O 1
ATOM 2720 N N . PRO A 1 338 ? 50.126 10.523 -60.090 1.00 80.12 338 PRO A N 1
ATOM 2721 C CA . P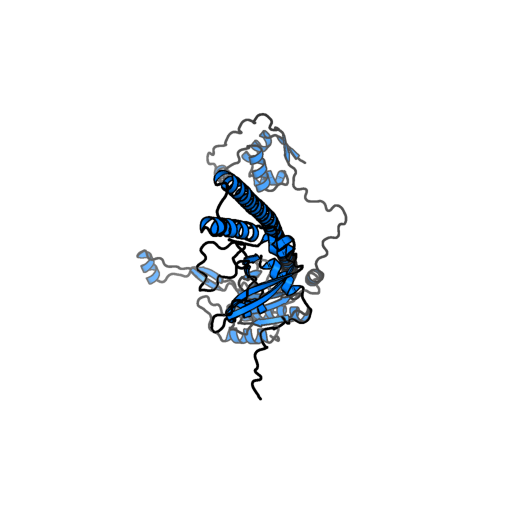RO A 1 338 ? 49.879 9.532 -59.040 1.00 80.12 338 PRO A CA 1
ATOM 2722 C C . PRO A 1 338 ? 50.646 9.781 -57.733 1.00 80.12 338 PRO A C 1
ATOM 2724 O O . PRO A 1 338 ? 50.194 9.334 -56.685 1.00 80.12 338 PRO A O 1
ATOM 2727 N N . GLU A 1 339 ? 51.757 10.523 -57.770 1.00 85.31 339 GLU A N 1
ATOM 2728 C CA . GLU A 1 339 ? 52.554 10.891 -56.584 1.00 85.31 339 GLU A CA 1
ATOM 2729 C C . GLU A 1 339 ? 52.225 12.292 -56.037 1.00 85.31 339 GLU A C 1
ATOM 2731 O O . GLU A 1 339 ? 52.944 12.836 -55.202 1.00 85.31 339 GLU A O 1
ATOM 2736 N N . SER A 1 340 ? 51.159 12.931 -56.526 1.00 90.19 340 SER A N 1
ATOM 2737 C CA . SER A 1 340 ? 50.778 14.251 -56.023 1.00 90.19 340 SER A CA 1
ATOM 2738 C C . SER A 1 340 ? 50.080 14.160 -54.654 1.00 90.19 340 SER A C 1
ATOM 2740 O O . SER A 1 340 ? 49.308 13.225 -54.421 1.00 90.19 340 SER A O 1
ATOM 2742 N N . PRO A 1 341 ? 50.219 15.182 -53.785 1.00 90.88 341 PRO A N 1
ATOM 2743 C CA . PRO A 1 341 ? 49.449 15.269 -52.538 1.00 90.88 341 PRO A CA 1
ATOM 2744 C C . PRO A 1 341 ? 47.927 15.180 -52.751 1.00 90.88 341 PRO A C 1
ATOM 2746 O O . PRO A 1 341 ? 47.185 14.728 -51.881 1.00 90.88 341 PRO A O 1
ATOM 2749 N N . LEU A 1 342 ? 47.447 15.596 -53.929 1.00 88.06 342 LEU A N 1
ATOM 2750 C CA . LEU A 1 342 ? 46.040 15.499 -54.310 1.00 88.06 342 LEU A CA 1
ATOM 2751 C C . LEU A 1 342 ? 45.613 14.049 -54.591 1.00 88.06 342 LEU A C 1
ATOM 2753 O O . LEU A 1 342 ? 44.520 13.659 -54.188 1.00 88.06 342 LEU A O 1
ATOM 2757 N N . ALA A 1 343 ? 46.461 13.241 -55.237 1.00 88.88 343 ALA A N 1
ATOM 2758 C CA . ALA A 1 343 ? 46.196 11.818 -55.455 1.00 88.88 343 ALA A CA 1
ATOM 2759 C C . ALA A 1 343 ? 46.148 11.038 -54.130 1.00 88.88 343 ALA A C 1
ATOM 2761 O O . ALA A 1 343 ? 45.262 10.202 -53.939 1.00 88.88 343 ALA A O 1
ATOM 2762 N N . GLU A 1 344 ? 47.037 11.362 -53.185 1.00 91.62 344 GLU A N 1
ATOM 2763 C CA . GLU A 1 344 ? 47.001 10.804 -51.827 1.00 91.62 344 GLU A CA 1
ATOM 2764 C C . GLU A 1 344 ? 45.706 11.172 -51.092 1.00 91.62 344 GLU A C 1
ATOM 2766 O O . GLU A 1 344 ? 45.065 10.309 -50.486 1.00 91.62 344 GLU A O 1
ATOM 2771 N N . TRP A 1 345 ? 45.270 12.431 -51.194 1.00 93.19 345 TRP A N 1
ATOM 2772 C CA . TRP A 1 345 ? 44.022 12.881 -50.579 1.00 93.19 345 TRP A CA 1
ATOM 2773 C C . TRP A 1 345 ? 42.781 12.220 -51.199 1.00 93.19 345 TRP A C 1
ATOM 2775 O O . TRP A 1 345 ? 41.872 11.824 -50.470 1.00 93.19 345 TRP A O 1
ATOM 2785 N N . LEU A 1 346 ? 42.742 12.041 -52.526 1.00 91.00 346 LEU A N 1
ATOM 2786 C CA . LEU A 1 346 ? 41.648 11.333 -53.202 1.00 91.00 346 LEU A CA 1
ATOM 2787 C C . LEU A 1 346 ? 41.560 9.870 -52.754 1.00 91.00 346 LEU A C 1
ATOM 2789 O O . LEU A 1 346 ? 40.462 9.382 -52.495 1.00 91.00 346 LEU A O 1
ATOM 2793 N N . LYS A 1 347 ? 42.702 9.190 -52.600 1.00 89.81 347 LYS A N 1
ATOM 2794 C CA . LYS A 1 347 ? 42.750 7.825 -52.061 1.00 89.81 347 LYS A CA 1
ATOM 2795 C C . LYS A 1 347 ? 42.244 7.770 -50.617 1.00 89.81 347 LYS A C 1
ATOM 2797 O O . LYS A 1 347 ? 41.411 6.930 -50.290 1.00 89.81 347 LYS A O 1
ATOM 2802 N N . TRP A 1 348 ? 42.677 8.705 -49.769 1.00 93.19 348 TRP A N 1
ATOM 2803 C CA . TRP A 1 348 ? 42.155 8.829 -48.406 1.00 93.19 348 TRP A CA 1
ATOM 2804 C C . TRP A 1 348 ? 40.634 9.046 -48.384 1.00 93.19 348 TRP A C 1
ATOM 2806 O O . TRP A 1 348 ? 39.943 8.460 -47.552 1.00 93.19 348 TRP A O 1
ATOM 2816 N N . ALA A 1 349 ? 40.097 9.858 -49.299 1.00 91.81 349 ALA A N 1
ATOM 2817 C CA . ALA A 1 349 ? 38.661 10.108 -49.385 1.00 91.81 349 ALA A CA 1
ATOM 2818 C C . ALA A 1 349 ? 37.873 8.838 -49.760 1.00 91.81 349 ALA A C 1
ATOM 2820 O O . ALA A 1 349 ? 36.797 8.609 -49.206 1.00 91.81 349 ALA A O 1
ATOM 2821 N N . GLU A 1 350 ? 38.409 7.990 -50.646 1.00 90.12 350 GLU A N 1
ATOM 2822 C CA . GLU A 1 350 ? 37.824 6.678 -50.978 1.00 90.12 350 GLU A CA 1
ATOM 2823 C C . GLU A 1 350 ? 37.810 5.745 -49.769 1.00 90.12 350 GLU A C 1
ATOM 2825 O O . GLU A 1 350 ? 36.761 5.192 -49.424 1.00 90.12 350 GLU A O 1
ATOM 2830 N N . ASP A 1 351 ? 38.945 5.639 -49.077 1.00 89.31 351 ASP A N 1
ATOM 2831 C CA . ASP A 1 351 ? 39.067 4.825 -47.869 1.00 89.31 351 ASP A CA 1
ATOM 2832 C C . ASP A 1 351 ? 38.103 5.317 -46.774 1.00 89.31 351 ASP A C 1
ATOM 2834 O O . ASP A 1 351 ? 37.415 4.523 -46.124 1.00 89.31 351 ASP A O 1
ATOM 2838 N N . TYR A 1 352 ? 37.977 6.637 -46.605 1.00 89.19 352 TYR A N 1
ATOM 2839 C CA . TYR A 1 352 ? 37.048 7.244 -45.654 1.00 89.19 352 TYR A CA 1
ATOM 2840 C C . TYR A 1 352 ? 35.583 6.913 -45.971 1.00 89.19 352 TYR A C 1
ATOM 2842 O O . TYR A 1 352 ? 34.820 6.608 -45.053 1.00 89.19 352 TYR A O 1
ATOM 2850 N N . ILE A 1 353 ? 35.177 6.928 -47.244 1.00 89.50 353 ILE A N 1
ATOM 2851 C CA . ILE A 1 353 ? 33.813 6.576 -47.673 1.00 89.50 353 ILE A CA 1
ATOM 2852 C C . ILE A 1 353 ? 33.487 5.110 -47.362 1.00 89.50 353 ILE A C 1
ATOM 2854 O O . ILE A 1 353 ? 32.381 4.799 -46.903 1.00 89.50 353 ILE A O 1
ATOM 2858 N N . GLU A 1 354 ? 34.425 4.191 -47.591 1.00 85.44 354 GLU A N 1
ATOM 2859 C CA . GLU A 1 354 ? 34.211 2.777 -47.272 1.00 85.44 354 GLU A CA 1
ATOM 2860 C C . GLU A 1 354 ? 34.100 2.551 -45.760 1.00 85.44 354 GLU A C 1
ATOM 2862 O O . GLU A 1 354 ? 33.199 1.841 -45.304 1.00 85.44 354 GLU A O 1
ATOM 2867 N N . VAL A 1 355 ? 34.939 3.225 -44.969 1.00 83.62 355 VAL A N 1
ATOM 2868 C CA . VAL A 1 355 ? 34.895 3.165 -43.501 1.00 83.62 355 VAL A CA 1
ATOM 2869 C C . VAL A 1 355 ? 33.629 3.814 -42.933 1.00 83.62 355 VAL A C 1
ATOM 2871 O O . VAL A 1 355 ? 33.031 3.282 -42.000 1.00 83.62 355 VAL A O 1
ATOM 2874 N N . ALA A 1 356 ? 33.182 4.937 -43.495 1.00 83.06 356 ALA A N 1
ATOM 2875 C CA . ALA A 1 356 ? 31.985 5.650 -43.052 1.00 83.06 356 ALA A CA 1
ATOM 2876 C C . ALA A 1 356 ? 30.674 4.938 -43.435 1.00 83.06 356 ALA A C 1
ATOM 2878 O O . ALA A 1 356 ? 29.604 5.297 -42.937 1.00 83.06 356 ALA A O 1
ATOM 2879 N N . SER A 1 357 ? 30.735 3.921 -44.298 1.00 83.94 357 SER A N 1
ATOM 2880 C CA . SER A 1 357 ? 29.568 3.161 -44.732 1.00 83.94 357 SER A CA 1
ATOM 2881 C C . SER A 1 357 ? 28.901 2.421 -43.566 1.00 83.94 357 SER A C 1
ATOM 2883 O O . SER A 1 357 ? 29.566 1.722 -42.795 1.00 83.94 357 SER A O 1
ATOM 2885 N N . PRO A 1 358 ? 27.563 2.476 -43.430 1.00 83.88 358 PRO A N 1
ATOM 2886 C CA . PRO A 1 358 ? 26.876 1.683 -42.419 1.00 83.88 358 PRO A CA 1
ATOM 2887 C C . PRO A 1 358 ? 26.804 0.193 -42.782 1.00 83.88 358 PRO A C 1
ATOM 2889 O O . PRO A 1 358 ? 26.601 -0.621 -41.889 1.00 83.88 358 PRO A O 1
ATOM 2892 N N . LEU A 1 359 ? 26.991 -0.193 -44.050 1.00 84.19 359 LEU A N 1
ATOM 2893 C CA . LEU A 1 359 ? 26.714 -1.548 -44.554 1.00 84.19 359 LEU A CA 1
ATOM 2894 C C . LEU A 1 359 ? 27.742 -2.646 -44.215 1.00 84.19 359 LEU A C 1
ATOM 2896 O O . LEU A 1 359 ? 27.311 -3.778 -43.979 1.00 84.19 359 LEU A O 1
ATOM 2900 N N . PRO A 1 360 ? 29.069 -2.398 -44.182 1.00 81.62 360 PRO A N 1
ATOM 2901 C CA . PRO A 1 360 ? 30.065 -3.443 -43.934 1.00 81.62 360 PRO A CA 1
ATOM 2902 C C . PRO A 1 360 ? 29.817 -4.249 -42.652 1.00 81.62 360 PRO A C 1
ATOM 2904 O O . PRO A 1 360 ? 30.014 -5.465 -42.642 1.00 81.62 360 PRO A O 1
ATOM 2907 N N . ARG A 1 361 ? 29.296 -3.601 -41.601 1.00 74.75 361 ARG A N 1
ATOM 2908 C CA . ARG A 1 361 ? 28.960 -4.252 -40.324 1.00 74.75 361 ARG A CA 1
ATOM 2909 C C . ARG A 1 361 ? 27.845 -5.300 -40.457 1.00 74.75 361 ARG A C 1
ATOM 2911 O O . ARG A 1 361 ? 27.877 -6.309 -39.770 1.00 74.75 361 ARG A O 1
ATOM 2918 N N . PHE A 1 362 ? 26.908 -5.110 -41.390 1.00 78.19 362 PHE A N 1
ATOM 2919 C CA . PHE A 1 362 ? 25.818 -6.057 -41.649 1.00 78.19 362 PHE A CA 1
ATOM 2920 C C . PHE A 1 362 ? 26.205 -7.167 -42.628 1.00 78.19 362 PHE A C 1
ATOM 2922 O O . PHE A 1 362 ? 25.542 -8.200 -42.662 1.00 78.19 362 PHE A O 1
ATOM 2929 N N . LYS A 1 363 ? 27.274 -6.983 -43.415 1.00 75.00 363 LYS A N 1
ATOM 2930 C CA . LYS A 1 363 ? 27.826 -8.041 -44.279 1.00 75.00 363 LYS A CA 1
ATOM 2931 C C . LYS A 1 363 ? 28.574 -9.105 -43.472 1.00 75.00 363 LYS A C 1
ATOM 2933 O O . LYS A 1 363 ? 28.595 -10.264 -43.864 1.00 75.00 363 LYS A O 1
ATOM 2938 N N . ARG A 1 364 ? 29.174 -8.714 -42.344 1.00 68.94 364 ARG A N 1
ATOM 2939 C CA . ARG A 1 364 ? 29.884 -9.601 -41.409 1.00 68.94 364 ARG A CA 1
ATOM 2940 C C . ARG A 1 364 ? 29.078 -9.751 -40.116 1.00 68.94 364 ARG A C 1
ATOM 2942 O O . ARG A 1 364 ? 29.547 -9.340 -39.056 1.00 68.94 364 ARG A O 1
ATOM 2949 N N . ARG A 1 365 ? 27.845 -10.272 -40.221 1.00 64.00 365 ARG A N 1
ATOM 2950 C CA . ARG A 1 365 ? 26.952 -10.446 -39.061 1.00 64.00 365 ARG A CA 1
ATOM 2951 C C . ARG A 1 365 ? 27.648 -11.244 -37.965 1.00 64.00 365 ARG A C 1
ATOM 2953 O O . ARG A 1 365 ? 28.230 -12.292 -38.237 1.00 64.00 365 ARG A O 1
ATOM 2960 N N . ARG A 1 366 ? 27.529 -10.763 -36.731 1.00 68.50 366 ARG A N 1
ATOM 2961 C CA . ARG A 1 366 ? 27.785 -11.564 -35.536 1.00 68.50 366 ARG A CA 1
ATOM 2962 C C . ARG A 1 366 ? 26.433 -11.938 -34.943 1.00 68.50 366 ARG A C 1
ATOM 2964 O O . ARG A 1 366 ? 25.556 -11.086 -34.846 1.00 68.50 366 ARG A O 1
ATOM 2971 N N . GLU A 1 367 ? 26.245 -13.204 -34.582 1.00 77.00 367 GLU A N 1
ATOM 2972 C CA . GLU A 1 367 ? 25.004 -13.634 -33.923 1.00 77.00 367 GLU A CA 1
ATOM 2973 C C . GLU A 1 367 ? 24.851 -12.943 -32.564 1.00 77.00 367 GLU A C 1
ATOM 2975 O O . GLU A 1 367 ? 23.763 -12.477 -32.222 1.00 77.00 367 GLU A O 1
ATOM 2980 N N . THR A 1 368 ? 25.966 -12.772 -31.850 1.00 84.25 368 THR A N 1
ATOM 2981 C CA . THR A 1 368 ? 26.051 -12.104 -30.552 1.00 84.25 368 THR A CA 1
ATOM 2982 C C . THR A 1 368 ? 27.122 -11.011 -30.534 1.00 84.25 368 THR A C 1
ATOM 2984 O O . THR A 1 368 ? 28.118 -11.034 -31.264 1.00 84.25 368 THR A O 1
ATOM 2987 N N . LEU A 1 369 ? 26.915 -10.012 -29.679 1.00 85.12 369 LEU A N 1
ATOM 2988 C CA . LEU A 1 369 ? 27.882 -8.975 -29.355 1.00 85.12 369 LEU A CA 1
ATOM 2989 C C . LEU A 1 369 ? 28.300 -9.121 -27.899 1.00 85.12 369 LEU A C 1
ATOM 2991 O O . LEU A 1 369 ? 27.452 -9.165 -27.007 1.00 85.12 369 LEU A O 1
ATOM 2995 N N . LYS A 1 370 ? 29.615 -9.115 -27.675 1.00 87.56 370 LYS A N 1
ATOM 2996 C CA . LYS A 1 370 ? 30.190 -8.924 -26.346 1.00 87.56 370 LYS A CA 1
ATOM 2997 C C . LYS A 1 370 ? 30.117 -7.451 -25.980 1.00 87.56 370 LYS A C 1
ATOM 2999 O O . LYS A 1 370 ? 30.743 -6.614 -26.637 1.00 87.56 370 LYS A O 1
ATOM 3004 N N . LEU A 1 371 ? 29.318 -7.146 -24.969 1.00 87.50 371 LEU A N 1
ATOM 3005 C CA . LEU A 1 371 ? 29.058 -5.803 -24.483 1.00 87.50 371 LEU A CA 1
ATOM 3006 C C . LEU A 1 371 ? 29.370 -5.714 -22.993 1.00 87.50 371 LEU A C 1
ATOM 3008 O O . LEU A 1 371 ? 29.157 -6.660 -22.245 1.00 87.50 371 LEU A O 1
ATOM 3012 N N . TYR A 1 372 ? 29.848 -4.556 -22.560 1.00 86.44 372 TYR A N 1
ATOM 3013 C CA . TYR A 1 372 ? 30.272 -4.324 -21.188 1.00 86.44 372 TYR A CA 1
ATOM 3014 C C . TYR A 1 372 ? 29.486 -3.167 -20.583 1.00 86.44 372 TYR A C 1
ATOM 3016 O O . TYR A 1 372 ? 29.429 -2.083 -21.169 1.00 86.44 372 TYR A O 1
ATOM 3024 N N . HIS A 1 373 ? 28.927 -3.379 -19.393 1.00 85.56 373 HIS A N 1
ATOM 3025 C CA . HIS A 1 373 ? 28.527 -2.294 -18.505 1.00 85.56 373 HIS A CA 1
ATOM 3026 C C . HIS A 1 373 ? 29.682 -2.009 -17.543 1.00 85.56 373 HIS A C 1
ATOM 3028 O O . HIS A 1 373 ? 29.952 -2.811 -16.654 1.00 85.56 373 HIS A O 1
ATOM 3034 N N . CYS A 1 374 ? 30.397 -0.903 -17.742 1.00 82.00 374 CYS A N 1
ATOM 3035 C CA . CYS A 1 374 ? 31.546 -0.538 -16.910 1.00 82.00 374 CYS A CA 1
ATOM 3036 C C . CYS A 1 374 ? 31.126 0.427 -15.792 1.00 82.00 374 CYS A C 1
ATOM 3038 O O . CYS A 1 374 ? 30.466 1.430 -16.068 1.00 82.00 374 CYS A O 1
ATOM 3040 N N . GLY A 1 375 ? 31.562 0.147 -14.563 1.00 77.44 375 GLY A N 1
ATOM 3041 C CA . GLY A 1 375 ? 31.271 0.928 -13.362 1.00 77.44 375 GLY A CA 1
ATOM 3042 C C . GLY A 1 375 ? 32.303 0.688 -12.256 1.00 77.44 375 GLY A C 1
ATOM 3043 O O . GLY A 1 375 ? 33.400 0.197 -12.516 1.00 77.44 375 GLY A O 1
ATOM 3044 N N . TYR A 1 376 ? 31.956 1.049 -11.023 1.00 76.88 376 TYR A N 1
ATOM 3045 C CA . TYR A 1 376 ? 32.777 0.792 -9.835 1.00 76.88 376 TYR A CA 1
ATOM 3046 C C . TYR A 1 376 ? 32.272 -0.448 -9.086 1.00 76.88 376 TYR A C 1
ATOM 3048 O O . TYR A 1 376 ? 31.077 -0.746 -9.131 1.00 76.88 376 TYR A O 1
ATOM 3056 N N . GLU A 1 377 ? 33.153 -1.155 -8.371 1.00 79.69 377 GLU A N 1
ATOM 3057 C CA . GLU A 1 377 ? 32.796 -2.417 -7.691 1.00 79.69 377 GLU A CA 1
ATOM 3058 C C . GLU A 1 377 ? 31.546 -2.319 -6.784 1.00 79.69 377 GLU A C 1
ATOM 3060 O O . GLU A 1 377 ? 30.695 -3.200 -6.882 1.00 79.69 377 GLU A O 1
ATOM 3065 N N . PRO A 1 378 ? 31.325 -1.259 -5.973 1.00 79.12 378 PRO A N 1
ATOM 3066 C CA . PRO A 1 378 ? 30.097 -1.131 -5.178 1.00 79.12 378 PRO A CA 1
ATOM 3067 C C . PRO A 1 378 ? 28.808 -1.067 -6.013 1.00 79.12 378 PRO A C 1
ATOM 3069 O O . PRO A 1 378 ? 27.790 -1.646 -5.624 1.00 79.12 378 PRO A O 1
ATOM 3072 N N . ASP A 1 379 ? 28.848 -0.400 -7.169 1.00 74.69 379 ASP A N 1
ATOM 3073 C CA . ASP A 1 379 ? 27.696 -0.269 -8.065 1.00 74.69 379 ASP A CA 1
ATOM 3074 C C . ASP A 1 379 ? 27.413 -1.589 -8.779 1.00 74.69 379 ASP A C 1
ATOM 3076 O O . ASP A 1 379 ? 26.268 -2.043 -8.821 1.00 74.69 379 ASP A O 1
ATOM 3080 N N . ILE A 1 380 ? 28.464 -2.255 -9.267 1.00 78.25 380 ILE A N 1
ATOM 3081 C CA . ILE A 1 380 ? 28.357 -3.583 -9.877 1.00 78.25 380 ILE A CA 1
ATOM 3082 C C . ILE A 1 380 ? 27.871 -4.612 -8.844 1.00 78.25 380 ILE A C 1
ATOM 3084 O O . ILE A 1 380 ? 26.987 -5.412 -9.146 1.00 78.25 380 ILE A O 1
ATOM 3088 N N . ALA A 1 381 ? 28.354 -4.560 -7.600 1.00 77.44 381 ALA A N 1
ATOM 3089 C CA . ALA A 1 381 ? 27.900 -5.427 -6.514 1.00 77.44 381 ALA A CA 1
ATOM 3090 C C . ALA A 1 381 ? 26.429 -5.182 -6.130 1.00 77.44 381 ALA A C 1
ATOM 3092 O O . ALA A 1 381 ? 25.705 -6.129 -5.811 1.00 77.44 381 ALA A O 1
ATOM 3093 N N . ARG A 1 382 ? 25.944 -3.933 -6.180 1.00 82.94 382 ARG A N 1
ATOM 3094 C CA . ARG A 1 382 ? 24.510 -3.629 -6.033 1.00 82.94 382 ARG A CA 1
ATOM 3095 C C . ARG A 1 382 ? 23.705 -4.230 -7.184 1.00 82.94 382 ARG A C 1
ATOM 3097 O O . ARG A 1 382 ? 22.716 -4.908 -6.921 1.00 82.94 382 ARG A O 1
ATOM 3104 N N . ILE A 1 383 ? 24.136 -4.026 -8.428 1.00 80.06 383 ILE A N 1
ATOM 3105 C CA . ILE A 1 383 ? 23.465 -4.565 -9.621 1.00 80.06 383 ILE A CA 1
ATOM 3106 C C . ILE A 1 383 ? 23.398 -6.098 -9.566 1.00 80.06 383 ILE A C 1
ATOM 3108 O O . ILE A 1 383 ? 22.358 -6.669 -9.878 1.00 80.06 383 ILE A O 1
ATOM 3112 N N . ARG A 1 384 ? 24.449 -6.776 -9.087 1.00 78.88 384 ARG A N 1
ATOM 3113 C CA . ARG A 1 384 ? 24.437 -8.236 -8.873 1.00 78.88 384 ARG A CA 1
ATOM 3114 C C . ARG A 1 384 ? 23.347 -8.689 -7.891 1.00 78.88 384 ARG A C 1
ATOM 3116 O O . ARG A 1 384 ? 22.786 -9.762 -8.073 1.00 78.88 384 ARG A O 1
ATOM 3123 N N . ARG A 1 385 ? 23.051 -7.897 -6.853 1.00 77.31 385 ARG A N 1
ATOM 3124 C CA . ARG A 1 385 ? 22.047 -8.239 -5.825 1.00 77.31 385 ARG A CA 1
ATOM 3125 C C . ARG A 1 385 ? 20.623 -7.848 -6.208 1.00 77.31 385 ARG A C 1
ATOM 3127 O O . ARG A 1 385 ? 19.686 -8.554 -5.859 1.00 77.31 385 ARG A O 1
ATOM 3134 N N . GLU A 1 386 ? 20.460 -6.709 -6.871 1.00 80.69 386 GLU A N 1
ATOM 3135 C CA . GLU A 1 386 ? 19.159 -6.051 -7.047 1.00 80.69 386 GLU A CA 1
ATOM 3136 C C . GLU A 1 386 ? 18.724 -5.908 -8.514 1.00 80.69 386 GLU A C 1
ATOM 3138 O O . GLU A 1 386 ? 17.592 -5.504 -8.776 1.00 80.69 386 GLU A O 1
ATOM 3143 N N . GLY A 1 387 ? 19.605 -6.211 -9.468 1.00 80.50 387 GLY A N 1
ATOM 3144 C CA . GLY A 1 387 ? 19.410 -5.929 -10.889 1.00 80.50 387 GLY A CA 1
ATOM 3145 C C . GLY A 1 387 ? 19.654 -4.461 -11.269 1.00 80.50 387 GLY A C 1
ATOM 3146 O O . GLY A 1 387 ? 19.962 -3.597 -10.438 1.00 80.50 387 GLY A O 1
ATOM 3147 N N . PHE A 1 388 ? 19.516 -4.178 -12.563 1.00 81.62 388 PHE A N 1
ATOM 3148 C CA . PHE A 1 388 ? 19.605 -2.833 -13.138 1.00 81.62 388 PHE A CA 1
ATOM 3149 C C . PHE A 1 388 ? 18.345 -2.011 -12.841 1.00 81.62 388 PHE A C 1
ATOM 3151 O O . PHE A 1 388 ? 17.234 -2.553 -12.833 1.00 81.62 388 PHE A O 1
ATOM 3158 N N . ARG A 1 389 ? 18.492 -0.692 -12.669 1.00 74.00 389 ARG A N 1
ATOM 3159 C CA . ARG A 1 389 ? 17.373 0.274 -12.612 1.00 74.00 389 ARG A CA 1
ATOM 3160 C C . ARG A 1 389 ? 17.443 1.192 -13.838 1.00 74.00 389 ARG A C 1
ATOM 3162 O O . ARG A 1 389 ? 18.525 1.430 -14.346 1.00 74.00 389 ARG A O 1
ATOM 3169 N N . ASP A 1 390 ? 16.314 1.674 -14.359 1.00 65.69 390 ASP A N 1
ATOM 3170 C CA . ASP A 1 390 ? 16.288 2.544 -15.552 1.00 65.69 390 ASP A CA 1
ATOM 3171 C C . ASP A 1 390 ? 15.874 3.987 -15.189 1.00 65.69 390 ASP A C 1
ATOM 3173 O O . ASP A 1 390 ? 14.727 4.177 -14.773 1.00 65.69 390 ASP A O 1
ATOM 3177 N N . PRO A 1 391 ? 16.740 5.008 -15.346 1.00 61.34 391 PRO A N 1
ATOM 3178 C CA . PRO A 1 391 ? 18.187 4.910 -15.537 1.00 61.34 391 PRO A CA 1
ATOM 3179 C C . PRO A 1 391 ? 18.896 4.604 -14.205 1.00 61.34 391 PRO A C 1
ATOM 3181 O O . PRO A 1 391 ? 18.512 5.120 -13.153 1.00 61.34 391 PRO A O 1
ATOM 3184 N N . ASP A 1 392 ? 19.959 3.803 -14.237 1.00 56.47 392 ASP A N 1
ATOM 3185 C CA . ASP A 1 392 ? 20.896 3.734 -13.116 1.00 56.47 392 ASP A CA 1
ATOM 3186 C C . ASP A 1 392 ? 21.640 5.076 -13.061 1.00 56.47 392 ASP A C 1
ATOM 3188 O O . ASP A 1 392 ? 21.897 5.669 -14.118 1.00 56.47 392 ASP A O 1
ATOM 3192 N N . PRO A 1 393 ? 21.943 5.610 -11.862 1.00 45.97 393 PRO A N 1
ATOM 3193 C CA . PRO A 1 393 ? 22.588 6.907 -11.762 1.00 45.97 393 PRO A CA 1
ATOM 3194 C C . PRO A 1 393 ? 23.879 6.874 -12.588 1.00 45.97 393 PRO A C 1
ATOM 3196 O O . PRO A 1 393 ? 24.625 5.891 -12.495 1.00 45.97 393 PRO A O 1
ATOM 3199 N N . PRO A 1 394 ? 24.154 7.905 -13.413 1.00 46.19 394 PRO A N 1
ATOM 3200 C CA . PRO A 1 394 ? 25.453 8.004 -14.050 1.00 46.19 394 PRO A CA 1
ATOM 3201 C C . PRO A 1 394 ? 26.503 7.851 -12.951 1.00 46.19 394 PRO A C 1
ATOM 3203 O O . PRO A 1 394 ? 26.359 8.452 -11.882 1.00 46.19 394 PRO A O 1
ATOM 3206 N N . SER A 1 395 ? 27.534 7.033 -13.198 1.00 48.66 395 SER A N 1
ATOM 3207 C CA . SER A 1 395 ? 28.759 7.043 -12.389 1.00 48.66 395 SER A CA 1
ATOM 3208 C C . SER A 1 395 ? 29.055 8.493 -12.005 1.00 48.66 395 SER A C 1
ATOM 3210 O O . SER A 1 395 ? 28.905 9.375 -12.855 1.00 48.66 395 SER A O 1
ATOM 3212 N N . SER A 1 396 ? 29.446 8.753 -10.755 1.00 39.78 396 SER A N 1
ATOM 3213 C CA . SER A 1 396 ? 29.660 10.101 -10.195 1.00 39.78 396 SER A CA 1
ATOM 3214 C C . SER A 1 396 ? 30.576 11.024 -11.027 1.00 39.78 396 SER A C 1
ATOM 3216 O O . SER A 1 396 ? 30.674 12.213 -10.734 1.00 39.78 396 SER A O 1
ATOM 3218 N N . TYR A 1 397 ? 31.195 10.506 -12.093 1.00 41.72 397 TYR A N 1
ATOM 3219 C CA . TYR A 1 397 ? 32.048 11.195 -13.058 1.00 41.72 397 TYR A CA 1
ATOM 3220 C C . TYR A 1 397 ? 31.490 11.331 -14.492 1.00 41.72 397 TYR A C 1
ATOM 3222 O O . TYR A 1 397 ? 32.191 11.821 -15.375 1.00 41.72 397 TYR A O 1
ATOM 3230 N N . SER A 1 398 ? 30.248 10.937 -14.782 1.00 46.22 398 SER A N 1
ATOM 3231 C CA . SER A 1 398 ? 29.667 11.065 -16.127 1.00 46.22 398 SER A CA 1
ATOM 3232 C C . SER A 1 398 ? 29.034 12.450 -16.335 1.00 46.22 398 SER A C 1
ATOM 3234 O O . SER A 1 398 ? 27.866 12.676 -16.022 1.00 46.22 398 SER A O 1
ATOM 3236 N N . GLN A 1 399 ? 29.804 13.374 -16.917 1.00 41.62 399 GLN A N 1
ATOM 3237 C CA . GLN A 1 399 ? 29.355 14.697 -17.382 1.00 41.62 399 GLN A CA 1
ATOM 3238 C C . GLN A 1 399 ? 28.677 14.660 -18.777 1.00 41.62 399 GLN A C 1
ATOM 3240 O O . GLN A 1 399 ? 28.792 15.608 -19.550 1.00 41.62 399 GLN A O 1
ATOM 3245 N N . GLU A 1 400 ? 27.973 13.585 -19.150 1.00 47.84 400 GLU A N 1
ATOM 3246 C CA . GLU A 1 400 ? 27.232 13.537 -20.424 1.00 47.84 400 GLU A CA 1
ATOM 3247 C C . GLU A 1 400 ? 25.844 14.185 -20.239 1.00 47.84 400 GLU A C 1
ATOM 3249 O O . GLU A 1 400 ? 24.912 13.587 -19.708 1.00 47.84 400 GLU A O 1
ATOM 3254 N N . LYS A 1 401 ? 25.707 15.450 -20.662 1.00 41.34 401 LYS A N 1
ATOM 3255 C CA . LYS A 1 401 ? 24.536 16.320 -20.420 1.00 41.34 401 LYS A CA 1
ATOM 3256 C C . LYS A 1 401 ? 23.222 15.921 -21.126 1.00 41.34 401 LYS A C 1
ATOM 3258 O O . LYS A 1 401 ? 22.249 16.654 -20.9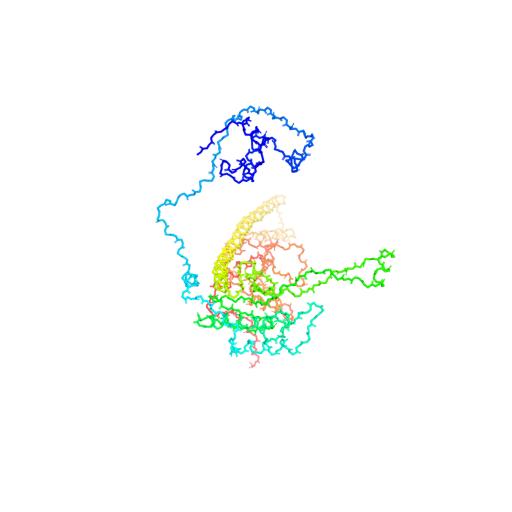83 1.00 41.34 401 LYS A O 1
ATOM 3263 N N . ALA A 1 402 ? 23.164 14.810 -21.864 1.00 51.31 402 ALA A N 1
ATOM 3264 C CA . ALA A 1 402 ? 21.946 14.330 -22.535 1.00 51.31 402 ALA A CA 1
ATOM 3265 C C . ALA A 1 402 ? 22.087 12.879 -23.050 1.00 51.31 402 ALA A C 1
ATOM 3267 O O . ALA A 1 402 ? 21.943 12.623 -24.244 1.00 51.31 402 ALA A O 1
ATOM 3268 N N . ALA A 1 403 ? 22.411 11.919 -22.182 1.00 55.91 403 ALA A N 1
ATOM 3269 C CA . ALA A 1 403 ? 22.384 10.508 -22.574 1.00 55.91 403 ALA A CA 1
ATOM 3270 C C . ALA A 1 403 ? 20.924 10.011 -22.737 1.00 55.91 403 ALA A C 1
ATOM 3272 O O . ALA A 1 403 ? 20.080 10.370 -21.910 1.00 55.91 403 ALA A O 1
ATOM 3273 N N . PRO A 1 404 ? 20.597 9.205 -23.768 1.00 64.19 404 PRO A N 1
ATOM 3274 C CA . PRO A 1 404 ? 19.275 8.593 -23.887 1.00 64.19 404 PRO A CA 1
ATOM 3275 C C . PRO A 1 404 ? 18.943 7.718 -22.664 1.00 64.19 404 PRO A C 1
ATOM 3277 O O . PRO A 1 404 ? 19.857 7.163 -22.049 1.00 64.19 404 PRO A O 1
ATOM 3280 N N . PRO A 1 405 ? 17.653 7.561 -22.312 1.00 68.12 405 PRO A N 1
ATOM 3281 C CA . PRO A 1 405 ? 17.244 6.690 -21.214 1.00 68.12 405 PRO A CA 1
ATOM 3282 C C . PRO A 1 405 ? 17.639 5.234 -21.506 1.00 68.12 405 PRO A C 1
ATOM 3284 O O . PRO A 1 405 ? 17.409 4.736 -22.609 1.00 68.12 405 PRO A O 1
ATOM 3287 N N . GLY A 1 406 ? 18.234 4.562 -20.521 1.00 75.38 406 GLY A N 1
ATOM 3288 C CA . GLY A 1 406 ? 18.689 3.177 -20.621 1.00 75.38 406 GLY A CA 1
ATOM 3289 C C . GLY A 1 406 ? 20.066 2.941 -19.997 1.00 75.38 406 GLY A C 1
ATOM 3290 O O . GLY A 1 406 ? 20.824 3.863 -19.695 1.00 75.38 406 GLY A O 1
ATOM 3291 N N . ILE A 1 407 ? 20.409 1.668 -19.819 1.00 83.31 407 ILE A N 1
ATOM 3292 C CA . ILE A 1 407 ? 21.707 1.226 -19.318 1.00 83.31 407 ILE A CA 1
ATOM 3293 C C . ILE A 1 407 ? 22.739 1.306 -20.432 1.00 83.31 407 ILE A C 1
ATOM 3295 O O . ILE A 1 407 ? 22.600 0.668 -21.480 1.00 83.31 407 ILE A O 1
ATOM 3299 N N . ARG A 1 408 ? 23.818 2.047 -20.174 1.00 85.06 408 ARG A N 1
ATOM 3300 C CA . ARG A 1 408 ? 24.935 2.154 -21.106 1.00 85.06 408 ARG A CA 1
ATOM 3301 C C . ARG A 1 408 ? 25.713 0.841 -21.171 1.00 85.06 408 ARG A C 1
ATOM 3303 O O . ARG A 1 408 ? 26.302 0.420 -20.173 1.00 85.06 408 ARG A O 1
ATOM 3310 N N . LEU A 1 409 ? 25.776 0.256 -22.361 1.00 87.00 409 LEU A N 1
ATOM 3311 C CA . LEU A 1 409 ? 26.665 -0.839 -22.725 1.00 87.00 409 LEU A CA 1
ATOM 3312 C C . LEU A 1 409 ? 27.636 -0.392 -23.817 1.00 87.00 409 LEU A C 1
ATOM 3314 O O . LEU A 1 409 ? 27.298 0.443 -24.655 1.00 87.00 409 LEU A O 1
ATOM 3318 N N . GLN A 1 410 ? 28.832 -0.968 -23.841 1.00 86.38 410 GLN A N 1
ATOM 3319 C CA . GLN A 1 410 ? 29.839 -0.660 -24.855 1.00 86.38 410 GLN A CA 1
ATOM 3320 C C . GLN A 1 410 ? 30.581 -1.907 -25.325 1.00 86.38 410 GLN A C 1
ATOM 3322 O O . GLN A 1 410 ? 30.809 -2.831 -24.554 1.00 86.38 410 GLN A O 1
ATOM 3327 N N . ASN A 1 411 ? 30.996 -1.933 -26.590 1.00 84.00 411 ASN A N 1
ATOM 3328 C CA . ASN A 1 411 ? 31.690 -3.085 -27.184 1.00 84.00 411 ASN A CA 1
ATOM 3329 C C . ASN A 1 411 ? 33.199 -3.157 -26.869 1.00 84.00 411 ASN A C 1
ATOM 3331 O O . ASN A 1 411 ? 33.913 -3.974 -27.449 1.00 84.00 411 ASN A O 1
ATOM 3335 N N . ARG A 1 412 ? 33.696 -2.294 -25.977 1.00 81.38 412 ARG A N 1
ATOM 3336 C CA . ARG A 1 412 ? 35.084 -2.274 -25.512 1.00 81.38 412 ARG A CA 1
ATOM 3337 C C . ARG A 1 412 ? 35.107 -2.177 -23.991 1.00 81.38 412 ARG A C 1
ATOM 3339 O O . ARG A 1 412 ? 34.500 -1.273 -23.424 1.00 81.38 412 ARG A O 1
ATOM 3346 N N . ARG A 1 413 ? 35.827 -3.088 -23.336 1.00 77.69 413 ARG A N 1
ATOM 3347 C CA . ARG A 1 413 ? 36.039 -3.044 -21.886 1.00 77.69 413 ARG A CA 1
ATOM 3348 C C . ARG A 1 413 ? 36.980 -1.888 -21.537 1.00 77.69 413 ARG A C 1
ATOM 3350 O O . ARG A 1 413 ? 38.015 -1.712 -22.180 1.00 77.69 413 ARG A O 1
ATOM 3357 N N . TRP A 1 414 ? 36.614 -1.104 -20.528 1.00 66.94 414 TRP A N 1
ATOM 3358 C CA . TRP A 1 414 ? 37.471 -0.058 -19.975 1.00 66.94 414 TRP A CA 1
ATOM 3359 C C . TRP A 1 414 ? 38.162 -0.595 -18.712 1.00 66.94 414 TRP A C 1
ATOM 3361 O O . TRP A 1 414 ? 37.476 -1.051 -17.806 1.00 66.94 414 TRP A O 1
ATOM 3371 N N . ASN A 1 415 ? 39.500 -0.544 -18.662 1.00 58.31 415 ASN A N 1
ATOM 3372 C CA . ASN A 1 415 ? 40.323 -1.061 -17.555 1.00 58.31 415 ASN A CA 1
ATOM 3373 C C . ASN A 1 415 ? 41.091 0.015 -16.748 1.00 58.31 415 ASN A C 1
ATOM 3375 O O . ASN A 1 415 ? 42.064 -0.326 -16.084 1.00 58.31 415 ASN A O 1
ATOM 3379 N N . SER A 1 416 ? 40.743 1.308 -16.791 1.00 53.81 416 SER A N 1
ATOM 3380 C CA . SER A 1 416 ? 41.564 2.320 -16.093 1.00 53.81 416 SER A CA 1
ATOM 3381 C C . SER A 1 416 ? 40.955 2.774 -14.764 1.00 53.81 416 SER A C 1
ATOM 3383 O O . SER A 1 416 ? 40.007 3.558 -14.762 1.00 53.81 416 SER A O 1
ATOM 3385 N N . GLY A 1 417 ? 41.546 2.332 -13.648 1.00 56.88 417 GLY A N 1
ATOM 3386 C CA . GLY A 1 417 ? 41.317 2.878 -12.303 1.00 56.88 417 GLY A CA 1
ATOM 3387 C C . GLY A 1 417 ? 41.266 1.819 -11.194 1.00 56.88 417 GLY A C 1
ATOM 3388 O O . GLY A 1 417 ? 40.800 0.703 -11.413 1.00 56.88 417 GLY A O 1
ATOM 3389 N N . TRP A 1 418 ? 41.719 2.177 -9.987 1.00 48.12 418 TRP A N 1
ATOM 3390 C CA . TRP A 1 418 ? 41.576 1.348 -8.781 1.00 48.12 418 TRP A CA 1
ATOM 3391 C C . TRP A 1 418 ? 40.092 1.147 -8.439 1.00 48.12 418 TRP A C 1
ATOM 3393 O O . TRP A 1 418 ? 39.429 2.105 -8.055 1.00 48.12 418 TRP A O 1
ATOM 3403 N N . GLY A 1 419 ? 39.574 -0.081 -8.554 1.00 59.47 419 GLY A N 1
ATOM 3404 C CA . GLY A 1 419 ? 38.164 -0.414 -8.281 1.00 59.47 419 GLY A CA 1
ATOM 3405 C C . GLY A 1 419 ? 37.234 -0.395 -9.503 1.00 59.47 419 GLY A C 1
ATOM 3406 O O . GLY A 1 419 ? 36.014 -0.451 -9.336 1.00 59.47 419 GLY A O 1
ATOM 3407 N N . ALA A 1 420 ? 37.792 -0.320 -10.718 1.00 70.06 420 ALA A N 1
ATOM 3408 C CA . ALA A 1 420 ? 37.038 -0.470 -11.959 1.00 70.06 420 ALA A CA 1
ATOM 3409 C C . ALA A 1 420 ? 36.519 -1.908 -12.122 1.00 70.06 420 ALA A C 1
ATOM 3411 O O . ALA A 1 420 ? 37.287 -2.867 -12.085 1.00 70.06 420 ALA A O 1
ATOM 3412 N N . ALA A 1 421 ? 35.218 -2.035 -12.362 1.00 75.81 421 ALA A N 1
ATOM 3413 C CA . ALA A 1 421 ? 34.523 -3.300 -12.534 1.00 75.81 421 ALA A CA 1
ATOM 3414 C C . ALA A 1 421 ? 33.650 -3.257 -13.792 1.00 75.81 421 ALA A C 1
ATOM 3416 O O . ALA A 1 421 ? 33.239 -2.191 -14.262 1.00 75.81 421 ALA A O 1
ATOM 3417 N N . ALA A 1 422 ? 33.365 -4.419 -14.372 1.00 78.06 422 ALA A N 1
ATOM 3418 C CA . ALA A 1 422 ? 32.509 -4.503 -15.545 1.00 78.06 422 ALA A CA 1
ATOM 3419 C C . ALA A 1 422 ? 31.588 -5.716 -15.470 1.00 78.06 422 ALA A C 1
ATOM 3421 O O . ALA A 1 422 ? 32.000 -6.795 -15.057 1.00 78.06 422 ALA A O 1
ATOM 3422 N N . PHE A 1 423 ? 30.351 -5.529 -15.918 1.00 80.00 423 PHE A N 1
ATOM 3423 C CA . PHE A 1 423 ? 29.435 -6.620 -16.205 1.00 80.00 423 PHE A CA 1
ATOM 3424 C C . PHE A 1 423 ? 29.546 -6.970 -17.690 1.00 80.00 423 PHE A C 1
ATOM 3426 O O . PHE A 1 423 ? 29.308 -6.108 -18.540 1.00 80.00 423 PHE A O 1
ATOM 3433 N N . GLU A 1 424 ? 29.941 -8.203 -18.003 1.00 85.25 424 GLU A N 1
ATOM 3434 C CA . GLU A 1 424 ? 30.009 -8.711 -19.376 1.00 85.25 424 GLU A CA 1
ATOM 3435 C C . GLU A 1 424 ? 28.659 -9.302 -19.788 1.00 85.25 424 GLU A C 1
ATOM 3437 O O . GLU A 1 424 ? 28.032 -10.058 -19.051 1.00 85.25 424 GLU A O 1
ATOM 3442 N N . PHE A 1 425 ? 28.222 -8.950 -20.991 1.00 84.06 425 PHE A N 1
ATOM 3443 C CA . PHE A 1 425 ? 27.026 -9.472 -21.619 1.00 84.06 425 PHE A CA 1
ATOM 3444 C C . PHE A 1 425 ? 27.359 -10.035 -22.990 1.00 84.06 425 PHE A C 1
ATOM 3446 O O . PHE A 1 425 ? 28.040 -9.389 -23.787 1.00 84.06 425 PHE A O 1
ATOM 3453 N N . GLU A 1 426 ? 26.781 -11.187 -23.301 1.00 86.44 426 GLU A N 1
ATOM 3454 C CA . GLU A 1 426 ? 26.735 -11.715 -24.655 1.00 86.44 426 GLU A CA 1
ATOM 3455 C C . GLU A 1 426 ? 25.290 -11.637 -25.158 1.00 86.44 426 GLU A C 1
ATOM 3457 O O . GLU A 1 426 ? 24.426 -12.405 -24.738 1.00 86.44 426 GLU A O 1
ATOM 3462 N N . LEU A 1 427 ? 25.003 -10.634 -25.995 1.00 86.06 427 LEU A N 1
ATOM 3463 C CA . LEU A 1 427 ? 23.635 -10.293 -26.404 1.00 86.06 427 LEU A CA 1
ATOM 3464 C C . LEU A 1 427 ? 23.452 -10.442 -27.910 1.00 86.06 427 LEU A C 1
ATOM 3466 O O . LEU A 1 427 ? 24.331 -10.008 -28.657 1.00 86.06 427 LEU A O 1
ATOM 3470 N N . PRO A 1 428 ? 22.308 -10.969 -28.386 1.00 86.19 428 PRO A N 1
ATOM 3471 C CA . PRO A 1 428 ? 22.025 -11.001 -29.811 1.00 86.19 428 PRO A CA 1
ATOM 3472 C C . PRO A 1 428 ? 22.047 -9.594 -30.408 1.00 86.19 428 PRO A C 1
ATOM 3474 O O . PRO A 1 428 ? 21.365 -8.696 -29.904 1.00 86.19 428 PRO A O 1
ATOM 3477 N N . GLU A 1 429 ? 22.784 -9.397 -31.504 1.00 84.25 429 GLU A N 1
ATOM 3478 C CA . GLU A 1 429 ? 22.919 -8.070 -32.124 1.00 84.25 429 GLU A CA 1
ATOM 3479 C C . GLU A 1 429 ? 21.547 -7.479 -32.479 1.00 84.25 429 GLU A C 1
ATOM 3481 O O . GLU A 1 429 ? 21.298 -6.303 -32.233 1.00 84.25 429 GLU A O 1
ATOM 3486 N N . ALA A 1 430 ? 20.616 -8.310 -32.956 1.00 83.06 430 ALA A N 1
ATOM 3487 C CA . ALA A 1 430 ? 19.256 -7.899 -33.303 1.00 83.06 430 ALA A CA 1
ATOM 3488 C C . ALA A 1 430 ? 18.456 -7.310 -32.122 1.00 83.06 430 ALA A C 1
ATOM 3490 O O . ALA A 1 430 ? 17.566 -6.491 -32.339 1.00 83.06 430 ALA A O 1
ATOM 3491 N N . VAL A 1 431 ? 18.765 -7.713 -30.885 1.00 84.31 431 VAL A N 1
ATOM 3492 C CA . VAL A 1 431 ? 18.067 -7.252 -29.674 1.00 84.31 431 VAL A CA 1
ATOM 3493 C C . VAL A 1 431 ? 18.583 -5.886 -29.222 1.00 84.31 431 VAL A C 1
ATOM 3495 O O . VAL A 1 431 ? 17.801 -5.055 -28.764 1.00 84.31 431 VAL A O 1
ATOM 3498 N N . VAL A 1 432 ? 19.889 -5.643 -29.364 1.00 87.56 432 VAL A N 1
ATOM 3499 C CA . VAL A 1 432 ? 20.547 -4.410 -28.897 1.00 87.56 432 VAL A CA 1
ATOM 3500 C C . VAL A 1 432 ? 20.683 -3.345 -29.979 1.00 87.56 432 VAL A C 1
ATOM 3502 O O . VAL A 1 432 ? 20.786 -2.169 -29.648 1.00 87.56 432 VAL A O 1
ATOM 3505 N N . LEU A 1 433 ? 20.629 -3.723 -31.260 1.00 87.44 433 LEU A N 1
ATOM 3506 C CA . LEU A 1 433 ? 20.723 -2.809 -32.399 1.00 87.44 433 LEU A CA 1
ATOM 3507 C C . LEU A 1 433 ? 19.786 -1.591 -32.291 1.00 87.44 433 LEU A C 1
ATOM 3509 O O . LEU A 1 433 ? 20.282 -0.491 -32.532 1.00 87.44 433 LEU A O 1
ATOM 3513 N N . PRO A 1 434 ? 18.501 -1.722 -31.882 1.00 88.25 434 PRO A N 1
ATOM 3514 C CA . PRO A 1 434 ? 17.599 -0.575 -31.705 1.00 88.25 434 PRO A CA 1
ATOM 3515 C C . PRO A 1 434 ? 18.125 0.499 -30.749 1.00 88.25 434 PRO A C 1
ATOM 3517 O O . PRO A 1 434 ? 17.744 1.658 -30.846 1.00 88.25 434 PRO A O 1
ATOM 3520 N N . TYR A 1 435 ? 19.001 0.109 -29.827 1.00 87.06 435 TYR A N 1
ATOM 3521 C CA . TYR A 1 435 ? 19.523 0.948 -28.756 1.00 87.06 435 TYR A CA 1
ATOM 3522 C C . TYR A 1 435 ? 20.930 1.481 -29.038 1.00 87.06 435 TYR A C 1
ATOM 3524 O O . TYR A 1 435 ? 21.538 2.093 -28.161 1.00 87.06 435 TYR A O 1
ATOM 3532 N N . GLU A 1 436 ? 21.482 1.219 -30.223 1.00 86.88 436 GLU A N 1
ATOM 3533 C CA . GLU A 1 436 ? 22.824 1.652 -30.597 1.00 86.88 436 GLU A CA 1
ATOM 3534 C C . GLU A 1 436 ? 22.869 3.163 -30.855 1.00 86.88 436 GLU A C 1
ATOM 3536 O O . GLU A 1 436 ? 22.208 3.680 -31.755 1.00 86.88 436 GLU A O 1
ATOM 3541 N N . VAL A 1 437 ? 23.734 3.853 -30.116 1.00 78.62 437 VAL A N 1
ATOM 3542 C CA . VAL A 1 437 ? 24.064 5.265 -30.308 1.00 78.62 437 VAL A CA 1
ATOM 3543 C C . VAL A 1 437 ? 25.517 5.320 -30.744 1.00 78.62 437 VAL A C 1
ATOM 3545 O O . VAL A 1 437 ? 26.430 4.995 -29.989 1.00 78.62 437 VAL A O 1
ATOM 3548 N N . THR A 1 438 ? 25.751 5.646 -32.008 1.00 69.88 438 THR A N 1
ATOM 3549 C CA . THR A 1 438 ? 27.100 5.713 -32.575 1.00 69.88 438 THR A CA 1
ATOM 3550 C C . THR A 1 438 ? 27.238 7.011 -33.348 1.00 69.88 438 THR A C 1
ATOM 3552 O O . THR A 1 438 ? 26.527 7.210 -34.324 1.00 69.88 438 THR A O 1
ATOM 3555 N N . GLU A 1 439 ? 28.161 7.870 -32.916 1.00 61.97 439 GLU A N 1
ATOM 3556 C CA . GLU A 1 439 ? 28.455 9.162 -33.556 1.00 61.97 439 GLU A CA 1
ATOM 3557 C C . GLU A 1 439 ? 29.291 8.999 -34.840 1.00 61.97 439 GLU A C 1
ATOM 3559 O O . GLU A 1 439 ? 29.254 9.846 -35.727 1.00 61.97 439 GLU A O 1
ATOM 3564 N N . SER A 1 440 ? 30.042 7.897 -34.964 1.00 62.56 440 SER A N 1
ATOM 3565 C CA . SER A 1 440 ? 30.841 7.555 -36.146 1.00 62.56 440 SER A CA 1
ATOM 3566 C C . SER A 1 440 ? 31.221 6.073 -36.145 1.00 62.56 440 SER A C 1
ATOM 3568 O O . SER A 1 440 ? 31.420 5.479 -35.088 1.00 62.56 440 SER A O 1
ATOM 3570 N N . VAL A 1 441 ? 31.385 5.474 -37.331 1.00 63.16 441 VAL A N 1
ATOM 3571 C CA . VAL A 1 441 ? 31.830 4.073 -37.510 1.00 63.16 441 VAL A CA 1
ATOM 3572 C C . VAL A 1 441 ? 33.231 3.817 -36.923 1.00 63.16 441 VAL A C 1
ATOM 3574 O O . VAL A 1 441 ? 33.599 2.674 -36.669 1.00 63.16 441 VAL A O 1
ATOM 3577 N N . LEU A 1 442 ? 33.995 4.884 -36.672 1.00 61.06 442 LEU A N 1
ATOM 3578 C CA . LEU A 1 442 ? 35.339 4.856 -36.088 1.00 61.06 442 LEU A CA 1
ATOM 3579 C C . LEU A 1 442 ? 35.353 4.823 -34.549 1.00 61.06 442 LEU A C 1
ATOM 3581 O O . LEU A 1 442 ? 36.403 4.597 -33.950 1.00 61.06 442 LEU A O 1
ATOM 3585 N N . VAL A 1 443 ? 34.211 5.065 -33.899 1.00 69.50 443 VAL A N 1
ATOM 3586 C CA . VAL A 1 443 ? 34.089 5.143 -32.435 1.00 69.50 443 VAL A CA 1
ATOM 3587 C C . VAL A 1 443 ? 33.546 3.810 -31.894 1.00 69.50 443 VAL A C 1
ATOM 3589 O O . VAL A 1 443 ? 32.732 3.167 -32.563 1.00 69.50 443 VAL A O 1
ATOM 3592 N N . PRO A 1 444 ? 33.966 3.358 -30.692 1.00 72.62 444 PRO A N 1
ATOM 3593 C CA . PRO A 1 444 ? 33.371 2.194 -30.039 1.00 72.62 444 PRO A CA 1
ATOM 3594 C C . PRO A 1 444 ? 31.845 2.305 -29.963 1.00 72.62 444 PRO A C 1
ATOM 3596 O O . PRO A 1 444 ? 31.298 3.369 -29.671 1.00 72.62 444 PRO A O 1
ATOM 3599 N N . ARG A 1 445 ? 31.158 1.188 -30.204 1.00 82.44 445 ARG A N 1
ATOM 3600 C CA . ARG A 1 445 ? 29.694 1.132 -30.213 1.00 82.44 445 ARG A CA 1
ATOM 3601 C C . ARG A 1 445 ? 29.190 1.312 -28.790 1.00 82.44 445 ARG A C 1
ATOM 3603 O O . ARG A 1 445 ? 29.570 0.534 -27.910 1.00 82.44 445 ARG A O 1
ATOM 3610 N N . LYS A 1 446 ? 28.325 2.303 -28.588 1.00 86.56 446 LYS A N 1
ATOM 3611 C CA . LYS A 1 446 ? 27.584 2.511 -27.344 1.00 86.56 446 LYS A CA 1
ATOM 3612 C C . LYS A 1 446 ? 26.133 2.087 -27.556 1.00 86.56 446 LYS A C 1
ATOM 3614 O O . LYS A 1 446 ? 25.570 2.300 -28.627 1.00 86.56 446 LYS A O 1
ATOM 3619 N N . PHE A 1 447 ? 25.527 1.502 -26.535 1.00 87.62 447 PHE A N 1
ATOM 3620 C CA . PHE A 1 447 ? 24.128 1.090 -26.534 1.00 87.62 447 PHE A CA 1
ATOM 3621 C C . PHE A 1 447 ? 23.460 1.565 -25.250 1.00 87.62 447 PHE A C 1
ATOM 3623 O O . PHE A 1 447 ? 24.080 1.482 -24.196 1.00 87.62 447 PHE A O 1
ATOM 3630 N N . TYR A 1 448 ? 22.212 2.018 -25.322 1.00 86.88 448 TYR A N 1
ATOM 3631 C CA . TYR A 1 448 ? 21.414 2.420 -24.157 1.00 86.88 448 TYR A CA 1
ATOM 3632 C C . TYR A 1 448 ? 20.212 1.487 -24.019 1.00 86.88 448 TYR A C 1
ATOM 3634 O O . TYR A 1 448 ? 19.137 1.738 -24.557 1.00 86.88 448 TYR A O 1
ATOM 3642 N N . VAL A 1 449 ? 20.430 0.349 -23.360 1.00 86.56 449 VAL A N 1
ATOM 3643 C CA . VAL A 1 449 ? 19.478 -0.769 -23.325 1.00 86.56 449 VAL A CA 1
ATOM 3644 C C . VAL A 1 449 ? 18.582 -0.673 -22.084 1.00 86.56 449 VAL A C 1
ATOM 3646 O O . VAL A 1 449 ? 19.104 -0.481 -20.987 1.00 86.56 449 VAL A O 1
ATOM 3649 N N . PRO A 1 450 ? 17.251 -0.846 -22.186 1.00 85.44 450 PRO A N 1
ATOM 3650 C CA . PRO A 1 450 ? 16.363 -0.793 -21.028 1.00 85.44 450 PRO A CA 1
ATOM 3651 C C . PRO A 1 450 ? 16.731 -1.824 -19.958 1.00 85.44 450 PRO A C 1
ATOM 3653 O O . PRO A 1 450 ? 16.957 -2.999 -20.263 1.00 85.44 450 PRO A O 1
ATOM 3656 N N . ALA A 1 451 ? 16.705 -1.409 -18.689 1.00 82.94 451 ALA A N 1
ATOM 3657 C CA . ALA A 1 451 ? 17.052 -2.276 -17.561 1.00 82.94 451 ALA A CA 1
ATOM 3658 C C . ALA A 1 451 ? 16.188 -3.542 -17.506 1.00 82.94 451 ALA A C 1
ATOM 3660 O O . ALA A 1 451 ? 16.685 -4.618 -17.209 1.00 82.94 451 ALA A O 1
ATOM 3661 N N . LEU A 1 452 ? 14.902 -3.443 -17.853 1.00 80.69 452 LEU A N 1
ATOM 3662 C CA . LEU A 1 452 ? 13.990 -4.589 -17.877 1.00 80.69 452 LEU A CA 1
ATOM 3663 C C . LEU A 1 452 ? 14.396 -5.657 -18.906 1.00 80.69 452 LEU A C 1
ATOM 3665 O O . LEU A 1 452 ? 14.204 -6.844 -18.649 1.00 80.69 452 LEU A O 1
ATOM 3669 N N . LEU A 1 453 ? 14.999 -5.263 -20.033 1.00 81.88 453 LEU A N 1
ATOM 3670 C CA . LEU A 1 453 ? 15.517 -6.214 -21.016 1.00 81.88 453 LEU A CA 1
ATOM 3671 C C . LEU A 1 453 ? 16.760 -6.933 -20.479 1.00 81.88 453 LEU A C 1
ATOM 3673 O O . LEU A 1 453 ? 16.837 -8.156 -20.561 1.00 81.88 453 LEU A O 1
ATOM 3677 N N . LEU A 1 454 ? 17.687 -6.194 -19.864 1.00 84.00 454 LEU A N 1
ATOM 3678 C CA . LEU A 1 454 ? 18.878 -6.777 -19.241 1.00 84.00 454 LEU A CA 1
ATOM 3679 C C . LEU A 1 454 ? 18.513 -7.667 -18.050 1.00 84.00 454 LEU A C 1
ATOM 3681 O O . LEU A 1 454 ? 18.966 -8.802 -17.982 1.00 84.00 454 LEU A O 1
ATOM 3685 N N . ASN A 1 455 ? 17.621 -7.214 -17.170 1.00 82.69 455 ASN A N 1
ATOM 3686 C CA . ASN A 1 455 ? 17.155 -7.978 -16.015 1.00 82.69 455 ASN A CA 1
ATOM 3687 C C . ASN A 1 455 ? 16.431 -9.258 -16.437 1.00 82.69 455 ASN A C 1
ATOM 3689 O O . ASN A 1 455 ? 16.634 -10.295 -15.816 1.00 82.69 455 ASN A O 1
ATOM 3693 N N . ARG A 1 456 ? 15.635 -9.242 -17.517 1.00 77.38 456 ARG A N 1
ATOM 3694 C CA . ARG A 1 456 ? 15.052 -10.481 -18.059 1.00 77.38 456 ARG A CA 1
ATOM 3695 C C . ARG A 1 456 ? 16.150 -11.471 -18.453 1.00 77.38 456 ARG A C 1
ATOM 3697 O O . ARG A 1 456 ? 16.027 -12.650 -18.159 1.00 77.38 456 ARG A O 1
ATOM 3704 N N . ILE A 1 457 ? 17.231 -11.006 -19.067 1.00 74.88 457 ILE A N 1
ATOM 3705 C CA . ILE A 1 457 ? 18.343 -11.867 -19.489 1.00 74.88 457 ILE A CA 1
ATOM 3706 C C . ILE A 1 457 ? 19.133 -12.390 -18.278 1.00 74.88 457 ILE A C 1
ATOM 3708 O O . ILE A 1 457 ? 19.495 -13.562 -18.253 1.00 74.88 457 ILE A O 1
ATOM 3712 N N . LEU A 1 458 ? 19.312 -11.566 -17.243 1.00 69.12 458 LEU A N 1
ATOM 3713 C CA . LEU A 1 458 ? 19.946 -11.963 -15.980 1.00 69.12 458 LEU A CA 1
ATOM 3714 C C . LEU A 1 458 ? 19.110 -12.976 -15.187 1.00 69.12 458 LEU A C 1
ATOM 3716 O O . LEU A 1 458 ? 19.666 -13.887 -14.588 1.00 69.12 458 LEU A O 1
ATOM 3720 N N . HIS A 1 459 ? 17.782 -12.833 -15.182 1.00 59.72 459 HIS A N 1
ATOM 3721 C CA . HIS A 1 459 ? 16.883 -13.673 -14.383 1.00 59.72 459 HIS A CA 1
ATOM 3722 C C . HIS A 1 459 ? 16.392 -14.941 -15.103 1.00 59.72 459 HIS A C 1
ATOM 3724 O O . HIS A 1 459 ? 15.932 -15.861 -14.435 1.00 59.72 459 HIS A O 1
ATOM 3730 N N . TYR A 1 460 ? 16.494 -15.029 -16.435 1.00 44.81 460 TYR A N 1
ATOM 3731 C CA . TYR A 1 460 ? 16.139 -16.238 -17.201 1.00 44.81 460 TYR A CA 1
ATOM 3732 C C . TYR A 1 460 ? 17.341 -17.161 -17.494 1.00 44.81 460 TYR A C 1
ATOM 3734 O O . TYR A 1 460 ? 17.172 -18.217 -18.105 1.00 44.81 460 TYR A O 1
ATOM 3742 N N . GLY A 1 461 ? 18.543 -16.812 -17.025 1.00 37.34 461 GLY A N 1
ATOM 3743 C CA . GLY A 1 461 ? 19.760 -17.612 -17.165 1.00 37.34 461 GLY A CA 1
ATOM 3744 C C . GLY A 1 461 ? 20.205 -18.309 -15.872 1.00 37.34 461 GLY A C 1
ATOM 3745 O O . GLY A 1 461 ? 21.171 -17.868 -15.266 1.00 37.34 461 GLY A O 1
ATOM 3746 N N . ARG A 1 462 ? 19.573 -19.453 -15.554 1.00 34.44 462 ARG A N 1
ATOM 3747 C CA . ARG A 1 462 ? 19.981 -20.553 -14.633 1.00 34.44 462 ARG A CA 1
ATOM 3748 C C . ARG A 1 462 ? 19.370 -20.628 -13.211 1.00 34.44 462 ARG A C 1
ATOM 3750 O O . ARG A 1 462 ? 19.239 -19.607 -12.544 1.00 34.44 462 ARG A O 1
ATOM 3757 N N . PRO A 1 463 ? 19.099 -21.860 -12.710 1.00 33.31 463 PRO A N 1
ATOM 3758 C CA . PRO A 1 463 ? 18.656 -22.134 -11.334 1.00 33.31 463 PRO A CA 1
ATOM 3759 C C . PRO A 1 463 ? 19.688 -21.860 -10.222 1.00 33.31 463 PRO A C 1
ATOM 3761 O O . PRO A 1 463 ? 19.298 -21.850 -9.062 1.00 33.31 463 PRO A O 1
ATOM 3764 N N . ASP A 1 464 ? 20.965 -21.605 -10.541 1.00 33.25 464 ASP A N 1
ATOM 3765 C CA . ASP A 1 464 ? 22.056 -21.630 -9.544 1.00 33.25 464 ASP A CA 1
ATOM 3766 C C . ASP A 1 464 ? 22.828 -20.303 -9.389 1.00 33.25 464 ASP A C 1
ATOM 3768 O O . ASP A 1 464 ? 24.007 -20.304 -9.039 1.00 33.25 464 ASP A O 1
ATOM 3772 N N . GLY A 1 465 ? 22.190 -19.156 -9.652 1.00 38.78 465 GLY A N 1
ATOM 3773 C CA . GLY A 1 465 ? 22.594 -17.854 -9.089 1.00 38.78 465 GLY A CA 1
ATOM 3774 C C . GLY A 1 465 ? 24.056 -17.404 -9.253 1.00 38.78 465 GLY A C 1
ATOM 3775 O O . GLY A 1 465 ? 24.527 -16.603 -8.449 1.00 38.78 465 GLY A O 1
ATOM 3776 N N . THR A 1 466 ? 24.787 -17.882 -10.260 1.00 33.28 466 THR A N 1
ATOM 3777 C CA . THR A 1 466 ? 26.202 -17.542 -10.465 1.00 33.28 466 THR A CA 1
ATOM 3778 C C . THR A 1 466 ? 26.406 -16.898 -11.832 1.00 33.28 466 THR A C 1
ATOM 3780 O O . THR A 1 466 ? 26.240 -17.521 -12.881 1.00 33.28 466 THR A O 1
ATOM 3783 N N . ALA A 1 467 ? 26.754 -15.608 -11.810 1.00 38.12 467 ALA A N 1
ATOM 3784 C CA . ALA A 1 467 ? 27.337 -14.919 -12.953 1.00 38.12 467 ALA A CA 1
ATOM 3785 C C . ALA A 1 467 ? 28.730 -15.515 -13.211 1.00 38.12 467 ALA A C 1
ATOM 3787 O O . ALA A 1 467 ? 29.488 -15.718 -12.264 1.00 38.12 467 ALA A O 1
ATOM 3788 N N . VAL A 1 468 ? 29.055 -15.821 -14.470 1.00 35.09 468 VAL A N 1
ATOM 3789 C CA . VAL A 1 468 ? 30.385 -16.327 -14.831 1.00 35.09 468 VAL A CA 1
ATOM 3790 C C . VAL A 1 468 ? 31.397 -15.206 -14.619 1.00 35.09 468 VAL A C 1
ATOM 3792 O O . VAL A 1 468 ? 31.325 -14.159 -15.261 1.00 35.09 468 VAL A O 1
ATOM 3795 N N . ASP A 1 469 ? 32.310 -15.444 -13.688 1.00 36.31 469 ASP A N 1
ATOM 3796 C CA . ASP A 1 469 ? 33.459 -14.603 -13.412 1.00 36.31 469 ASP A CA 1
ATOM 3797 C C . ASP A 1 469 ? 34.543 -14.881 -14.463 1.00 36.31 469 ASP A C 1
ATOM 3799 O O . ASP A 1 469 ? 35.020 -16.006 -14.594 1.00 36.31 469 ASP A O 1
ATOM 3803 N N . THR A 1 470 ? 34.905 -13.873 -15.253 1.00 36.97 470 THR A N 1
ATOM 3804 C CA . THR A 1 470 ? 36.099 -13.899 -16.119 1.00 36.97 470 THR A CA 1
ATOM 3805 C C . THR A 1 470 ? 37.145 -12.886 -15.652 1.00 36.97 470 THR A C 1
ATOM 3807 O O . THR A 1 470 ? 37.992 -12.459 -16.438 1.00 36.97 470 THR A O 1
ATOM 3810 N N . SER A 1 471 ? 37.095 -12.461 -14.384 1.00 36.28 471 SER A N 1
ATOM 3811 C CA . SER A 1 471 ? 38.078 -11.531 -13.822 1.00 36.28 471 SER A CA 1
ATOM 3812 C C . SER A 1 471 ? 39.276 -12.188 -13.133 1.00 36.28 471 SER A C 1
ATOM 3814 O O . SER A 1 471 ? 40.210 -11.464 -12.807 1.00 36.28 471 SER A O 1
ATOM 3816 N N . ASP A 1 472 ? 39.328 -13.521 -13.043 1.00 34.88 472 ASP A N 1
ATOM 3817 C CA . ASP A 1 472 ? 40.433 -14.243 -12.399 1.00 34.88 472 ASP A CA 1
ATOM 3818 C C . ASP A 1 472 ? 41.239 -15.077 -13.411 1.00 34.88 472 ASP A C 1
ATOM 3820 O O . ASP A 1 472 ? 41.023 -16.269 -13.624 1.00 34.88 472 ASP A O 1
ATOM 3824 N N . SER A 1 473 ? 42.130 -14.410 -14.145 1.00 33.66 473 SER A N 1
ATOM 3825 C CA . SER A 1 473 ? 43.208 -15.037 -14.929 1.00 33.66 473 SER A CA 1
ATOM 3826 C C . SER A 1 473 ? 44.316 -14.012 -15.159 1.00 33.66 473 SER A C 1
ATOM 3828 O O . SER A 1 473 ? 44.565 -13.555 -16.275 1.00 33.66 473 SER A O 1
ATOM 3830 N N . SER A 1 474 ? 44.957 -13.611 -14.066 1.00 34.19 474 SER A N 1
ATOM 3831 C CA . SER A 1 474 ? 46.272 -12.976 -14.093 1.00 34.19 474 SER A CA 1
ATOM 3832 C C . SER A 1 474 ? 47.068 -13.419 -12.869 1.00 34.19 474 SER A C 1
ATOM 3834 O O . SER A 1 474 ? 47.386 -12.596 -12.018 1.00 34.19 474 SER A O 1
ATOM 3836 N N . ASP A 1 475 ? 47.366 -14.716 -12.792 1.00 33.12 475 ASP A N 1
ATOM 3837 C CA . ASP A 1 475 ? 48.443 -15.231 -11.948 1.00 33.12 475 ASP A CA 1
ATOM 3838 C C . ASP A 1 475 ? 49.580 -15.713 -12.851 1.00 33.12 475 ASP A C 1
ATOM 3840 O O . ASP A 1 475 ? 49.358 -16.363 -13.875 1.00 33.12 475 ASP A O 1
ATOM 3844 N N . GLY A 1 476 ? 50.784 -15.253 -12.520 1.00 35.91 476 GLY A N 1
ATOM 3845 C CA . GLY A 1 476 ? 51.964 -15.312 -13.367 1.00 35.91 476 GLY A CA 1
ATOM 3846 C C . GLY A 1 476 ? 52.647 -16.673 -13.434 1.00 35.91 476 GLY A C 1
ATOM 3847 O O . GLY A 1 476 ? 52.634 -17.450 -12.487 1.00 35.91 476 GLY A O 1
ATOM 3848 N N . GLU A 1 477 ? 53.350 -16.877 -14.542 1.00 29.12 477 GLU A N 1
ATOM 3849 C CA . GLU A 1 477 ? 54.476 -17.801 -14.652 1.00 29.12 477 GLU A CA 1
ATOM 3850 C C . GLU A 1 477 ? 55.588 -17.091 -15.438 1.00 29.12 477 GLU A C 1
ATOM 3852 O O . GLU A 1 477 ? 55.650 -17.158 -16.661 1.00 29.12 477 GLU A O 1
ATOM 3857 N N . ASP A 1 478 ? 56.451 -16.375 -14.712 1.00 31.47 478 ASP A N 1
ATOM 3858 C CA . ASP A 1 478 ? 57.851 -16.182 -15.096 1.00 31.47 478 ASP A CA 1
ATOM 3859 C C . ASP A 1 478 ? 58.669 -17.112 -14.194 1.00 31.47 478 ASP A C 1
ATOM 3861 O O . ASP A 1 478 ? 58.694 -16.944 -12.971 1.00 31.47 478 ASP A O 1
ATOM 3865 N N . GLY A 1 479 ? 59.301 -18.124 -14.789 1.00 32.47 479 GLY A N 1
ATOM 3866 C CA . GLY A 1 479 ? 60.036 -19.141 -14.043 1.00 32.47 479 GLY A CA 1
ATOM 3867 C C . GLY A 1 479 ? 60.721 -20.206 -14.897 1.00 32.47 479 GLY A C 1
ATOM 3868 O O . GLY A 1 479 ? 60.473 -21.382 -14.652 1.00 32.47 479 GLY A O 1
ATOM 3869 N N . LEU A 1 480 ? 61.558 -19.775 -15.857 1.00 31.50 480 LEU A N 1
ATOM 3870 C CA . LEU A 1 480 ? 62.859 -20.336 -16.310 1.00 31.50 480 LEU A CA 1
ATOM 3871 C C . LEU A 1 480 ? 63.130 -20.093 -17.798 1.00 31.50 480 LEU A C 1
ATOM 3873 O O . LEU A 1 480 ? 62.311 -20.525 -18.638 1.00 31.50 480 LEU A O 1
#

Radius of gyration: 43.28 Å; chains: 1; bounding box: 115×62×112 Å

pLDDT: mean 78.4, std 14.96, range [29.12, 94.75]

Sequence (480 aa):
MKTLTRDELYAFVWTEPTNKVAARYDISERGLGKLCARHNIPVPPRGWWAKTAAGKRVKQEPLPPLAAGQPSLITIEGQQKAEPTAALEAPSLPPEIAFERDPVNFIVVDQNARLTHSLIKDASKELRSRPADRDGIVHTPAGCADVRVSKASIGRAMQIFQALLLALEKRGHTMSVKDGKTFITVLGEPFRVSLKEHSRQTVRELTEDEHRQRRQGMTVNPYVLKPSGELAFRIGDEYSMTKATADGKKRRLEDSLNVFIENLIGRALNEKARRAEREREEEERRKAEQRRKEEENWERHEIAKRQRFDQLVEYWLQNENRRRFLAALREAIGEVPPESPLAEWLKWAEDYIEVASPLPRFKRRRETLKLYHCGYEPDIARIRREGFRDPDPPSSYSQEKAAPPGIRLQNRRWNSGWGAAAFEFELPEAVVLPYEVTESVLVPRKFYVPALLLNRILHYGRPDGTAVDTSDSSDGEDGL

Foldseek 3Di:
DDKDFLVVLLVDLVVDPLCVVCVVLQHHSVRSVVQCVVQVRDHDDPCNVVCVVVVHDDDDDDRDDDDPPDDRMDDRDHPPPDPPPDDPPPPPQDVQLVQLPPPVLAQAFDLPDDQDDPLLVQQLVQQQPDDADQQQWGFGAAPHEGEIAHPVLSSVQSRLVSSLVVSCVVVVWDWDGHRSWIWIADPNDTKTKHKYFDWDKDFADDDPVRVVCVVVVDDDDRIGTYGDSKMFMWIDDPPDTHTQDIQDPVDHRSRCSSVSVSVVNVVVVVVVVVVVVVVVVVVVVVVVVVVVVVVVVVVVLVVLQVVLVVVLVVLQVVLVVLVVVLVVVCVVVDDDDCPDPVVVVSVVSVVVSVLSHPCVDVVPDDQWAKKKQKAFQVLVVCCLVPNQDWPDPPHPPDPPPDDPIAGKIWRDDDDDDDRMDIDIDTGGCVSFSSQWDDPGSPDTIIGGHHRVVVVCVVVVPDPPSDDDDPPPDDDDDPDD